Protein AF-A0A6S7LLK6-F1 (afdb_monomer)

Secondary structure (DSSP, 8-state):
-HHHHHTT-HHHHHTT-EEESS----S------TT--EEEEEEEEHHHHHHHHHHHHTS-TTTTS-HHHHHHHHHTTTTEEE-TT-HHHHHHHHHHHHHHHHHHHT--THHHHHHHT-EEEEEEEGGGEEEHHHHHHHHHHHHHHHHHHHHHHHHHHHHHHHHHHHHHHHHHHHHHHHHHHHHHHHHHHHHHHHHHHHHHHHHHTT--S-----SPPGGGS-HHHHHHHHHHHHHHHHHHTGGGGGGT----EEEEE-TTS-EEEEE-SSTT----GGGS-HHHHHHHHHHHHHHHHTT--HHHHHHHHHSGGGTTSPPHHHHHHHHHHHHTT--EEEPSSSS--EEE-HHHHHHHHHHHHHHHHHHTTPPPPSS--EEEEE----SBTTB-PPPEEEEE--STTTTT--HHHHHHHHHTTTS-GGG---HHHHHHHHHHHTTT----EEEEEPTTSSEEEEEEEPPPPHHHHHHHHHHSGGG-TTTS-HHHHHHHHHHHHHHHHHHHHHHHHHHHTT----S-HHHHHHHHHHHHHHS---S-HHHHHHHHHHHHHHTGGGPPPPPP-----HHIIIIIHHHHHHTSPPSS-----------GGG--HHHHHHHHHHTT-------HHHHHHHHHHHHHHT--

Sequence (644 aa):
MSAVLKAFNLHKLKQKISFSTRTCINHPRKAVTEEENIVLTVNIPHEYLEQLYDLKQDDGKLTGLSYVEVLNAFISQNALEIKLDCERINSIIRRYCGEIKTKSKRLRGRVRTEYLAKSKCISVYEKEIARVSEAKNELESAKAVCDTLSKEKYNLNEQCEILSKELCTLQGAKKETERKLECVTKGYQEELNKNEALKQYIEKMGIPDNCENTGKCVADVGKRQQHRKIKELKTQVERTLWFANTYGLHLESLKLSDNSGAEYELEFTAGGTKKSYKDLPEAEKQKIKEVLLIQDKFCVGEAAYHELTMIPAGQTLPRSYLVKQCKDSLNQLCHIERTPGENEGAQVNFYDALRNAIQNHMRTCTANGLSPPERYNIKLSGDGAKMTRLTGFIVISFSILNSGDAVMSPKALNRDKADNHNTAPCDHTSTHLDNLVNAIQSCGISFNVWEKTDANGRASGIYDFTSLMSTDKKLLLEKLPAKLNGVITPATCNEVIKLIIQQYSDKYVIEKVYTTIGIDGYVGVEKLNDNIRRILLQKSNKWDAAKDVLMAEERKKVLSDLEREPRPYKKKADNYWLDGIKESRRKRPRLCDEEDISDGPEDISSLTPEILKLRLKDMGITTRARKLSRLLDMYTVALQSQKH

Solvent-accessible surface area (backbone atoms only — not comparable to full-atom values): 38706 Å² total; per-residue (Å²): 113,72,69,72,52,62,73,63,53,54,74,70,56,60,78,59,53,48,80,39,85,65,84,80,89,83,72,84,91,70,86,85,62,99,80,71,59,70,67,41,23,45,33,41,32,35,51,55,35,32,51,55,37,42,37,43,69,77,64,54,81,44,63,93,56,54,63,43,55,59,49,33,72,72,38,59,85,72,74,44,37,60,46,81,83,47,58,67,62,30,49,52,51,55,50,49,14,53,55,43,41,61,53,47,74,76,41,66,69,70,65,29,56,60,55,35,70,38,65,49,74,45,78,39,44,57,92,45,52,45,71,61,65,62,62,50,53,52,52,54,54,50,48,55,52,52,55,52,52,52,52,52,53,50,53,51,50,54,50,50,53,52,52,50,53,52,50,52,52,52,52,51,53,50,54,51,52,52,52,53,50,54,54,52,54,51,55,51,50,52,51,50,51,51,52,50,52,50,49,54,48,49,61,73,66,63,68,60,96,73,80,71,79,90,63,81,55,68,88,77,42,59,73,72,56,30,56,49,52,56,49,51,49,52,55,48,49,56,60,73,51,46,64,40,50,81,75,73,43,80,74,48,68,48,80,45,70,48,100,85,71,51,77,46,76,46,80,54,52,83,86,67,69,74,77,46,58,86,77,48,57,67,74,57,47,47,54,41,51,52,50,47,48,51,29,59,74,70,62,56,47,71,68,60,49,38,55,48,43,71,38,82,91,19,64,86,49,77,56,55,69,42,47,49,48,48,51,56,60,56,46,75,74,58,71,72,43,70,36,86,75,91,59,91,50,51,37,61,58,62,68,61,54,49,52,51,52,50,53,50,50,40,51,52,26,53,76,69,76,38,81,66,74,95,68,84,47,72,46,79,48,57,81,77,53,55,82,40,103,86,43,90,59,70,63,75,50,73,46,76,55,67,66,63,66,76,78,78,52,63,69,40,56,57,46,28,52,58,73,34,69,87,49,58,84,92,70,56,58,58,62,41,45,50,49,43,41,51,40,51,30,73,52,78,41,90,56,54,75,48,73,40,61,41,101,83,74,42,84,58,88,43,73,48,63,56,86,76,50,79,66,48,52,50,41,40,51,69,48,36,59,83,50,41,75,86,54,46,61,78,90,50,34,64,57,53,39,49,52,43,49,47,57,44,48,54,58,53,49,56,60,51,57,50,59,74,71,72,65,86,77,91,76,46,74,66,57,49,52,48,47,46,48,46,47,48,64,70,63,43,92,55,99,52,66,59,46,54,51,54,50,48,52,51,49,48,62,78,49,48,89,74,62,76,79,85,78,90,77,82,86,88,55,63,64,47,73,73,47,50,51,57,56,58,56,69,73,51,87,79,95,70,87,76,83,78,84,73,95,64,93,74,67,78,89,76,64,52,69,67,58,50,51,50,53,30,42,74,72,70,46,84,77,88,79,81,55,57,70,63,48,50,53,53,46,53,52,53,56,56,66,71,76,110

Foldseek 3Di:
DVPLCVVPPLVVQLVQKDKDPDDDPDDDDDDDDPQFAFPIKIWHFLLVLQVVLCCCPPVVPCVPAQPQRVVQVSCVVVQKHFPRPPVPVSVVSVVSSVVSNVVLVVDDDPVSVVNRRHIDMDTDGPVRIDRPVVVVVVVVVVVVVVVVVVVVVVVVVVVVVVVVVVVVVVVVVVVVVVVVVVVVVVVVVVVVVVVVVVVVVVVVVVDPPDPDPPDDDLVRDDPVVNVVVVVVVLVVCCVVCVCVVVVVDDQAWDWDADPVRDIDIGGPPPVCPVCALVNDDVVVVVLLLLVLLVCLVLVPDLVNVQVCCVDPVNVPPDHSVSNVNSLVVLLVVFDKDADPDDDGFIDGDPVVVVVVQLVVVCVVCVVVVHHRDPDWDKDWDWPCDQPDPPHNDIDIDMDTCVVDCPVDDPQLVVVLCVVCVPPDPVPRDSVLVVLLCVLLVVLVDDKDKDFDADPVRHGPVDIDMDDADPVSLLSCLPRSLVSCVVSGDPVCNVVVSVVSPVVNVVVVVVVVVVVVVPPPDDDCPPVVSVVSVVCSQVVPPDPHSNSVNVSSVSSNVVSVVVDDDDDDDDDDCVVCVPPVVVVVVVPDDDDDDDDDPDDDDDDLVPDDPVVLQVQCVVLVHHDPDDDPVVSSVSSVVSVVVVVD

Organism: Paramuricea clavata (NCBI:txid317549)

Structure (mmCIF, N/CA/C/O backbone):
data_AF-A0A6S7LLK6-F1
#
_entry.id   AF-A0A6S7LLK6-F1
#
loop_
_atom_site.group_PDB
_atom_site.id
_atom_site.type_symbol
_atom_site.label_atom_id
_atom_site.label_alt_id
_atom_site.label_comp_id
_atom_site.label_asym_id
_atom_site.label_entity_id
_atom_site.label_seq_id
_atom_site.pdbx_PDB_ins_code
_atom_site.Cartn_x
_atom_site.Cartn_y
_atom_site.Cartn_z
_atom_site.occupancy
_atom_site.B_iso_or_equiv
_atom_site.auth_seq_id
_atom_site.auth_comp_id
_atom_site.auth_asym_id
_atom_site.auth_atom_id
_atom_site.pdbx_PDB_model_num
ATOM 1 N N . MET A 1 1 ? 47.078 -1.459 -83.350 1.00 48.53 1 MET A N 1
ATOM 2 C CA . MET A 1 1 ? 48.534 -1.537 -83.632 1.00 48.53 1 MET A CA 1
ATOM 3 C C . MET A 1 1 ? 49.079 -2.972 -83.680 1.00 48.53 1 MET A C 1
ATOM 5 O O . MET A 1 1 ? 49.620 -3.355 -84.708 1.00 48.53 1 MET A O 1
ATOM 9 N N . SER A 1 2 ? 48.903 -3.794 -82.633 1.00 48.66 2 SER A N 1
ATOM 10 C CA . SER A 1 2 ? 49.538 -5.129 -82.502 1.00 48.66 2 SER A CA 1
ATOM 11 C C . SER A 1 2 ? 49.220 -6.147 -83.621 1.00 48.66 2 SER A C 1
ATOM 13 O O . SER A 1 2 ? 50.113 -6.876 -84.039 1.00 48.66 2 SER A O 1
ATOM 15 N N . ALA A 1 3 ? 47.996 -6.188 -84.165 1.00 49.44 3 ALA A N 1
ATOM 16 C CA . ALA A 1 3 ? 47.605 -7.200 -85.162 1.00 49.44 3 ALA A CA 1
ATOM 17 C C . ALA A 1 3 ? 48.155 -6.942 -86.585 1.00 49.44 3 ALA A C 1
ATOM 19 O O . ALA A 1 3 ? 48.672 -7.859 -87.217 1.00 49.44 3 ALA A O 1
ATOM 20 N N . VAL A 1 4 ? 48.110 -5.691 -87.066 1.00 52.59 4 VAL A N 1
ATOM 21 C CA . VAL A 1 4 ? 48.603 -5.295 -88.407 1.00 52.59 4 VAL A CA 1
ATOM 22 C C . VAL A 1 4 ? 50.131 -5.355 -88.478 1.00 52.59 4 VAL A C 1
ATOM 24 O O . VAL A 1 4 ? 50.693 -5.810 -89.469 1.00 52.59 4 VAL A O 1
ATOM 27 N N . LEU A 1 5 ? 50.809 -4.967 -87.393 1.00 53.38 5 LEU A N 1
ATOM 28 C CA . LEU A 1 5 ? 52.265 -5.040 -87.298 1.00 53.38 5 LEU A CA 1
ATOM 29 C C . LEU A 1 5 ? 52.753 -6.497 -87.190 1.00 53.38 5 LEU A C 1
ATOM 31 O O . LEU A 1 5 ? 53.734 -6.847 -87.838 1.00 53.38 5 LEU A O 1
ATOM 35 N N . LYS A 1 6 ? 52.049 -7.385 -86.467 1.00 55.66 6 LYS A N 1
ATOM 36 C CA . LYS A 1 6 ? 52.390 -8.824 -86.389 1.00 55.66 6 LYS A CA 1
ATOM 37 C C . LYS A 1 6 ? 52.342 -9.540 -87.745 1.00 55.66 6 LYS A C 1
ATOM 39 O O . LYS A 1 6 ? 53.168 -10.419 -87.976 1.00 55.66 6 LYS A O 1
ATOM 44 N N . ALA A 1 7 ? 51.443 -9.142 -88.649 1.00 52.16 7 ALA A N 1
ATOM 45 C CA . ALA A 1 7 ? 51.348 -9.702 -90.001 1.00 52.16 7 ALA A CA 1
ATOM 46 C C . ALA A 1 7 ? 52.563 -9.365 -90.894 1.00 52.16 7 ALA A C 1
ATOM 48 O O . ALA A 1 7 ? 52.823 -10.060 -91.873 1.00 52.16 7 ALA A O 1
ATOM 49 N N . PHE A 1 8 ? 53.342 -8.333 -90.551 1.00 57.56 8 PHE A N 1
ATOM 50 C CA . PHE A 1 8 ? 54.400 -7.788 -91.406 1.00 57.56 8 PHE A CA 1
ATOM 51 C C . PHE A 1 8 ? 55.764 -8.499 -91.295 1.00 57.56 8 PHE A C 1
ATOM 53 O O . PHE A 1 8 ? 56.786 -7.941 -91.685 1.00 57.56 8 PHE A O 1
ATOM 60 N N . ASN A 1 9 ? 55.819 -9.726 -90.750 1.00 52.53 9 ASN A N 1
ATOM 61 C CA . ASN A 1 9 ? 57.075 -10.460 -90.514 1.00 52.53 9 ASN A CA 1
ATOM 62 C C . ASN A 1 9 ? 58.159 -9.562 -89.870 1.00 52.53 9 ASN A C 1
ATOM 64 O O . ASN A 1 9 ? 59.307 -9.506 -90.323 1.00 52.53 9 ASN A O 1
ATOM 68 N N . LEU A 1 10 ? 57.779 -8.863 -88.788 1.00 53.62 10 LEU A N 1
ATOM 69 C CA . LEU A 1 10 ? 58.590 -7.894 -88.023 1.00 53.62 10 LEU A CA 1
ATOM 70 C C . LEU A 1 10 ? 60.031 -8.355 -87.740 1.00 53.62 10 LEU A C 1
ATOM 72 O O . LEU A 1 10 ? 60.936 -7.534 -87.603 1.00 53.62 10 LEU A O 1
ATOM 76 N N . HIS A 1 11 ? 60.262 -9.666 -87.674 1.00 54.12 11 HIS A N 1
ATOM 77 C CA . HIS A 1 11 ? 61.567 -10.262 -87.410 1.00 54.12 11 HIS A CA 1
ATOM 78 C C . HIS A 1 11 ? 62.586 -10.088 -88.556 1.00 54.12 11 HIS A C 1
ATOM 80 O O . HIS A 1 11 ? 63.774 -9.928 -88.280 1.00 54.12 11 HIS A O 1
ATOM 86 N N . LYS A 1 12 ? 62.152 -10.071 -89.830 1.00 54.25 12 LYS A N 1
ATOM 87 C CA . LYS A 1 12 ? 63.047 -9.889 -90.999 1.00 54.25 12 LYS A CA 1
ATOM 88 C C . LYS A 1 12 ? 63.503 -8.439 -91.182 1.00 54.25 12 LYS A C 1
ATOM 90 O O . LYS A 1 12 ? 64.579 -8.195 -91.720 1.00 54.25 12 LYS A O 1
ATOM 95 N N . LEU A 1 13 ? 62.690 -7.482 -90.735 1.00 53.69 13 LEU A N 1
ATOM 96 C CA . LEU A 1 13 ? 62.965 -6.046 -90.854 1.00 53.69 13 LEU A CA 1
ATOM 97 C C . LEU A 1 13 ? 63.756 -5.494 -89.665 1.00 53.69 13 LEU A C 1
ATOM 99 O O . LEU A 1 13 ? 64.622 -4.642 -89.859 1.00 53.69 13 LEU A O 1
ATOM 103 N N . LYS A 1 14 ? 63.554 -6.055 -88.464 1.00 54.44 14 LYS A N 1
ATOM 104 C CA . LYS A 1 14 ? 64.369 -5.762 -87.273 1.00 54.44 14 LYS A CA 1
ATOM 105 C C . LYS A 1 14 ? 65.872 -5.939 -87.490 1.00 54.44 14 LYS A C 1
ATOM 107 O O . LYS A 1 14 ? 66.646 -5.172 -86.940 1.00 54.44 14 LYS A O 1
ATOM 112 N N . GLN A 1 15 ? 66.288 -6.921 -88.291 1.00 55.28 15 GLN A N 1
ATOM 113 C CA . GLN A 1 15 ? 67.709 -7.184 -88.555 1.00 55.28 15 GLN A CA 1
ATOM 114 C C . GLN A 1 15 ? 68.369 -6.167 -89.503 1.00 55.28 15 GLN A C 1
ATOM 116 O O . GLN A 1 15 ? 69.592 -6.164 -89.609 1.00 55.28 15 GLN A O 1
ATOM 121 N N . LYS A 1 16 ? 67.597 -5.317 -90.201 1.00 58.50 16 LYS A N 1
ATOM 122 C CA . LYS A 1 16 ? 68.126 -4.412 -91.239 1.00 58.50 16 LYS A CA 1
ATOM 123 C C . LYS A 1 16 ? 68.164 -2.929 -90.840 1.00 58.50 16 LYS A C 1
ATOM 125 O O . LYS A 1 16 ? 68.858 -2.162 -91.503 1.00 58.50 16 LYS A O 1
ATOM 130 N N . ILE A 1 17 ? 67.443 -2.512 -89.795 1.00 66.44 17 ILE A N 1
ATOM 131 C CA . ILE A 1 17 ? 67.530 -1.145 -89.251 1.00 66.44 17 ILE A CA 1
ATOM 132 C C . ILE A 1 17 ? 68.664 -1.119 -88.225 1.00 66.44 17 ILE A C 1
ATOM 134 O O . ILE A 1 17 ? 68.624 -1.863 -87.249 1.00 66.44 17 ILE A O 1
ATOM 138 N N . SER A 1 18 ? 69.672 -0.275 -88.443 1.00 67.06 18 SER A N 1
ATOM 139 C CA . SER A 1 18 ? 70.802 -0.132 -87.520 1.00 67.06 18 SER A CA 1
ATOM 140 C C . SER A 1 18 ? 70.809 1.238 -86.853 1.00 67.06 18 SER A C 1
ATOM 142 O O . SER A 1 18 ? 70.413 2.246 -87.441 1.00 67.06 18 SER A O 1
ATOM 144 N N . PHE A 1 19 ? 71.272 1.270 -85.608 1.00 69.81 19 PHE A N 1
ATOM 145 C CA . PHE A 1 19 ? 71.447 2.495 -84.839 1.00 69.81 19 PHE A CA 1
ATOM 146 C C . PHE A 1 19 ? 72.934 2.824 -84.787 1.00 69.81 19 PHE A C 1
ATOM 148 O O . PHE A 1 19 ? 73.758 1.948 -84.526 1.00 69.81 19 PHE A O 1
ATOM 155 N N . SER A 1 20 ? 73.289 4.079 -85.044 1.00 62.38 20 SER A N 1
ATOM 156 C CA . SER A 1 20 ? 74.666 4.546 -84.906 1.00 62.38 20 SER A CA 1
ATOM 157 C C . SER A 1 20 ? 74.728 5.856 -84.139 1.00 62.38 20 SER A C 1
ATOM 159 O O . SER A 1 20 ? 73.902 6.744 -84.340 1.00 62.38 20 SER A O 1
ATOM 161 N N . THR A 1 21 ? 75.768 6.003 -83.325 1.00 54.66 21 THR A N 1
ATOM 162 C CA . THR A 1 21 ? 76.135 7.254 -82.645 1.00 54.66 21 THR A CA 1
ATOM 163 C C . THR A 1 21 ? 76.958 8.198 -83.534 1.00 54.66 21 THR A C 1
ATOM 165 O O . THR A 1 21 ? 77.292 9.301 -83.120 1.00 54.66 21 THR A O 1
ATOM 168 N N . ARG A 1 22 ? 77.286 7.797 -84.774 1.00 49.16 22 ARG A N 1
ATOM 169 C CA . ARG A 1 22 ? 78.020 8.632 -85.741 1.00 49.16 22 ARG A CA 1
ATOM 170 C C . ARG A 1 22 ? 77.089 9.629 -86.437 1.00 49.16 22 ARG A C 1
ATOM 172 O O . ARG A 1 22 ? 76.031 9.248 -86.938 1.00 49.16 22 ARG A O 1
ATOM 179 N N . THR A 1 23 ? 77.514 10.889 -86.511 1.00 52.75 23 THR A N 1
ATOM 180 C CA . THR A 1 23 ? 76.796 11.973 -87.191 1.00 52.75 23 THR A CA 1
ATOM 181 C C . THR A 1 23 ? 76.766 11.750 -88.703 1.00 52.75 23 THR A C 1
ATOM 183 O O . THR A 1 23 ? 77.789 11.533 -89.350 1.00 52.75 23 THR A O 1
ATOM 186 N N . CYS A 1 24 ? 75.575 11.803 -89.293 1.00 47.75 24 CYS A N 1
ATOM 187 C CA . CYS A 1 24 ? 75.399 11.696 -90.738 1.00 47.75 24 CYS A CA 1
ATOM 188 C C . CYS A 1 24 ? 75.296 13.094 -91.349 1.00 47.75 24 CYS A C 1
ATOM 190 O O . CYS A 1 24 ? 74.218 13.678 -91.423 1.00 47.75 24 CYS A O 1
ATOM 192 N N . ILE A 1 25 ? 76.428 13.647 -91.786 1.00 46.16 25 ILE A N 1
ATOM 193 C CA . ILE A 1 25 ? 76.480 14.969 -92.421 1.00 46.16 25 ILE A CA 1
ATOM 194 C C . ILE A 1 25 ? 76.093 14.815 -93.894 1.00 46.16 25 ILE A C 1
ATOM 196 O O . ILE A 1 25 ? 76.935 14.522 -94.732 1.00 46.16 25 ILE A O 1
ATOM 200 N N . ASN A 1 26 ? 74.809 14.980 -94.216 1.00 45.03 26 ASN A N 1
ATOM 201 C CA . ASN A 1 26 ? 74.324 15.014 -95.604 1.00 45.03 26 ASN A CA 1
ATOM 202 C C . ASN A 1 26 ? 73.262 16.109 -95.843 1.00 45.03 26 ASN A C 1
ATOM 204 O O . ASN A 1 26 ? 72.395 15.963 -96.709 1.00 45.03 26 ASN A O 1
ATOM 208 N N . HIS A 1 27 ? 73.325 17.229 -95.111 1.00 36.84 27 HIS A N 1
ATOM 209 C CA . HIS A 1 27 ? 72.630 18.473 -95.475 1.00 36.84 27 HIS A CA 1
ATOM 210 C C . HIS A 1 27 ? 73.618 19.650 -95.537 1.00 36.84 27 HIS A C 1
ATOM 212 O O . HIS A 1 27 ? 74.513 19.736 -94.695 1.00 36.84 27 HIS A O 1
ATOM 218 N N . PRO A 1 28 ? 73.518 20.521 -96.562 1.00 35.84 28 PRO A N 1
ATOM 219 C CA . PRO A 1 28 ? 74.476 21.596 -96.773 1.00 35.84 28 PRO A CA 1
ATOM 220 C C . PRO A 1 28 ? 74.322 22.673 -95.694 1.00 35.84 28 PRO A C 1
ATOM 222 O O . PRO A 1 28 ? 73.211 23.072 -95.349 1.00 35.84 28 PRO A O 1
ATOM 225 N N . ARG A 1 29 ? 75.477 23.119 -95.187 1.00 39.81 29 ARG A N 1
ATOM 226 C CA . ARG A 1 29 ? 75.716 24.204 -94.224 1.00 39.81 29 ARG A CA 1
ATOM 227 C C . ARG A 1 29 ? 74.602 25.264 -94.148 1.00 39.81 29 ARG A C 1
ATOM 229 O O . ARG A 1 29 ? 74.513 26.138 -95.007 1.00 39.81 29 ARG A O 1
ATOM 236 N N . LYS A 1 30 ? 73.880 25.267 -93.028 1.00 37.12 30 LYS A N 1
ATOM 237 C CA . LYS A 1 30 ? 73.520 26.474 -92.269 1.00 37.12 30 LYS A CA 1
ATOM 238 C C . LYS A 1 30 ? 73.893 26.205 -90.809 1.00 37.12 30 LYS A C 1
ATOM 240 O O . LYS A 1 30 ? 73.829 25.058 -90.383 1.00 37.12 30 LYS A O 1
ATOM 245 N N . ALA A 1 31 ? 74.414 27.230 -90.140 1.00 37.53 31 ALA A N 1
ATOM 246 C CA . ALA A 1 31 ? 75.106 27.182 -88.853 1.00 37.53 31 ALA A CA 1
ATOM 247 C C . ALA A 1 31 ? 74.487 26.193 -87.849 1.00 37.53 31 ALA A C 1
ATOM 249 O O . ALA A 1 31 ? 73.304 26.285 -87.539 1.00 37.53 31 ALA A O 1
ATOM 250 N N . VAL A 1 32 ? 75.304 25.254 -87.362 1.00 41.62 32 VAL A N 1
ATOM 251 C CA . VAL A 1 32 ? 74.964 24.391 -86.227 1.00 41.62 32 VAL A CA 1
ATOM 252 C C . VAL A 1 32 ? 75.006 25.285 -84.993 1.00 41.62 32 VAL A C 1
ATOM 254 O O . VAL A 1 32 ? 76.083 25.599 -84.495 1.00 41.62 32 VAL A O 1
ATOM 257 N N . THR A 1 33 ? 73.849 25.783 -84.572 1.00 42.53 33 THR A N 1
ATOM 258 C CA . THR A 1 33 ? 73.668 26.390 -83.253 1.00 42.53 33 THR A CA 1
ATOM 259 C C . THR A 1 33 ? 73.853 25.313 -82.183 1.00 42.53 33 THR A C 1
ATOM 261 O O . THR A 1 33 ? 73.470 24.160 -82.382 1.00 42.53 33 THR A O 1
ATOM 264 N N . GLU A 1 34 ? 74.445 25.687 -81.050 1.00 46.47 34 GLU A N 1
ATOM 265 C CA . GLU A 1 34 ? 74.854 24.825 -79.924 1.00 46.47 34 GLU A CA 1
ATOM 266 C C . GLU A 1 34 ? 73.690 24.101 -79.194 1.00 46.47 34 GLU A C 1
ATOM 268 O O . GLU A 1 34 ? 73.887 23.514 -78.137 1.00 46.47 34 GLU A O 1
ATOM 273 N N . GLU A 1 35 ? 72.478 24.079 -79.763 1.00 46.06 35 GLU A N 1
ATOM 274 C CA . GLU A 1 35 ? 71.244 23.577 -79.134 1.00 46.06 35 GLU A CA 1
ATOM 275 C C . GLU A 1 35 ? 70.700 22.258 -79.729 1.00 46.06 35 GLU A C 1
ATOM 277 O O . GLU A 1 35 ? 69.642 21.776 -79.318 1.00 46.06 35 GLU A O 1
ATOM 282 N N . GLU A 1 36 ? 71.385 21.633 -80.694 1.00 55.41 36 GLU A N 1
ATOM 283 C CA . GLU A 1 36 ? 70.921 20.383 -81.324 1.00 55.41 36 GLU A CA 1
ATOM 284 C C . GLU A 1 36 ? 71.824 19.182 -81.006 1.00 55.41 36 GLU A C 1
ATOM 286 O O . GLU A 1 36 ? 72.494 18.627 -81.878 1.00 55.41 36 GLU A O 1
ATOM 291 N N . ASN A 1 37 ? 71.807 18.735 -79.744 1.00 66.25 37 ASN A N 1
ATOM 292 C CA . ASN A 1 37 ? 72.433 17.471 -79.349 1.00 66.25 37 ASN A CA 1
ATOM 293 C C . ASN A 1 37 ? 71.735 16.284 -80.043 1.00 66.25 37 ASN A C 1
ATOM 295 O O . ASN A 1 37 ? 70.587 15.933 -79.747 1.00 66.25 37 ASN A O 1
ATOM 299 N N . ILE A 1 38 ? 72.438 15.663 -80.996 1.00 68.56 38 ILE A N 1
ATOM 300 C CA . ILE A 1 38 ? 72.015 14.429 -81.670 1.00 68.56 38 ILE A CA 1
ATOM 301 C C . ILE A 1 38 ? 72.224 13.263 -80.704 1.00 68.56 38 ILE A C 1
ATOM 303 O O . ILE A 1 38 ? 73.359 12.934 -80.368 1.00 68.56 38 ILE A O 1
ATOM 307 N N . VAL A 1 39 ? 71.137 12.605 -80.300 1.00 66.94 39 VAL A N 1
ATOM 308 C CA . VAL A 1 39 ? 71.191 11.466 -79.367 1.00 66.94 39 VAL A CA 1
ATOM 309 C C . VAL A 1 39 ? 71.425 10.155 -80.106 1.00 66.94 39 VAL A C 1
ATOM 311 O O . VAL A 1 39 ? 72.178 9.300 -79.647 1.00 66.94 39 VAL A O 1
ATOM 314 N N . LEU A 1 40 ? 70.802 9.983 -81.274 1.00 71.94 40 LEU A N 1
ATOM 315 C CA . LEU A 1 40 ? 70.939 8.767 -82.072 1.00 71.94 40 LEU A CA 1
ATOM 316 C C . LEU A 1 40 ? 70.702 9.041 -83.557 1.00 71.94 40 LEU A C 1
ATOM 318 O O . LEU A 1 40 ? 69.928 9.922 -83.927 1.00 71.94 40 LEU A O 1
ATOM 322 N N . THR A 1 41 ? 71.351 8.264 -84.423 1.00 75.94 41 THR A N 1
ATOM 323 C CA . THR A 1 41 ? 71.055 8.252 -85.859 1.00 75.94 41 THR A CA 1
ATOM 324 C C . THR A 1 41 ? 70.474 6.899 -86.255 1.00 75.94 41 THR A C 1
ATOM 326 O O . THR A 1 41 ? 71.087 5.856 -86.017 1.00 75.94 41 THR A O 1
ATOM 329 N N . VAL A 1 42 ? 69.282 6.922 -86.854 1.00 78.19 42 VAL A N 1
ATOM 330 C CA . VAL A 1 42 ? 68.570 5.738 -87.346 1.00 78.19 42 VAL A CA 1
ATOM 331 C C . VAL A 1 42 ? 68.914 5.519 -88.813 1.00 78.19 42 VAL A C 1
ATOM 333 O O . VAL A 1 42 ? 68.636 6.377 -89.653 1.00 78.19 42 VAL A O 1
ATOM 336 N N . ASN A 1 43 ? 69.488 4.363 -89.136 1.00 79.38 43 ASN A N 1
ATOM 337 C CA . ASN A 1 43 ? 69.796 3.971 -90.506 1.00 79.38 43 ASN A CA 1
ATOM 338 C C . ASN A 1 43 ? 68.694 3.064 -91.044 1.00 79.38 43 ASN A C 1
ATOM 340 O O . ASN A 1 43 ? 68.512 1.935 -90.588 1.00 79.38 43 ASN A O 1
ATOM 344 N N . ILE A 1 44 ? 67.973 3.563 -92.041 1.00 81.12 44 ILE A N 1
ATOM 345 C CA . ILE A 1 44 ? 66.819 2.904 -92.636 1.00 81.12 44 ILE A CA 1
ATOM 346 C C . ILE A 1 44 ? 67.164 2.467 -94.071 1.00 81.12 44 ILE A C 1
ATOM 348 O O . ILE A 1 44 ? 67.448 3.325 -94.912 1.00 81.12 44 ILE A O 1
ATOM 352 N N . PRO A 1 45 ? 67.148 1.160 -94.391 1.00 81.88 45 PRO A N 1
ATOM 353 C CA . PRO A 1 45 ? 67.380 0.661 -95.748 1.00 81.88 45 PRO A CA 1
ATOM 354 C C . PRO A 1 45 ? 66.386 1.221 -96.773 1.00 81.88 45 PRO A C 1
ATOM 356 O O . PRO A 1 45 ? 65.201 1.394 -96.478 1.00 81.88 45 PRO A O 1
ATOM 359 N N . HIS A 1 46 ? 66.844 1.437 -98.006 1.00 85.19 46 HIS A N 1
ATOM 360 C CA . HIS A 1 46 ? 65.999 1.876 -99.116 1.00 85.19 46 HIS A CA 1
ATOM 361 C C . HIS A 1 46 ? 64.882 0.873 -99.419 1.00 85.19 46 HIS A C 1
ATOM 363 O O . HIS A 1 46 ? 63.756 1.285 -99.678 1.00 85.19 46 HIS A O 1
ATOM 369 N N . GLU A 1 47 ? 65.168 -0.427 -99.320 1.00 81.19 47 GLU A N 1
ATOM 370 C CA . GLU A 1 47 ? 64.167 -1.496 -99.428 1.00 81.19 47 GLU A CA 1
ATOM 371 C C . GLU A 1 47 ? 62.981 -1.286 -98.470 1.00 81.19 47 GLU A C 1
ATOM 373 O O . GLU A 1 47 ? 61.828 -1.445 -98.863 1.00 81.19 47 GLU A O 1
ATOM 378 N N . TYR A 1 48 ? 63.245 -0.865 -97.230 1.00 79.31 48 TYR A N 1
ATOM 379 C CA . TYR A 1 48 ? 62.197 -0.644 -96.235 1.00 79.31 48 TYR A CA 1
ATOM 380 C C . TYR A 1 48 ? 61.400 0.635 -96.504 1.00 79.31 48 TYR A C 1
ATOM 382 O O . TYR A 1 48 ? 60.178 0.631 -96.398 1.00 79.31 48 TYR A O 1
ATOM 390 N N . LEU A 1 49 ? 62.069 1.724 -96.891 1.00 82.00 49 LEU A N 1
ATOM 391 C CA . LEU A 1 49 ? 61.395 2.979 -97.245 1.00 82.00 49 LEU A CA 1
ATOM 392 C C . LEU A 1 49 ? 60.524 2.824 -98.501 1.00 82.00 49 LEU A C 1
ATOM 394 O O . LEU A 1 49 ? 59.481 3.467 -98.602 1.00 82.00 49 LEU A O 1
ATOM 398 N N . GLU A 1 50 ? 60.917 1.948 -99.432 1.00 80.12 50 GLU A N 1
ATOM 399 C CA . GLU A 1 50 ? 60.087 1.570 -100.577 1.00 80.12 50 GLU A CA 1
ATOM 400 C C . GLU A 1 50 ? 58.834 0.795 -100.133 1.00 80.12 50 GLU A C 1
ATOM 402 O O . GLU A 1 50 ? 57.726 1.170 -100.504 1.00 80.12 50 GLU A O 1
ATOM 407 N N . GLN A 1 51 ? 58.989 -0.232 -99.292 1.00 77.75 51 GLN A N 1
ATOM 408 C CA . GLN A 1 51 ? 57.858 -1.012 -98.768 1.00 77.75 51 GLN A CA 1
ATOM 409 C C . GLN A 1 51 ? 56.896 -0.149 -97.941 1.00 77.75 51 GLN A C 1
ATOM 411 O O . GLN A 1 51 ? 55.681 -0.276 -98.059 1.00 77.75 51 GLN A O 1
ATOM 416 N N . LEU A 1 52 ? 57.429 0.760 -97.124 1.00 76.88 52 LEU A N 1
ATOM 417 C CA . LEU A 1 52 ? 56.639 1.662 -96.290 1.00 76.88 52 LEU A CA 1
ATOM 418 C C . LEU A 1 52 ? 55.811 2.647 -97.128 1.00 76.88 52 LEU A C 1
ATOM 420 O O . LEU A 1 52 ? 54.703 3.006 -96.730 1.00 76.88 52 LEU A O 1
ATOM 424 N N . TYR A 1 53 ? 56.331 3.061 -98.289 1.00 81.06 53 TYR A N 1
ATOM 425 C CA . TYR A 1 53 ? 55.575 3.849 -99.260 1.00 81.06 53 TYR A CA 1
ATOM 426 C C . TYR A 1 53 ? 54.386 3.051 -99.809 1.00 81.06 53 TYR A C 1
ATOM 428 O O . TYR A 1 53 ? 53.254 3.532 -99.753 1.00 81.06 53 TYR A O 1
ATOM 436 N N . ASP A 1 54 ? 54.632 1.824 -100.273 1.00 77.19 54 ASP A N 1
ATOM 437 C CA . ASP A 1 54 ? 53.615 0.968 -100.899 1.00 77.19 54 ASP A CA 1
ATOM 438 C C . ASP A 1 54 ? 52.483 0.623 -99.918 1.00 77.19 54 ASP A C 1
ATOM 440 O O . ASP A 1 54 ? 51.308 0.695 -100.261 1.00 77.19 54 ASP A O 1
ATOM 444 N N . LEU A 1 55 ? 52.800 0.359 -98.648 1.00 72.81 55 LEU A N 1
ATOM 445 C CA . LEU A 1 55 ? 51.788 0.061 -97.623 1.00 72.81 55 LEU A CA 1
ATOM 446 C C . LEU A 1 55 ? 50.892 1.242 -97.261 1.00 72.81 55 LEU A C 1
ATOM 448 O O . LEU A 1 55 ? 49.780 1.048 -96.760 1.00 72.81 55 LEU A O 1
ATOM 452 N N . LYS A 1 56 ? 51.396 2.464 -97.446 1.00 74.31 56 LYS A N 1
ATOM 453 C CA . LYS A 1 56 ? 50.654 3.682 -97.126 1.00 74.31 56 LYS A CA 1
ATOM 454 C C . LYS A 1 56 ? 49.862 4.212 -98.320 1.00 74.31 56 LYS A C 1
ATOM 456 O O . LYS A 1 56 ? 48.832 4.838 -98.100 1.00 74.31 56 LYS A O 1
ATOM 461 N N . GLN A 1 57 ? 50.343 3.981 -99.544 1.00 71.44 57 GLN A N 1
ATOM 462 C CA . GLN A 1 57 ? 49.746 4.485 -100.788 1.00 71.44 57 GLN A CA 1
ATOM 463 C C . GLN A 1 57 ? 48.941 3.425 -101.552 1.00 71.44 57 GLN A C 1
ATOM 465 O O . GLN A 1 57 ? 47.805 3.698 -101.918 1.00 71.44 57 GLN A O 1
ATOM 470 N N . ASP A 1 58 ? 49.496 2.230 -101.762 1.00 58.34 58 ASP A N 1
ATOM 471 C CA . ASP A 1 58 ? 48.919 1.221 -102.663 1.00 58.34 58 ASP A CA 1
ATOM 472 C C . ASP A 1 58 ? 48.036 0.209 -101.905 1.00 58.34 58 ASP A C 1
ATOM 474 O O . ASP A 1 58 ? 46.987 -0.198 -102.397 1.00 58.34 58 ASP A O 1
ATOM 478 N N . ASP A 1 59 ? 48.423 -0.165 -100.681 1.00 58.91 59 ASP A N 1
ATOM 479 C CA . ASP A 1 59 ? 47.769 -1.235 -99.907 1.00 58.91 59 ASP A CA 1
ATOM 480 C C . ASP A 1 59 ? 46.742 -0.716 -98.876 1.00 58.91 59 ASP A C 1
ATOM 482 O O . ASP A 1 59 ? 46.030 -1.506 -98.258 1.00 58.91 59 ASP A O 1
ATOM 486 N N . GLY A 1 60 ? 46.685 0.600 -98.628 1.00 60.72 60 GLY A N 1
ATOM 487 C CA . GLY A 1 60 ? 45.721 1.268 -97.731 1.00 60.72 60 GLY A CA 1
ATOM 488 C C . GLY A 1 60 ? 45.805 0.923 -96.231 1.00 60.72 60 GLY A C 1
ATOM 489 O O . GLY A 1 60 ? 45.240 1.634 -95.398 1.00 60.72 60 GLY A O 1
ATOM 490 N N . LYS A 1 61 ? 46.535 -0.132 -95.854 1.00 65.62 61 LYS A N 1
ATOM 491 C CA . LYS A 1 61 ? 46.555 -0.735 -94.506 1.00 65.62 61 LYS A CA 1
ATOM 492 C C . LYS A 1 61 ? 47.131 0.162 -93.403 1.00 65.62 61 LYS A C 1
ATOM 494 O O . LYS A 1 61 ? 46.837 -0.073 -92.234 1.00 65.62 61 LYS A O 1
ATOM 499 N N . LEU A 1 62 ? 47.949 1.164 -93.745 1.00 66.31 62 LEU A N 1
ATOM 500 C CA . LEU A 1 62 ? 48.610 2.075 -92.787 1.00 66.31 62 LEU A CA 1
ATOM 501 C C . LEU A 1 62 ? 48.201 3.551 -92.952 1.00 66.31 62 LEU A C 1
ATOM 503 O O . LEU A 1 62 ? 48.886 4.448 -92.462 1.00 66.31 62 LEU A O 1
ATOM 507 N N . THR A 1 63 ? 47.093 3.820 -93.643 1.00 66.94 63 THR A N 1
ATOM 508 C CA . THR A 1 63 ? 46.619 5.184 -93.956 1.00 66.94 63 THR A CA 1
ATOM 509 C C . THR A 1 63 ? 46.323 6.036 -92.716 1.00 66.94 63 THR A C 1
ATOM 511 O O . THR A 1 63 ? 46.570 7.238 -92.744 1.00 66.94 63 THR A O 1
ATOM 514 N N . GLY A 1 64 ? 45.881 5.419 -91.615 1.00 68.81 64 GLY A N 1
ATOM 515 C CA . GLY A 1 64 ? 45.589 6.097 -90.346 1.00 68.81 64 GLY A CA 1
ATOM 516 C C . GLY A 1 64 ? 46.776 6.297 -89.396 1.00 68.81 64 GLY A C 1
ATOM 517 O O . GLY A 1 64 ? 46.558 6.814 -88.308 1.00 68.81 64 GLY A O 1
ATOM 518 N N . LEU A 1 65 ? 47.999 5.878 -89.758 1.00 74.62 65 LEU A N 1
ATOM 519 C CA . LEU A 1 65 ? 49.175 5.965 -88.877 1.00 74.62 65 LEU A CA 1
ATOM 520 C C . LEU A 1 65 ? 50.228 6.958 -89.394 1.00 74.62 65 LEU A C 1
ATOM 522 O O . LEU A 1 65 ? 50.533 7.033 -90.594 1.00 74.62 65 LEU A O 1
ATOM 526 N N . SER A 1 66 ? 50.844 7.709 -88.482 1.00 79.50 66 SER A N 1
ATOM 527 C CA . SER A 1 66 ? 52.002 8.555 -88.772 1.00 79.50 66 SER A CA 1
ATOM 528 C C . SER A 1 66 ? 53.242 7.693 -89.048 1.00 79.50 66 SER A C 1
ATOM 530 O O . SER A 1 66 ? 53.350 6.546 -88.613 1.00 79.50 66 SER A O 1
ATOM 532 N N . TYR A 1 67 ? 54.208 8.214 -89.812 1.00 78.81 67 TYR A N 1
ATOM 533 C CA . TYR A 1 67 ? 55.462 7.482 -90.028 1.00 78.81 67 TYR A CA 1
ATOM 534 C C . TYR A 1 67 ? 56.268 7.346 -88.725 1.00 78.81 67 TYR A C 1
ATOM 536 O O . TYR A 1 67 ? 57.039 6.397 -88.595 1.00 78.81 67 TYR A O 1
ATOM 544 N N . VAL A 1 68 ? 56.061 8.251 -87.759 1.00 79.19 68 VAL A N 1
ATOM 545 C CA . VAL A 1 68 ? 56.673 8.199 -86.421 1.00 79.19 68 VAL A CA 1
ATOM 546 C C . VAL A 1 68 ? 56.050 7.097 -85.571 1.00 79.19 68 VAL A C 1
ATOM 548 O O . VAL A 1 68 ? 56.789 6.353 -84.946 1.00 79.19 68 VAL A O 1
ATOM 551 N N . GLU A 1 69 ? 54.729 6.906 -85.608 1.00 75.25 69 GLU A N 1
ATOM 552 C CA . GLU A 1 69 ? 54.052 5.790 -84.923 1.00 75.25 69 GLU A CA 1
ATOM 553 C C . GLU A 1 69 ? 54.549 4.439 -85.430 1.00 75.25 69 GLU A C 1
ATOM 555 O O . GLU A 1 69 ? 54.851 3.533 -84.650 1.00 75.25 69 GLU A O 1
ATOM 560 N N . VAL A 1 70 ? 54.677 4.321 -86.754 1.00 74.81 70 VAL A N 1
ATOM 561 C CA . VAL A 1 70 ? 55.224 3.119 -87.376 1.00 74.81 70 VAL A CA 1
ATOM 562 C C . VAL A 1 70 ? 56.669 2.921 -86.928 1.00 74.81 70 VAL A C 1
ATOM 564 O O . VAL A 1 70 ? 57.004 1.822 -86.507 1.00 74.81 70 VAL A O 1
ATOM 567 N N . LEU A 1 71 ? 57.501 3.969 -86.931 1.00 76.19 71 LEU A N 1
ATOM 568 C CA . LEU A 1 71 ? 58.894 3.908 -86.479 1.00 76.19 71 LEU A CA 1
ATOM 569 C C . LEU A 1 71 ? 59.025 3.552 -84.983 1.00 76.19 71 LEU A C 1
ATOM 571 O O . LEU A 1 71 ? 59.823 2.682 -84.640 1.00 76.19 71 LEU A O 1
ATOM 575 N N . ASN A 1 72 ? 58.217 4.146 -84.104 1.00 75.38 72 ASN A N 1
ATOM 576 C CA . ASN A 1 72 ? 58.204 3.864 -82.667 1.00 75.38 72 ASN A CA 1
ATOM 577 C C . ASN A 1 72 ? 57.875 2.409 -82.366 1.00 75.38 72 ASN A C 1
ATOM 579 O O . ASN A 1 72 ? 58.473 1.839 -81.456 1.00 75.38 72 ASN A O 1
ATOM 583 N N . ALA A 1 73 ? 57.004 1.775 -83.152 1.00 70.19 73 ALA A N 1
ATOM 584 C CA . ALA A 1 73 ? 56.722 0.349 -83.017 1.00 70.19 73 ALA A CA 1
ATOM 585 C C . ALA A 1 73 ? 57.949 -0.548 -83.290 1.00 70.19 73 ALA A C 1
ATOM 587 O O . ALA A 1 73 ? 58.006 -1.677 -82.800 1.00 70.19 73 ALA A O 1
ATOM 588 N N . PHE A 1 74 ? 58.945 -0.062 -84.042 1.00 67.06 74 PHE A N 1
ATOM 589 C CA . PHE A 1 74 ? 60.224 -0.758 -84.235 1.00 67.06 74 PHE A CA 1
ATOM 590 C C . PHE A 1 74 ? 61.245 -0.434 -83.139 1.00 67.06 74 PHE A C 1
ATOM 592 O O . PHE A 1 74 ? 62.060 -1.295 -82.810 1.00 67.06 74 PHE A O 1
ATOM 599 N N . ILE A 1 75 ? 61.201 0.776 -82.567 1.00 65.50 75 ILE A N 1
ATOM 600 C CA . ILE A 1 75 ? 62.161 1.249 -81.553 1.00 65.50 75 ILE A CA 1
ATOM 601 C C . ILE A 1 75 ? 61.795 0.771 -80.132 1.00 65.50 75 ILE A C 1
ATOM 603 O O . ILE A 1 75 ? 62.692 0.591 -79.310 1.00 65.50 75 ILE A O 1
ATOM 607 N N . SER A 1 76 ? 60.520 0.469 -79.845 1.00 57.03 76 SER A N 1
ATOM 608 C CA . SER A 1 76 ? 59.973 0.265 -78.481 1.00 57.03 76 SER A CA 1
ATOM 609 C C . SER A 1 76 ? 60.610 -0.850 -77.629 1.00 57.03 76 SER A C 1
ATOM 611 O O . SER A 1 76 ? 60.310 -0.945 -76.442 1.00 57.03 76 SER A O 1
ATOM 613 N N . GLN A 1 77 ? 61.506 -1.685 -78.169 1.00 54.50 77 GLN A N 1
ATOM 614 C CA . GLN A 1 77 ? 62.285 -2.644 -77.366 1.00 54.50 77 GLN A CA 1
ATOM 615 C C . GLN A 1 77 ? 63.578 -2.064 -76.766 1.00 54.50 77 GLN A C 1
ATOM 617 O O . GLN A 1 77 ? 64.115 -2.659 -75.838 1.00 54.50 77 GLN A O 1
ATOM 622 N N . ASN A 1 78 ? 64.046 -0.898 -77.225 1.00 54.84 78 ASN A N 1
ATOM 623 C CA . ASN A 1 78 ? 65.307 -0.281 -76.789 1.00 54.84 78 ASN A CA 1
ATOM 624 C C . ASN A 1 78 ? 65.118 0.843 -75.747 1.00 54.84 78 ASN A C 1
ATOM 626 O O . ASN A 1 78 ? 65.975 1.713 -75.629 1.00 54.84 78 ASN A O 1
ATOM 630 N N . ALA A 1 79 ? 64.000 0.845 -75.006 1.00 57.88 79 ALA A N 1
ATOM 631 C CA . ALA A 1 79 ? 63.668 1.830 -73.959 1.00 57.88 79 ALA A CA 1
ATOM 632 C C . ALA A 1 79 ? 63.617 3.309 -74.411 1.00 57.88 79 ALA A C 1
ATOM 634 O O . ALA A 1 79 ? 63.640 4.215 -73.579 1.00 57.88 79 ALA A O 1
ATOM 635 N N . LEU A 1 80 ? 63.507 3.551 -75.719 1.00 65.38 80 LEU A N 1
ATOM 636 C CA . LEU A 1 80 ? 63.431 4.876 -76.331 1.00 65.38 80 LEU A CA 1
ATOM 637 C C . LEU A 1 80 ? 62.140 4.985 -77.143 1.00 65.38 80 LEU A C 1
ATOM 639 O O . LEU A 1 80 ? 61.811 4.086 -77.916 1.00 65.38 80 LEU A O 1
ATOM 643 N N . GLU A 1 81 ? 61.426 6.093 -76.989 1.00 72.81 81 GLU A N 1
ATOM 644 C CA . GLU A 1 81 ? 60.248 6.418 -77.791 1.00 72.81 81 GLU A CA 1
ATOM 645 C C . GLU A 1 81 ? 60.409 7.835 -78.344 1.00 72.81 81 GLU A C 1
ATOM 647 O O . GLU A 1 81 ? 60.757 8.755 -77.605 1.00 72.81 81 GLU A O 1
ATOM 652 N N . ILE A 1 82 ? 60.217 8.011 -79.652 1.00 76.25 82 ILE A N 1
ATOM 653 C CA . ILE A 1 82 ? 60.211 9.336 -80.280 1.00 76.25 82 ILE A CA 1
ATOM 654 C C . ILE A 1 82 ? 58.839 9.957 -80.014 1.00 76.25 82 ILE A C 1
ATOM 656 O O . ILE A 1 82 ? 57.823 9.278 -80.133 1.00 76.25 82 ILE A O 1
ATOM 660 N N . LYS A 1 83 ? 58.762 11.239 -79.666 1.00 78.75 83 LYS A N 1
ATOM 661 C CA . LYS A 1 83 ? 57.467 11.890 -79.432 1.00 78.75 83 LYS A CA 1
ATOM 662 C C . LYS A 1 83 ? 56.579 11.810 -80.684 1.00 78.75 83 LYS A C 1
ATOM 664 O O . LYS A 1 83 ? 57.036 12.060 -81.802 1.00 78.75 83 LYS A O 1
ATOM 669 N N . LEU A 1 84 ? 55.313 11.430 -80.498 1.00 73.38 84 LEU A N 1
ATOM 670 C CA . LEU A 1 84 ? 54.365 11.139 -81.586 1.00 73.38 84 LEU A CA 1
ATOM 671 C C . LEU A 1 84 ? 54.043 12.360 -82.464 1.00 73.38 84 LEU A C 1
ATOM 673 O O . LEU A 1 84 ? 53.726 12.210 -83.642 1.00 73.38 84 LEU A O 1
ATOM 677 N N . ASP A 1 85 ? 54.174 13.555 -81.900 1.00 76.00 85 ASP A N 1
ATOM 678 C CA . ASP A 1 85 ? 53.969 14.868 -82.514 1.00 76.00 85 ASP A CA 1
ATOM 679 C C . ASP A 1 85 ? 55.211 15.401 -83.260 1.00 76.00 85 ASP A C 1
ATOM 681 O O . ASP A 1 85 ? 55.222 16.539 -83.728 1.00 76.00 85 ASP A O 1
ATOM 685 N N . CYS A 1 86 ? 56.266 14.593 -83.432 1.00 80.62 86 CYS A N 1
ATOM 686 C CA . CYS A 1 86 ? 57.477 15.021 -84.133 1.00 80.62 86 CYS A CA 1
ATOM 687 C C . CYS A 1 86 ? 57.269 15.139 -85.660 1.00 80.62 86 CYS A C 1
ATOM 689 O O . CYS A 1 86 ? 57.599 14.240 -86.445 1.00 80.62 86 CYS A O 1
ATOM 691 N N . GLU A 1 87 ? 56.771 16.294 -86.112 1.00 78.69 87 GLU A N 1
ATOM 692 C CA . GLU A 1 87 ? 56.523 16.580 -87.532 1.00 78.69 87 GLU A CA 1
ATOM 693 C C . GLU A 1 87 ? 57.786 16.511 -88.397 1.00 78.69 87 GLU A C 1
ATOM 695 O O . GLU A 1 87 ? 57.727 16.094 -89.560 1.00 78.69 87 GLU A O 1
ATOM 700 N N . ARG A 1 88 ? 58.944 16.884 -87.835 1.00 84.75 88 ARG A N 1
ATOM 701 C CA . ARG A 1 88 ? 60.230 16.900 -88.543 1.00 84.75 88 ARG A CA 1
ATOM 702 C C . ARG A 1 88 ? 60.608 15.503 -89.026 1.00 84.75 88 ARG A C 1
ATOM 704 O O . ARG A 1 88 ? 60.821 15.298 -90.223 1.00 84.75 88 ARG A O 1
ATOM 711 N N . ILE A 1 89 ? 60.653 14.533 -88.112 1.00 81.44 89 ILE A N 1
ATOM 712 C CA . ILE A 1 89 ? 61.005 13.144 -88.434 1.00 81.44 89 ILE A CA 1
ATOM 713 C C . ILE A 1 89 ? 59.939 12.533 -89.349 1.00 81.44 89 ILE A C 1
ATOM 715 O O . ILE A 1 89 ? 60.281 11.911 -90.358 1.00 81.44 89 ILE A O 1
ATOM 719 N N . ASN A 1 90 ? 58.657 12.784 -89.066 1.00 82.94 90 ASN A N 1
ATOM 720 C CA . ASN A 1 90 ? 57.543 12.315 -89.892 1.00 82.94 90 ASN A CA 1
ATOM 721 C C . ASN A 1 90 ? 57.671 12.787 -91.357 1.00 82.94 90 ASN A C 1
ATOM 723 O O . ASN A 1 90 ? 57.518 12.001 -92.298 1.00 82.94 90 ASN A O 1
ATOM 727 N N . SER A 1 91 ? 58.018 14.061 -91.557 1.00 83.25 91 SER A N 1
ATOM 728 C CA . SER A 1 91 ? 58.187 14.677 -92.878 1.00 83.25 91 SER A CA 1
ATOM 729 C C . SER A 1 91 ? 59.432 14.174 -93.609 1.00 83.25 91 SER A C 1
ATOM 731 O O . SER A 1 91 ? 59.375 13.912 -94.814 1.00 83.25 91 SER A O 1
ATOM 733 N N . ILE A 1 92 ? 60.548 13.982 -92.897 1.00 84.19 92 ILE A N 1
ATOM 734 C CA . ILE A 1 92 ? 61.790 13.436 -93.468 1.00 84.19 92 ILE A CA 1
ATOM 735 C C . ILE A 1 92 ? 61.560 12.020 -94.002 1.00 84.19 92 ILE A C 1
ATOM 737 O O . ILE A 1 92 ? 61.928 11.731 -95.144 1.00 84.19 92 ILE A O 1
ATOM 741 N N . ILE A 1 93 ? 60.912 11.154 -93.215 1.00 83.81 93 ILE A N 1
ATOM 742 C CA . ILE A 1 93 ? 60.621 9.773 -93.625 1.00 83.81 93 ILE A CA 1
ATOM 743 C C . ILE A 1 93 ? 59.684 9.769 -94.829 1.00 83.81 93 ILE A C 1
ATOM 745 O O . ILE A 1 93 ? 59.972 9.092 -95.817 1.00 83.81 93 ILE A O 1
ATOM 749 N N . ARG A 1 94 ? 58.612 10.574 -94.797 1.00 83.88 94 ARG A N 1
ATOM 750 C CA . ARG A 1 94 ? 57.685 10.720 -95.929 1.00 83.88 94 ARG A CA 1
ATOM 751 C C . ARG A 1 94 ? 58.420 11.106 -97.214 1.00 83.88 94 ARG A C 1
ATOM 753 O O . ARG A 1 94 ? 58.184 10.495 -98.258 1.00 83.88 94 ARG A O 1
ATOM 760 N N . ARG A 1 95 ? 59.318 12.096 -97.139 1.00 85.75 95 ARG A N 1
ATOM 761 C CA . ARG A 1 95 ? 60.122 12.551 -98.281 1.00 85.75 95 ARG A CA 1
ATOM 762 C C . ARG A 1 95 ? 61.018 11.433 -98.809 1.00 85.75 95 ARG A C 1
ATOM 764 O O . ARG A 1 95 ? 61.004 11.167 -100.007 1.00 85.75 95 ARG A O 1
ATOM 771 N N . TYR A 1 96 ? 61.752 10.745 -97.934 1.00 87.19 96 TYR A N 1
ATOM 772 C CA . TYR A 1 96 ? 62.633 9.653 -98.353 1.00 87.19 96 TYR A CA 1
ATOM 773 C C . TYR A 1 96 ? 61.874 8.481 -98.977 1.00 87.19 96 TYR A C 1
ATOM 775 O O . TYR A 1 96 ? 62.324 7.967 -99.997 1.00 87.19 96 TYR A O 1
ATOM 783 N N . CYS A 1 97 ? 60.711 8.108 -98.439 1.00 84.75 97 CYS A N 1
ATOM 784 C CA . CYS A 1 97 ? 59.848 7.079 -99.027 1.00 84.75 97 CYS A CA 1
ATOM 785 C C . CYS A 1 97 ? 59.482 7.425 -100.484 1.00 84.75 97 CYS A C 1
ATOM 787 O O . CYS A 1 97 ? 59.666 6.608 -101.387 1.00 84.75 97 CYS A O 1
ATOM 789 N N . GLY A 1 98 ? 59.048 8.666 -100.740 1.00 83.62 98 GLY A N 1
ATOM 790 C CA . GLY A 1 98 ? 58.715 9.130 -102.092 1.00 83.62 98 GLY A CA 1
ATOM 791 C C . GLY A 1 98 ? 59.925 9.217 -103.034 1.00 83.62 98 GLY A C 1
ATOM 792 O O . GLY A 1 98 ? 59.867 8.756 -104.177 1.00 83.62 98 GLY A O 1
ATOM 793 N N . GLU A 1 99 ? 61.048 9.766 -102.563 1.00 85.81 99 GLU A N 1
ATOM 794 C CA . GLU A 1 99 ? 62.289 9.867 -103.347 1.00 85.81 99 GLU A CA 1
ATOM 795 C C . GLU A 1 99 ? 62.843 8.494 -103.746 1.00 85.81 99 GLU A C 1
ATOM 797 O O . GLU A 1 99 ? 63.303 8.304 -104.874 1.00 85.81 99 GLU A O 1
ATOM 802 N N . ILE A 1 100 ? 62.812 7.527 -102.829 1.00 86.94 100 ILE A N 1
ATOM 803 C CA . ILE A 1 100 ? 63.349 6.186 -103.070 1.00 86.94 100 ILE A CA 1
ATOM 804 C C . ILE A 1 100 ? 62.437 5.420 -104.017 1.00 86.94 100 ILE A C 1
ATOM 806 O O . ILE A 1 100 ? 62.948 4.827 -104.963 1.00 86.94 100 ILE A O 1
ATOM 810 N N . LYS A 1 101 ? 61.109 5.495 -103.845 1.00 84.38 101 LYS A N 1
ATOM 811 C CA . LYS A 1 101 ? 60.159 4.828 -104.748 1.00 84.38 101 LYS A CA 1
ATOM 812 C C . LYS A 1 101 ? 60.254 5.350 -106.181 1.00 84.38 101 LYS A C 1
ATOM 814 O O . LYS A 1 101 ? 60.229 4.585 -107.145 1.00 84.38 101 LYS A O 1
ATOM 819 N N . THR A 1 102 ? 60.365 6.665 -106.348 1.00 84.88 102 THR A N 1
ATOM 820 C CA . THR A 1 102 ? 60.476 7.277 -107.682 1.00 84.88 102 THR A CA 1
ATOM 821 C C . THR A 1 102 ? 61.778 6.891 -108.382 1.00 84.88 102 THR A C 1
ATOM 823 O O . THR A 1 102 ? 61.766 6.609 -109.583 1.00 84.88 102 THR A O 1
ATOM 826 N N . LYS A 1 103 ? 62.892 6.814 -107.644 1.00 83.56 103 LYS A N 1
ATOM 827 C CA . LYS A 1 103 ? 64.189 6.371 -108.177 1.00 83.56 103 LYS A CA 1
ATOM 828 C C . LYS A 1 103 ? 64.236 4.863 -108.422 1.00 83.56 103 LYS A C 1
ATOM 830 O O . LYS A 1 103 ? 64.712 4.456 -109.478 1.00 83.56 103 LYS A O 1
ATOM 835 N N . SER A 1 104 ? 63.700 4.038 -107.522 1.00 83.00 104 SER A N 1
ATOM 836 C CA . SER A 1 104 ? 63.686 2.577 -107.668 1.00 83.00 104 SER A CA 1
ATOM 837 C C . SER A 1 104 ? 62.884 2.135 -108.897 1.00 83.00 104 SER A C 1
ATOM 839 O O . SER A 1 104 ? 63.337 1.250 -109.621 1.00 83.00 104 SER A O 1
ATOM 841 N N . LYS A 1 105 ? 61.744 2.783 -109.198 1.00 82.06 105 LYS A N 1
ATOM 842 C CA . LYS A 1 105 ? 60.919 2.514 -110.397 1.00 82.06 105 LYS A CA 1
ATOM 843 C C . LYS A 1 105 ? 61.695 2.662 -111.712 1.00 82.06 105 LYS A C 1
ATOM 845 O O . LYS A 1 105 ? 61.395 1.953 -112.670 1.00 82.06 105 LYS A O 1
ATOM 850 N N . ARG A 1 106 ? 62.690 3.554 -111.765 1.00 83.06 106 ARG A N 1
ATOM 851 C CA . ARG A 1 106 ? 63.511 3.806 -112.964 1.00 83.06 106 ARG A CA 1
ATOM 852 C C . ARG A 1 106 ? 64.673 2.820 -113.125 1.00 83.06 106 ARG A C 1
ATOM 854 O O . ARG A 1 106 ? 65.304 2.802 -114.174 1.00 83.06 106 ARG A O 1
ATOM 861 N N . LEU A 1 107 ? 64.957 2.004 -112.109 1.00 86.25 107 LEU A N 1
ATOM 862 C CA . LEU A 1 107 ? 66.071 1.057 -112.087 1.00 86.25 107 LEU A CA 1
ATOM 863 C C . LEU A 1 107 ? 65.554 -0.379 -112.267 1.00 86.25 107 LEU A C 1
ATOM 865 O O . LEU A 1 107 ? 64.528 -0.756 -111.697 1.00 86.25 107 LEU A O 1
ATOM 869 N N . ARG A 1 108 ? 66.274 -1.209 -113.033 1.00 79.94 108 ARG A N 1
ATOM 870 C CA . ARG A 1 108 ? 65.961 -2.637 -113.248 1.00 79.94 108 ARG A CA 1
ATOM 871 C C . ARG A 1 108 ? 67.203 -3.513 -113.058 1.00 79.94 108 ARG A C 1
ATOM 873 O O . ARG A 1 108 ? 68.329 -3.037 -113.182 1.00 79.94 108 ARG A O 1
ATOM 880 N N . GLY A 1 109 ? 66.991 -4.795 -112.756 1.00 80.88 109 GLY A N 1
ATOM 881 C CA . GLY A 1 109 ? 68.063 -5.786 -112.606 1.00 80.88 109 GLY A CA 1
ATOM 882 C C . GLY A 1 109 ? 69.030 -5.481 -111.454 1.00 80.88 109 GLY A C 1
ATOM 883 O O . GLY A 1 109 ? 68.635 -4.913 -110.437 1.00 80.88 109 GLY A O 1
ATOM 884 N N . ARG A 1 110 ? 70.309 -5.838 -111.627 1.00 80.81 110 ARG A N 1
ATOM 885 C CA . ARG A 1 110 ? 71.366 -5.745 -110.598 1.00 80.81 110 ARG A CA 1
ATOM 886 C C . ARG A 1 110 ? 71.519 -4.348 -109.980 1.00 80.81 110 ARG A C 1
ATOM 888 O O . ARG A 1 110 ? 71.679 -4.229 -108.770 1.00 80.81 110 ARG A O 1
ATOM 895 N N . VAL A 1 111 ? 71.384 -3.295 -110.789 1.00 81.38 111 VAL A N 1
ATOM 896 C CA . VAL A 1 111 ? 71.507 -1.892 -110.346 1.00 81.38 111 VAL A CA 1
ATOM 897 C C . VAL A 1 111 ? 70.404 -1.514 -109.353 1.00 81.38 111 VAL A C 1
ATOM 899 O O . VAL A 1 111 ? 70.635 -0.759 -108.409 1.00 81.38 111 VAL A O 1
ATOM 902 N N . ARG A 1 112 ? 69.195 -2.065 -109.528 1.00 82.75 112 ARG A N 1
ATOM 903 C CA . ARG A 1 112 ? 68.097 -1.867 -108.575 1.00 82.75 112 ARG A CA 1
ATOM 904 C C . ARG A 1 112 ? 68.418 -2.539 -107.244 1.00 82.75 112 ARG A C 1
ATOM 906 O O . ARG A 1 112 ? 68.224 -1.926 -106.201 1.00 82.75 112 ARG A O 1
ATOM 913 N N . THR A 1 113 ? 68.935 -3.763 -107.280 1.00 80.69 113 THR A N 1
ATOM 914 C CA . THR A 1 113 ? 69.298 -4.521 -106.077 1.00 80.69 113 THR A CA 1
ATOM 915 C C . THR A 1 113 ? 70.383 -3.803 -105.270 1.00 80.69 113 THR A C 1
ATOM 917 O O . THR A 1 113 ? 70.238 -3.633 -104.063 1.00 80.69 113 THR A O 1
ATOM 920 N N . GLU A 1 114 ? 71.418 -3.284 -105.937 1.00 83.12 114 GLU A N 1
ATOM 921 C CA . GLU A 1 114 ? 72.478 -2.487 -105.300 1.00 83.12 114 GLU A CA 1
ATOM 922 C C . GLU A 1 114 ? 71.956 -1.152 -104.740 1.00 83.12 114 GLU A C 1
ATOM 924 O O . GLU A 1 114 ? 72.393 -0.701 -103.681 1.00 83.12 114 GLU A O 1
ATOM 929 N N . TYR A 1 115 ? 70.987 -0.516 -105.408 1.00 84.62 115 TYR A N 1
ATOM 930 C CA . TYR A 1 115 ? 70.355 0.705 -104.906 1.00 84.62 115 TYR A CA 1
ATOM 931 C C . TYR A 1 115 ? 69.483 0.457 -103.669 1.00 84.62 115 TYR A C 1
ATOM 933 O O . TYR A 1 115 ? 69.508 1.270 -102.745 1.00 84.62 115 TYR A O 1
ATOM 941 N N . LEU A 1 116 ? 68.735 -0.650 -103.634 1.00 81.31 116 LEU A N 1
ATOM 942 C CA . LEU A 1 116 ? 67.870 -1.013 -102.507 1.00 81.31 116 LEU A CA 1
ATOM 943 C C . LEU A 1 116 ? 68.653 -1.478 -101.271 1.00 81.31 116 LEU A C 1
ATOM 945 O O . LEU A 1 116 ? 68.150 -1.344 -100.156 1.00 81.31 116 LEU A O 1
ATOM 949 N N . ALA A 1 117 ? 69.893 -1.942 -101.456 1.00 80.81 117 ALA A N 1
ATOM 950 C CA . ALA A 1 117 ? 70.808 -2.289 -100.370 1.00 80.81 117 ALA A CA 1
ATOM 951 C C . ALA A 1 117 ? 71.387 -1.067 -99.622 1.00 80.81 117 ALA A C 1
ATOM 953 O O . ALA A 1 117 ? 71.913 -1.218 -98.520 1.00 80.81 117 ALA A O 1
ATOM 954 N N . LYS A 1 118 ? 71.301 0.148 -100.187 1.00 84.44 118 LYS A N 1
ATOM 955 C CA . LYS A 1 118 ? 71.744 1.387 -99.516 1.00 84.44 118 LYS A CA 1
ATOM 956 C C . LYS A 1 118 ? 70.757 1.807 -98.422 1.00 84.44 118 LYS A C 1
ATOM 958 O O . LYS A 1 118 ? 69.585 1.447 -98.467 1.00 84.44 118 LYS A O 1
ATOM 963 N N . SER A 1 119 ? 71.210 2.612 -97.463 1.00 81.94 119 SER A N 1
ATOM 964 C CA . SER A 1 119 ? 70.384 3.147 -96.374 1.00 81.94 119 SER A CA 1
ATOM 965 C C . SER A 1 119 ? 70.374 4.678 -96.347 1.00 81.94 119 SER A C 1
ATOM 967 O O . SER A 1 119 ? 71.302 5.345 -96.809 1.00 81.94 119 SER A O 1
ATOM 969 N N . LYS A 1 120 ? 69.291 5.239 -95.806 1.00 82.75 120 LYS A N 1
ATOM 970 C CA . LYS A 1 120 ? 69.174 6.646 -95.421 1.00 82.75 120 LYS A CA 1
ATOM 971 C C . LYS A 1 120 ? 69.314 6.774 -93.917 1.00 82.75 120 LYS A C 1
ATOM 973 O O . LYS A 1 120 ? 68.746 5.986 -93.169 1.00 82.75 120 LYS A O 1
ATOM 978 N N . CYS A 1 121 ? 70.028 7.802 -93.496 1.00 79.81 121 CYS A N 1
ATOM 979 C CA . CYS A 1 121 ? 70.292 8.078 -92.095 1.00 79.81 121 CYS A CA 1
ATOM 980 C C . CYS A 1 121 ? 69.405 9.236 -91.632 1.00 79.81 121 CYS A C 1
ATOM 982 O O . CYS A 1 121 ? 69.283 10.236 -92.343 1.00 79.81 121 CYS A O 1
ATOM 984 N N . ILE A 1 122 ? 68.795 9.108 -90.456 1.00 80.38 122 ILE A N 1
ATOM 985 C CA . ILE A 1 122 ? 67.963 10.143 -89.836 1.00 80.38 122 ILE A CA 1
ATOM 986 C C . ILE A 1 122 ? 68.510 10.427 -88.443 1.00 80.38 122 ILE A C 1
ATOM 988 O O . ILE A 1 122 ? 68.520 9.539 -87.596 1.00 80.38 122 ILE A O 1
ATOM 992 N N . SER A 1 123 ? 68.955 11.658 -88.205 1.00 81.25 123 SER A N 1
ATOM 993 C CA . SER A 1 123 ? 69.403 12.101 -86.882 1.00 81.25 123 SER A CA 1
ATOM 994 C C . SER A 1 123 ? 68.207 12.498 -86.016 1.00 81.25 123 SER A C 1
ATOM 996 O O . SER A 1 123 ? 67.346 13.263 -86.463 1.00 81.25 123 SER A O 1
ATOM 998 N N . VAL A 1 124 ? 68.165 11.970 -84.794 1.00 76.81 124 VAL A N 1
ATOM 999 C CA . VAL A 1 124 ? 67.132 12.209 -83.778 1.00 76.81 124 VAL A CA 1
ATOM 1000 C C . VAL A 1 124 ? 67.747 13.017 -82.639 1.00 76.81 124 VAL A C 1
ATOM 1002 O O . VAL A 1 124 ? 68.828 12.683 -82.141 1.00 76.81 124 VAL A O 1
ATOM 1005 N N . TYR A 1 125 ? 67.066 14.090 -82.254 1.00 79.19 125 TYR A N 1
ATOM 1006 C CA . TYR A 1 125 ? 67.527 15.030 -81.236 1.00 79.19 125 TYR A CA 1
ATOM 1007 C C . TYR A 1 125 ? 66.989 14.679 -79.846 1.00 79.19 125 TYR A C 1
ATOM 1009 O O . TYR A 1 125 ? 65.934 14.062 -79.717 1.00 79.19 125 TYR A O 1
ATOM 1017 N N . GLU A 1 126 ? 67.676 15.127 -78.793 1.00 70.44 126 GLU A N 1
ATOM 1018 C CA . GLU A 1 126 ? 67.291 14.857 -77.396 1.00 70.44 126 GLU A CA 1
ATOM 1019 C C . GLU A 1 126 ? 65.863 15.307 -77.064 1.00 70.44 126 GLU A C 1
ATOM 1021 O O . GLU A 1 126 ? 65.080 14.551 -76.491 1.00 70.44 126 GLU A O 1
ATOM 1026 N N . LYS A 1 127 ? 65.481 16.503 -77.526 1.00 72.81 127 LYS A N 1
ATOM 1027 C CA . LYS A 1 127 ? 64.139 17.081 -77.343 1.00 72.81 127 LYS A CA 1
ATOM 1028 C C . LYS A 1 127 ? 63.003 16.260 -77.972 1.00 72.81 127 LYS A C 1
ATOM 1030 O O . LYS A 1 127 ? 61.836 16.481 -77.641 1.00 72.81 127 LYS A O 1
ATOM 1035 N N . GLU A 1 128 ? 63.333 15.338 -78.875 1.00 74.00 128 GLU A N 1
ATOM 1036 C CA . GLU A 1 128 ? 62.389 14.515 -79.639 1.00 74.00 128 GLU A CA 1
ATOM 1037 C C . GLU A 1 128 ? 62.156 13.135 -79.006 1.00 74.00 128 GLU A C 1
ATOM 1039 O O . GLU A 1 128 ? 61.370 12.358 -79.541 1.00 74.00 128 GLU A O 1
ATOM 1044 N N . ILE A 1 129 ? 62.802 12.828 -77.875 1.00 73.25 129 ILE A N 1
ATOM 1045 C CA . ILE A 1 129 ? 62.694 11.548 -77.160 1.00 73.25 129 ILE A CA 1
ATOM 1046 C C . ILE A 1 129 ? 61.809 11.705 -75.909 1.00 73.25 129 ILE A C 1
ATOM 1048 O O . ILE A 1 129 ? 61.838 12.737 -75.238 1.00 73.25 129 ILE A O 1
ATOM 1052 N N . ALA A 1 130 ? 61.027 10.675 -75.578 1.00 68.50 130 ALA A N 1
ATOM 1053 C CA . ALA A 1 130 ? 60.298 10.528 -74.318 1.00 68.50 130 ALA A CA 1
ATOM 1054 C C . ALA A 1 130 ? 61.001 9.501 -73.400 1.00 68.50 130 ALA A C 1
ATOM 1056 O O . ALA A 1 130 ? 61.290 8.379 -73.824 1.00 68.50 130 ALA A O 1
ATOM 1057 N N . ARG A 1 131 ? 61.292 9.867 -72.138 1.00 66.44 131 ARG A N 1
ATOM 1058 C CA . ARG A 1 131 ? 61.902 8.965 -71.137 1.00 66.44 131 ARG A CA 1
ATOM 1059 C C . ARG A 1 131 ? 60.827 8.095 -70.476 1.00 66.44 131 ARG A C 1
ATOM 1061 O O . ARG A 1 131 ? 60.064 8.552 -69.635 1.00 66.44 131 ARG A O 1
ATOM 1068 N N . VAL A 1 132 ? 60.774 6.817 -70.847 1.00 62.72 132 VAL A N 1
ATOM 1069 C CA . VAL A 1 132 ? 59.705 5.877 -70.448 1.00 62.72 132 VAL A CA 1
ATOM 1070 C C . VAL A 1 132 ? 59.783 5.435 -68.970 1.00 62.72 132 VAL A C 1
ATOM 1072 O O . VAL A 1 132 ? 58.786 4.983 -68.412 1.00 62.72 132 VAL A O 1
ATOM 1075 N N . SER A 1 133 ? 60.944 5.538 -68.313 1.00 61.12 133 SER A N 1
ATOM 1076 C CA . SER A 1 133 ? 61.146 5.097 -66.920 1.00 61.12 133 SER A CA 1
ATOM 1077 C C . SER A 1 133 ? 60.586 6.067 -65.875 1.00 61.12 133 SER A C 1
ATOM 1079 O O . SER A 1 133 ? 59.982 5.627 -64.902 1.00 61.12 133 SER A O 1
ATOM 1081 N N . GLU A 1 134 ? 60.746 7.374 -66.086 1.00 64.31 134 GLU A N 1
ATOM 1082 C CA . GLU A 1 134 ? 60.266 8.418 -65.165 1.00 64.31 134 GLU A CA 1
ATOM 1083 C C . GLU A 1 134 ? 58.727 8.433 -65.132 1.00 64.31 134 GLU A C 1
ATOM 1085 O O . GLU A 1 134 ? 58.130 8.308 -64.065 1.00 64.31 134 GLU A O 1
ATOM 1090 N N . ALA A 1 135 ? 58.086 8.390 -66.305 1.00 66.56 135 ALA A N 1
ATOM 1091 C CA . ALA A 1 135 ? 56.627 8.333 -66.425 1.00 66.56 135 ALA A CA 1
ATOM 1092 C C . ALA A 1 135 ? 55.996 7.075 -65.788 1.00 66.56 135 ALA A C 1
ATOM 1094 O O . ALA A 1 135 ? 54.853 7.107 -65.336 1.00 66.56 135 ALA A O 1
ATOM 1095 N N . LYS A 1 136 ? 56.720 5.945 -65.739 1.00 73.12 136 LYS A N 1
ATOM 1096 C CA . LYS A 1 136 ? 56.235 4.718 -65.080 1.00 73.12 136 LYS A CA 1
ATOM 1097 C C . LYS A 1 136 ? 56.272 4.824 -63.559 1.00 73.12 136 LYS A C 1
ATOM 1099 O O . LYS A 1 136 ? 55.307 4.420 -62.917 1.00 73.12 136 LYS A O 1
ATOM 1104 N N . ASN A 1 137 ? 57.344 5.383 -63.005 1.00 76.75 137 ASN A N 1
ATOM 1105 C CA . ASN A 1 137 ? 57.471 5.581 -61.562 1.00 76.75 137 ASN A CA 1
ATOM 1106 C C . ASN A 1 137 ? 56.448 6.607 -61.052 1.00 76.75 137 ASN A C 1
ATOM 1108 O O . ASN A 1 137 ? 55.838 6.398 -60.008 1.00 76.75 137 ASN A O 1
ATOM 1112 N N . GLU A 1 138 ? 56.206 7.677 -61.814 1.00 81.88 138 GLU A N 1
ATOM 1113 C CA . GLU A 1 138 ? 55.147 8.653 -61.524 1.00 81.88 138 GLU A CA 1
ATOM 1114 C C . GLU A 1 138 ? 53.748 8.028 -61.585 1.00 81.88 138 GLU A C 1
ATOM 1116 O O . GLU A 1 138 ? 52.890 8.326 -60.757 1.00 81.88 138 GLU A O 1
ATOM 1121 N N . LEU A 1 139 ? 53.508 7.113 -62.529 1.00 78.50 139 LEU A N 1
ATOM 1122 C CA . LEU A 1 139 ? 52.239 6.392 -62.608 1.00 78.50 139 LEU A CA 1
ATOM 1123 C C . LEU A 1 139 ? 52.027 5.462 -61.404 1.00 78.50 139 LEU A C 1
ATOM 1125 O O . LEU A 1 139 ? 50.900 5.310 -60.934 1.00 78.50 139 LEU A O 1
ATOM 1129 N N . GLU A 1 140 ? 53.082 4.810 -60.920 1.00 84.94 140 GLU A N 1
ATOM 1130 C CA . GLU A 1 140 ? 53.015 3.913 -59.765 1.00 84.94 140 GLU A CA 1
ATOM 1131 C C . GLU A 1 140 ? 52.820 4.686 -58.453 1.00 84.94 140 GLU A C 1
ATOM 1133 O O . GLU A 1 140 ? 51.965 4.314 -57.645 1.00 84.94 140 GLU A O 1
ATOM 1138 N N . SER A 1 141 ? 53.510 5.819 -58.280 1.00 86.56 141 SER A N 1
ATOM 1139 C CA . SER A 1 141 ? 53.306 6.698 -57.124 1.00 86.56 141 SER A CA 1
ATOM 1140 C C . SER A 1 141 ? 51.911 7.332 -57.123 1.00 86.56 141 SER A C 1
ATOM 1142 O O . SER A 1 141 ? 51.243 7.337 -56.088 1.00 86.56 141 SER A O 1
ATOM 1144 N N . ALA A 1 142 ? 51.412 7.778 -58.281 1.00 85.75 142 ALA A N 1
ATOM 1145 C CA . ALA A 1 142 ? 50.060 8.317 -58.410 1.00 85.75 142 ALA A CA 1
ATOM 1146 C C . ALA A 1 142 ? 48.983 7.274 -58.073 1.00 85.75 142 ALA A C 1
ATOM 1148 O O . ALA A 1 142 ? 48.004 7.596 -57.401 1.00 85.75 142 ALA A O 1
ATOM 1149 N N . LYS A 1 143 ? 49.171 6.009 -58.476 1.00 91.44 143 LYS A N 1
ATOM 1150 C CA . LYS A 1 143 ? 48.256 4.914 -58.115 1.00 91.44 143 LYS A CA 1
ATOM 1151 C C . LYS A 1 143 ? 48.219 4.666 -56.611 1.00 91.44 143 LYS A C 1
ATOM 1153 O O . LYS A 1 143 ? 47.130 4.563 -56.055 1.00 91.44 143 LYS A O 1
ATOM 1158 N N . ALA A 1 144 ? 49.377 4.642 -55.950 1.00 92.56 144 ALA A N 1
ATOM 1159 C CA . ALA A 1 144 ? 49.439 4.479 -54.500 1.00 92.56 144 ALA A CA 1
ATOM 1160 C C . ALA A 1 144 ? 48.675 5.597 -53.766 1.00 92.56 144 ALA A C 1
ATOM 1162 O O . ALA A 1 144 ? 47.926 5.318 -52.832 1.00 92.56 144 ALA A O 1
ATOM 1163 N N . VAL A 1 145 ? 48.796 6.846 -54.234 1.00 94.56 145 VAL A N 1
ATOM 1164 C CA . VAL A 1 145 ? 48.040 7.990 -53.694 1.00 94.56 145 VAL A CA 1
ATOM 1165 C C . VAL A 1 145 ? 46.535 7.856 -53.959 1.00 94.56 145 VAL A C 1
ATOM 1167 O O . VAL A 1 145 ? 45.719 8.141 -53.082 1.00 94.56 145 VAL A O 1
ATOM 1170 N N . CYS A 1 146 ? 46.126 7.396 -55.144 1.00 89.81 146 CYS A N 1
ATOM 1171 C CA . CYS A 1 146 ? 44.713 7.136 -55.428 1.00 89.81 146 CYS A CA 1
ATOM 1172 C C . CYS A 1 146 ? 44.126 6.057 -54.506 1.00 89.81 146 CYS A C 1
ATOM 1174 O O . CYS A 1 146 ? 42.986 6.195 -54.054 1.00 89.81 146 CYS A O 1
ATOM 1176 N N . ASP A 1 147 ? 44.895 5.016 -54.192 1.00 92.88 147 ASP A N 1
ATOM 1177 C CA . ASP A 1 147 ? 44.463 3.945 -53.294 1.00 92.88 147 ASP A CA 1
ATOM 1178 C C . ASP A 1 147 ? 44.316 4.437 -51.848 1.00 92.88 147 ASP A C 1
ATOM 1180 O O . ASP A 1 147 ? 43.341 4.087 -51.175 1.00 92.88 147 ASP A O 1
ATOM 1184 N N . THR A 1 148 ? 45.235 5.279 -51.359 1.00 94.62 148 THR A N 1
ATOM 1185 C CA . THR A 1 148 ? 45.121 5.875 -50.017 1.00 94.62 148 THR A CA 1
ATOM 1186 C C . THR A 1 148 ? 43.922 6.814 -49.926 1.00 94.62 148 THR A C 1
ATOM 1188 O O . THR A 1 148 ? 43.102 6.664 -49.021 1.00 94.62 148 THR A O 1
ATOM 1191 N N . LEU A 1 149 ? 43.746 7.704 -50.907 1.00 93.69 149 LEU A N 1
ATOM 1192 C CA . LEU A 1 149 ? 42.607 8.626 -50.952 1.00 93.69 149 LEU A CA 1
ATOM 1193 C C . LEU A 1 149 ? 41.266 7.888 -51.058 1.00 93.69 149 LEU A C 1
ATOM 1195 O O . LEU A 1 149 ? 40.270 8.314 -50.475 1.00 93.69 149 LEU A O 1
ATOM 1199 N N . SER A 1 150 ? 41.225 6.757 -51.767 1.00 93.38 150 SER A N 1
ATOM 1200 C CA . SER A 1 150 ? 40.013 5.936 -51.867 1.00 93.38 150 SER A CA 1
ATOM 1201 C C . SER A 1 150 ? 39.613 5.339 -50.514 1.00 93.38 150 SER A C 1
ATOM 1203 O O . SER A 1 150 ? 38.427 5.323 -50.180 1.00 93.38 150 SER A O 1
ATOM 1205 N N . LYS A 1 151 ? 40.590 4.905 -49.706 1.00 94.25 151 LYS A N 1
ATOM 1206 C CA . LYS A 1 151 ? 40.350 4.415 -48.337 1.00 94.25 151 LYS A CA 1
ATOM 1207 C C . LYS A 1 151 ? 39.896 5.534 -47.401 1.00 94.25 151 LYS A C 1
ATOM 1209 O O . LYS A 1 151 ? 38.957 5.339 -46.634 1.00 94.25 151 LYS A O 1
ATOM 1214 N N . GLU A 1 152 ? 40.516 6.709 -47.484 1.00 94.88 152 GLU A N 1
ATOM 1215 C CA . GLU A 1 152 ? 40.116 7.876 -46.688 1.00 94.88 152 GLU A CA 1
ATOM 1216 C C . GLU A 1 152 ? 38.695 8.332 -47.021 1.00 94.88 152 GLU A C 1
ATOM 1218 O O . GLU A 1 152 ? 37.894 8.559 -46.117 1.00 94.88 152 GLU A O 1
ATOM 1223 N N . LYS A 1 153 ? 38.338 8.383 -48.310 1.00 94.44 153 LYS A N 1
ATOM 1224 C CA . LYS A 1 153 ? 36.975 8.700 -48.754 1.00 94.44 153 LYS A CA 1
ATOM 1225 C C . LYS A 1 153 ? 35.951 7.711 -48.199 1.00 94.44 153 LYS A C 1
ATOM 1227 O O . LYS A 1 153 ? 34.864 8.123 -47.803 1.00 94.44 153 LYS A O 1
ATOM 1232 N N . TYR A 1 154 ? 36.288 6.422 -48.174 1.00 95.12 154 TYR A N 1
ATOM 1233 C CA . TYR A 1 154 ? 35.419 5.402 -47.593 1.00 95.12 154 TYR A CA 1
ATOM 1234 C C . TYR A 1 154 ? 35.191 5.645 -46.093 1.00 95.12 154 TYR A C 1
ATOM 1236 O O . TYR A 1 154 ? 34.046 5.709 -45.658 1.00 95.12 154 TYR A O 1
ATOM 1244 N N . ASN A 1 155 ? 36.263 5.869 -45.327 1.00 95.50 155 ASN A N 1
ATOM 1245 C CA . ASN A 1 155 ? 36.175 6.141 -43.889 1.00 95.50 155 ASN A CA 1
ATOM 1246 C C . ASN A 1 155 ? 35.384 7.430 -43.591 1.00 95.50 155 ASN A C 1
ATOM 1248 O O . ASN A 1 155 ? 34.507 7.447 -42.733 1.00 95.50 155 ASN A O 1
ATOM 1252 N N . LEU A 1 156 ? 35.629 8.504 -44.348 1.00 94.81 156 LEU A N 1
ATOM 1253 C CA . LEU A 1 156 ? 34.876 9.754 -44.208 1.00 94.81 156 LEU A CA 1
ATOM 1254 C C . LEU A 1 156 ? 33.382 9.563 -44.498 1.00 94.81 156 LEU A C 1
ATOM 1256 O O . LEU A 1 156 ? 32.550 10.121 -43.788 1.00 94.81 156 LEU A O 1
ATOM 1260 N N . ASN A 1 157 ? 33.025 8.757 -45.500 1.00 95.12 157 ASN A N 1
ATOM 1261 C CA . ASN A 1 157 ? 31.624 8.444 -45.775 1.00 95.12 157 ASN A CA 1
ATOM 1262 C C . ASN A 1 157 ? 30.972 7.673 -44.618 1.00 95.12 157 ASN A C 1
ATOM 1264 O O . ASN A 1 157 ? 29.858 8.009 -44.226 1.00 95.12 157 ASN A O 1
ATOM 1268 N N . GLU A 1 158 ? 31.668 6.693 -44.041 1.00 95.88 158 GLU A N 1
ATOM 1269 C CA . GLU A 1 158 ? 31.175 5.938 -42.884 1.00 95.88 158 GLU A CA 1
ATOM 1270 C C . GLU A 1 158 ? 30.951 6.855 -41.668 1.00 95.88 158 GLU A C 1
ATOM 1272 O O . GLU A 1 158 ? 29.899 6.804 -41.028 1.00 95.88 158 GLU A O 1
ATOM 1277 N N . GLN A 1 159 ? 31.882 7.775 -41.400 1.00 96.38 159 GLN A N 1
ATOM 1278 C CA . GLN A 1 159 ? 31.723 8.781 -40.344 1.00 96.38 159 GLN A CA 1
ATOM 1279 C C . GLN A 1 159 ? 30.539 9.718 -40.609 1.00 96.38 159 GLN A C 1
ATOM 1281 O O . GLN A 1 159 ? 29.767 10.007 -39.694 1.00 96.38 159 GLN A O 1
ATOM 1286 N N . CYS A 1 160 ? 30.348 10.158 -41.855 1.00 94.44 160 CYS A N 1
ATOM 1287 C CA . CYS A 1 160 ? 29.190 10.962 -42.244 1.00 94.44 160 CYS A CA 1
ATOM 1288 C C . CYS A 1 160 ? 27.864 10.224 -41.999 1.00 94.44 160 CYS A C 1
ATOM 1290 O O . CYS A 1 160 ? 26.900 10.841 -41.544 1.00 94.44 160 CYS A O 1
ATOM 1292 N N . GLU A 1 161 ? 27.798 8.914 -42.253 1.00 95.56 161 GLU A N 1
ATOM 1293 C CA . GLU A 1 161 ? 26.603 8.116 -41.956 1.00 95.56 161 GLU A CA 1
ATOM 1294 C C . GLU A 1 161 ? 26.332 7.999 -40.454 1.00 95.56 161 GLU A C 1
ATOM 1296 O O . GLU A 1 161 ? 25.179 8.106 -40.027 1.00 95.56 161 GLU A O 1
ATOM 1301 N N . ILE A 1 162 ? 27.376 7.795 -39.646 1.00 96.25 162 ILE A N 1
ATOM 1302 C CA . ILE A 1 162 ? 27.258 7.744 -38.182 1.00 96.25 162 ILE A CA 1
ATOM 1303 C C . ILE A 1 162 ? 26.735 9.083 -37.655 1.00 96.25 162 ILE A C 1
ATOM 1305 O O . ILE A 1 162 ? 25.712 9.117 -36.970 1.00 96.25 162 ILE A O 1
ATOM 1309 N N . LEU A 1 163 ? 27.364 10.192 -38.054 1.00 96.00 163 LEU A N 1
ATOM 1310 C CA . LEU A 1 163 ? 26.945 11.537 -37.655 1.00 96.00 163 LEU A CA 1
ATOM 1311 C C . LEU A 1 163 ? 25.515 11.854 -38.113 1.00 96.00 163 LEU A C 1
ATOM 1313 O O . LEU A 1 163 ? 24.748 12.472 -37.379 1.00 96.00 163 LEU A O 1
ATOM 1317 N N . SER A 1 164 ? 25.109 11.399 -39.301 1.00 95.81 164 SER A N 1
ATOM 1318 C CA . SER A 1 164 ? 23.734 11.571 -39.785 1.00 95.81 164 SER A CA 1
ATOM 1319 C C . SER A 1 164 ? 22.709 10.844 -38.903 1.00 95.81 164 SER A C 1
ATOM 1321 O O . SER A 1 164 ? 21.652 11.402 -38.585 1.00 95.81 164 SER A O 1
ATOM 1323 N N . LYS A 1 165 ? 23.032 9.627 -38.443 1.00 95.25 165 LYS A N 1
ATOM 1324 C CA . LYS A 1 165 ? 22.191 8.869 -37.503 1.00 95.25 165 LYS A CA 1
ATOM 1325 C C . LYS A 1 165 ? 22.089 9.578 -36.153 1.00 95.25 165 LYS A C 1
ATOM 1327 O O . LYS A 1 165 ? 20.983 9.709 -35.632 1.00 95.25 165 LYS A O 1
ATOM 1332 N N . GLU A 1 166 ? 23.201 10.082 -35.622 1.00 96.19 166 GLU A N 1
ATOM 1333 C CA . GLU A 1 166 ? 23.218 10.861 -34.376 1.00 96.19 166 GLU A CA 1
ATOM 1334 C C . GLU A 1 166 ? 22.409 12.161 -34.488 1.00 96.19 166 GLU A C 1
ATOM 1336 O O . GLU A 1 166 ? 21.647 12.512 -33.588 1.00 96.19 166 GLU A O 1
ATOM 1341 N N . LEU A 1 167 ? 22.489 12.863 -35.620 1.00 94.69 167 LEU A N 1
ATOM 1342 C CA . LEU A 1 167 ? 21.661 14.046 -35.852 1.00 94.69 167 LEU A CA 1
ATOM 1343 C C . LEU A 1 167 ? 20.166 13.702 -35.879 1.00 94.69 167 LEU A C 1
ATOM 1345 O O . LEU A 1 167 ? 19.363 14.452 -35.323 1.00 94.69 167 LEU A O 1
ATOM 1349 N N . CYS A 1 168 ? 19.777 12.563 -36.463 1.00 94.25 168 CYS A N 1
ATOM 1350 C CA . CYS A 1 168 ? 18.387 12.102 -36.429 1.00 94.25 168 CYS A CA 1
ATOM 1351 C C . CYS A 1 168 ? 17.899 11.804 -35.004 1.00 94.25 168 CYS A C 1
ATOM 1353 O O . CYS A 1 168 ? 16.786 12.201 -34.647 1.00 94.25 168 CYS A O 1
ATOM 1355 N N . THR A 1 169 ? 18.707 11.136 -34.174 1.00 93.81 169 THR A N 1
ATOM 1356 C CA . THR A 1 169 ? 18.317 10.825 -32.787 1.00 93.81 169 THR A CA 1
ATOM 1357 C C . THR A 1 169 ? 18.195 12.094 -31.946 1.00 93.81 169 THR A C 1
ATOM 1359 O O . THR A 1 169 ? 17.195 12.268 -31.245 1.00 93.81 169 THR A O 1
ATOM 1362 N N . LEU A 1 170 ? 19.140 13.029 -32.078 1.00 93.94 170 LEU A N 1
ATOM 1363 C CA . LEU A 1 170 ? 19.096 14.324 -31.396 1.00 93.94 170 LEU A CA 1
ATOM 1364 C C . LEU A 1 170 ? 17.895 15.172 -31.834 1.00 93.94 170 LEU A C 1
ATOM 1366 O O . LEU A 1 170 ? 17.234 15.785 -30.995 1.00 93.94 170 LEU A O 1
ATOM 1370 N N . GLN A 1 171 ? 17.558 15.180 -33.127 1.00 94.81 171 GLN A N 1
ATOM 1371 C CA . GLN A 1 171 ? 16.347 15.846 -33.616 1.00 94.81 171 GLN A CA 1
ATOM 1372 C C . GLN A 1 171 ? 15.070 15.221 -33.044 1.00 94.81 171 GLN A C 1
ATOM 1374 O O . GLN A 1 171 ? 14.132 15.949 -32.710 1.00 94.81 171 GLN A O 1
ATOM 1379 N N . GLY A 1 172 ? 15.025 13.892 -32.911 1.00 93.19 172 GLY A N 1
ATOM 1380 C CA . GLY A 1 172 ? 13.926 13.188 -32.250 1.00 93.19 172 GLY A CA 1
ATOM 1381 C C . GLY A 1 172 ? 13.764 13.620 -30.791 1.00 93.19 172 GLY A C 1
ATOM 1382 O O . GLY A 1 172 ? 12.674 14.033 -30.392 1.00 93.19 172 GLY A O 1
ATOM 1383 N N . ALA A 1 173 ? 14.862 13.619 -30.031 1.00 93.88 173 ALA A N 1
ATOM 1384 C CA . ALA A 1 173 ? 14.876 14.045 -28.632 1.00 93.88 173 ALA A CA 1
ATOM 1385 C C . ALA A 1 173 ? 14.442 15.511 -28.466 1.00 93.88 173 ALA A C 1
ATOM 1387 O O . ALA A 1 173 ? 13.624 15.816 -27.600 1.00 93.88 173 ALA A O 1
ATOM 1388 N N . LYS A 1 174 ? 14.919 16.413 -29.337 1.00 95.25 174 LYS A N 1
ATOM 1389 C CA . LYS A 1 174 ? 14.513 17.827 -29.344 1.00 95.25 174 LYS A CA 1
ATOM 1390 C C . LYS A 1 174 ? 13.007 17.999 -29.578 1.00 95.25 174 LYS A C 1
ATOM 1392 O O . LYS A 1 174 ? 12.356 18.754 -28.866 1.00 95.25 174 LYS A O 1
ATOM 1397 N N . LYS A 1 175 ? 12.428 17.279 -30.543 1.00 94.44 175 LYS A N 1
ATOM 1398 C CA . LYS A 1 175 ? 10.975 17.333 -30.790 1.00 94.44 175 LYS A CA 1
ATOM 1399 C C . LYS A 1 175 ? 10.173 16.823 -29.593 1.00 94.44 175 LYS A C 1
ATOM 1401 O O . LYS A 1 175 ? 9.088 17.325 -29.313 1.00 94.44 175 LYS A O 1
ATOM 1406 N N . GLU A 1 176 ? 10.677 15.811 -28.891 1.00 94.62 176 GLU A N 1
ATOM 1407 C CA . GLU 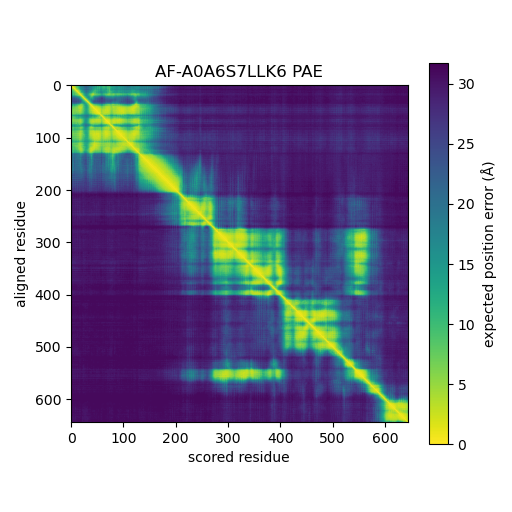A 1 176 ? 10.021 15.286 -27.694 1.00 94.62 176 GLU A CA 1
ATOM 1408 C C . GLU A 1 176 ? 10.058 16.287 -26.532 1.00 94.62 176 GLU A C 1
ATOM 1410 O O . GLU A 1 176 ? 9.045 16.480 -25.855 1.00 94.62 176 GLU A O 1
ATOM 1415 N N . THR A 1 177 ? 11.191 16.958 -26.311 1.00 92.19 177 THR A N 1
ATOM 1416 C CA . THR A 1 177 ? 11.304 17.987 -25.269 1.00 92.19 177 THR A CA 1
ATOM 1417 C C . THR A 1 177 ? 10.437 19.205 -25.577 1.00 92.19 177 THR A C 1
ATOM 1419 O O . THR A 1 177 ? 9.767 19.696 -24.672 1.00 92.19 177 THR A O 1
ATOM 1422 N N . GLU A 1 178 ? 10.359 19.638 -26.838 1.00 94.31 178 GLU A N 1
ATOM 1423 C CA . GLU A 1 178 ? 9.453 20.709 -27.279 1.00 94.31 178 GLU A CA 1
ATOM 1424 C C . GLU A 1 178 ? 7.982 20.361 -27.001 1.00 94.31 178 GLU A C 1
ATOM 1426 O O . GLU A 1 178 ? 7.253 21.176 -26.437 1.00 94.31 178 GLU A O 1
ATOM 1431 N N . ARG A 1 179 ? 7.552 19.124 -27.290 1.00 94.25 179 ARG A N 1
ATOM 1432 C CA . ARG A 1 179 ? 6.189 18.655 -26.966 1.00 94.25 179 ARG A CA 1
ATOM 1433 C C . ARG A 1 179 ? 5.909 18.656 -25.464 1.00 94.25 179 ARG A C 1
ATOM 1435 O O . ARG A 1 179 ? 4.821 19.047 -25.042 1.00 94.25 179 ARG A O 1
ATOM 1442 N N . LYS A 1 180 ? 6.872 18.209 -24.648 1.00 94.50 180 LYS A N 1
ATOM 1443 C CA . LYS A 1 180 ? 6.744 18.234 -23.180 1.00 94.50 180 LYS A CA 1
ATOM 1444 C C . LYS A 1 180 ? 6.623 19.667 -22.668 1.00 94.50 180 LYS A C 1
ATOM 1446 O O . LYS A 1 180 ? 5.761 19.931 -21.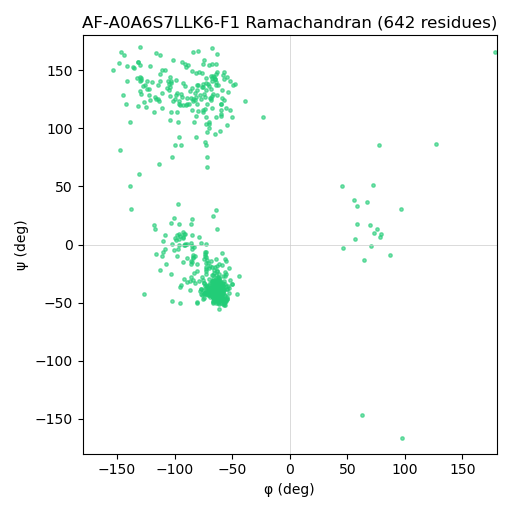834 1.00 94.50 180 LYS A O 1
ATOM 1451 N N . LEU A 1 181 ? 7.437 20.583 -23.193 1.00 93.44 181 LEU A N 1
ATOM 1452 C CA . LEU A 1 181 ? 7.380 21.998 -22.842 1.00 93.44 181 LEU A CA 1
ATOM 1453 C C . LEU A 1 181 ? 6.008 22.593 -23.180 1.00 93.44 181 LEU A C 1
ATOM 1455 O O . LEU A 1 181 ? 5.390 23.198 -22.312 1.00 93.44 181 LEU A O 1
ATOM 1459 N N . GLU A 1 182 ? 5.485 22.338 -24.382 1.00 95.19 182 GLU A N 1
ATOM 1460 C CA . GLU A 1 182 ? 4.163 22.822 -24.797 1.00 95.19 182 GLU A CA 1
ATOM 1461 C C . GLU A 1 182 ? 3.036 22.306 -23.883 1.00 95.19 182 GLU A C 1
ATOM 1463 O O . GLU A 1 182 ? 2.147 23.066 -23.495 1.00 95.19 182 GLU A O 1
ATOM 1468 N N . CYS A 1 183 ? 3.085 21.029 -23.489 1.00 92.25 183 CYS A N 1
ATOM 1469 C CA . CYS A 1 183 ? 2.125 20.448 -22.547 1.00 92.25 183 CYS A CA 1
ATOM 1470 C C . CYS A 1 183 ? 2.167 21.145 -21.177 1.00 92.25 183 CYS A C 1
ATOM 1472 O O . CYS A 1 183 ? 1.121 21.450 -20.604 1.00 92.25 183 CYS A O 1
ATOM 1474 N N . VAL A 1 184 ? 3.368 21.419 -20.660 1.00 93.81 184 VAL A N 1
ATOM 1475 C CA . VAL A 1 184 ? 3.555 22.119 -19.380 1.00 93.81 184 VAL A CA 1
ATOM 1476 C C . VAL A 1 184 ? 3.060 23.561 -19.469 1.00 93.81 184 VAL A C 1
ATOM 1478 O O . VAL A 1 184 ? 2.366 24.021 -18.565 1.00 93.81 184 VAL A O 1
ATOM 1481 N N . THR A 1 185 ? 3.351 24.270 -20.563 1.00 92.94 185 THR A N 1
ATOM 1482 C CA . THR A 1 185 ? 2.883 25.648 -20.767 1.00 92.94 185 THR A CA 1
ATOM 1483 C C . THR A 1 185 ? 1.357 25.726 -20.825 1.00 92.94 185 THR A C 1
ATOM 1485 O O . THR A 1 185 ? 0.776 26.625 -20.220 1.00 92.94 185 THR A O 1
ATOM 1488 N N . LYS A 1 186 ? 0.692 24.763 -21.482 1.00 93.62 186 LYS A N 1
ATOM 1489 C CA . LYS A 1 186 ? -0.779 24.671 -21.484 1.00 93.62 186 LYS A CA 1
ATOM 1490 C C . LYS A 1 186 ? -1.333 24.464 -20.075 1.00 93.62 186 LYS A C 1
ATOM 1492 O O . LYS A 1 186 ? -2.197 25.230 -19.660 1.00 93.62 186 LYS A O 1
ATOM 1497 N N . GLY A 1 187 ? -0.783 23.514 -19.316 1.00 92.19 187 GLY A N 1
ATOM 1498 C CA . GLY A 1 187 ? -1.198 23.279 -17.928 1.00 92.19 187 GLY A CA 1
ATOM 1499 C C . GLY A 1 187 ? -0.998 24.503 -17.025 1.00 92.19 187 GLY A C 1
ATOM 1500 O O . GLY A 1 187 ? -1.870 24.839 -16.230 1.00 92.19 187 GLY A O 1
ATOM 1501 N N . TYR A 1 188 ? 0.112 25.228 -17.187 1.00 91.06 188 TYR A N 1
ATOM 1502 C CA . TYR A 1 188 ? 0.356 26.473 -16.455 1.00 91.06 188 TYR A CA 1
ATOM 1503 C C . TYR A 1 188 ? -0.685 27.556 -16.778 1.00 91.06 188 TYR A C 1
ATOM 1505 O O . TYR A 1 188 ? -1.189 28.223 -15.874 1.00 91.06 188 TYR A O 1
ATOM 1513 N N . GLN A 1 189 ? -1.052 27.704 -18.054 1.00 92.50 189 GLN A N 1
ATOM 1514 C CA . GLN A 1 189 ? -2.077 28.660 -18.467 1.00 92.50 189 GLN A CA 1
ATOM 1515 C C . GLN A 1 189 ? -3.463 28.292 -17.916 1.00 92.50 189 GLN A C 1
ATOM 1517 O O . GLN A 1 189 ? -4.215 29.172 -17.505 1.00 92.50 189 GLN A O 1
ATOM 1522 N N . GLU A 1 190 ? -3.798 27.001 -17.863 1.00 92.81 190 GLU A N 1
ATOM 1523 C CA . GLU A 1 190 ? -5.041 26.527 -17.246 1.00 92.81 190 GLU A CA 1
ATOM 1524 C C . GLU A 1 190 ? -5.114 26.885 -15.756 1.00 92.81 190 GLU A C 1
ATOM 1526 O O . GLU A 1 190 ? -6.149 27.364 -15.293 1.00 92.81 190 GLU A O 1
ATOM 1531 N N . GLU A 1 191 ? -4.023 26.709 -15.006 1.00 91.56 191 GLU A N 1
ATOM 1532 C CA . GLU A 1 191 ? -3.963 27.103 -13.592 1.00 91.56 191 GLU A CA 1
ATOM 1533 C C . GLU A 1 191 ? -4.039 28.624 -13.400 1.00 91.56 191 GLU A C 1
ATOM 1535 O O . GLU A 1 191 ? -4.716 29.098 -12.486 1.00 91.56 191 GLU A O 1
ATOM 1540 N N . LEU A 1 192 ? -3.418 29.414 -14.284 1.00 92.06 192 LEU A N 1
ATOM 1541 C CA . LEU A 1 192 ? -3.584 30.871 -14.286 1.00 92.06 192 LEU A CA 1
ATOM 1542 C C . LEU A 1 192 ? -5.049 31.272 -14.482 1.00 92.06 192 LEU A C 1
ATOM 1544 O O . LEU A 1 192 ? -5.565 32.080 -13.711 1.00 92.06 192 LEU A O 1
ATOM 1548 N N . ASN A 1 193 ? -5.733 30.657 -15.447 1.00 92.88 193 ASN A N 1
ATOM 1549 C CA . ASN A 1 193 ? -7.142 30.933 -15.714 1.00 92.88 193 ASN A CA 1
ATOM 1550 C C . ASN A 1 193 ? -8.032 30.536 -14.520 1.00 92.88 193 ASN A C 1
ATOM 1552 O O . ASN A 1 193 ? -8.965 31.260 -14.174 1.00 92.88 193 ASN A O 1
ATOM 1556 N N . LYS A 1 194 ? -7.740 29.411 -13.847 1.00 92.25 194 LYS A N 1
ATOM 1557 C CA . LYS A 1 194 ? -8.440 29.010 -12.611 1.00 92.25 194 LYS A CA 1
ATOM 1558 C C . LYS A 1 194 ? -8.218 30.018 -11.488 1.00 92.25 194 LYS A C 1
ATOM 1560 O O . LYS A 1 194 ? -9.173 30.394 -10.815 1.00 92.25 194 LYS A O 1
ATOM 1565 N N . ASN A 1 195 ? -6.983 30.477 -11.297 1.00 90.12 195 ASN A N 1
ATOM 1566 C CA . ASN A 1 195 ? -6.662 31.495 -10.300 1.00 90.12 195 ASN A CA 1
ATOM 1567 C C . ASN A 1 195 ? -7.386 32.815 -10.584 1.00 90.12 195 ASN A C 1
ATOM 1569 O O . ASN A 1 195 ? -7.877 33.455 -9.657 1.00 90.12 195 ASN A O 1
ATOM 1573 N N . GLU A 1 196 ? -7.494 33.213 -11.849 1.00 91.56 196 GLU A N 1
ATOM 1574 C CA . GLU A 1 196 ? -8.250 34.399 -12.248 1.00 91.56 196 GLU A CA 1
ATOM 1575 C C . GLU A 1 196 ? -9.753 34.232 -11.984 1.00 91.56 196 GLU A C 1
ATOM 1577 O O . GLU A 1 196 ? -10.374 35.111 -11.387 1.00 91.56 196 GLU A O 1
ATOM 1582 N N . ALA A 1 197 ? -10.326 33.071 -12.312 1.00 88.19 197 ALA A N 1
ATOM 1583 C CA . ALA A 1 197 ? -11.717 32.753 -11.992 1.00 88.19 197 ALA A CA 1
ATOM 1584 C C . ALA A 1 197 ? -11.984 32.759 -10.475 1.00 88.19 197 ALA A C 1
ATOM 1586 O O . ALA A 1 197 ? -13.023 33.250 -10.031 1.00 88.19 197 ALA A O 1
ATOM 1587 N N . LEU A 1 198 ? -11.041 32.260 -9.668 1.00 86.81 198 LEU A N 1
ATOM 1588 C CA . LEU A 1 198 ? -11.116 32.307 -8.206 1.00 86.81 198 LEU A CA 1
ATOM 1589 C C . LEU A 1 198 ? -11.035 33.742 -7.673 1.00 86.81 198 LEU A C 1
ATOM 1591 O O . LEU A 1 198 ? -11.809 34.090 -6.786 1.00 86.81 198 LEU A O 1
ATOM 1595 N N . LYS A 1 199 ? -10.160 34.589 -8.227 1.00 82.94 199 LYS A N 1
ATOM 1596 C CA . LYS A 1 199 ? -10.102 36.019 -7.876 1.00 82.94 199 LYS A CA 1
ATOM 1597 C C . LYS A 1 199 ? -11.426 36.717 -8.171 1.00 82.94 199 LYS A C 1
ATOM 1599 O O . LYS A 1 199 ? -11.990 37.342 -7.281 1.00 82.94 199 LYS A O 1
ATOM 1604 N N . GLN A 1 200 ? -11.976 36.516 -9.368 1.00 85.31 200 GLN A N 1
ATOM 1605 C CA . GLN A 1 200 ? -13.284 37.062 -9.741 1.00 85.31 200 GLN A CA 1
ATOM 1606 C C . GLN A 1 200 ? -14.414 36.527 -8.849 1.00 85.31 200 GLN A C 1
ATOM 1608 O O . GLN A 1 200 ? -15.372 37.240 -8.561 1.00 85.31 200 GLN A O 1
ATOM 1613 N N . TYR A 1 201 ? -14.334 35.267 -8.407 1.00 81.00 201 TYR A N 1
ATOM 1614 C CA . TYR A 1 201 ? -15.289 34.698 -7.458 1.00 81.00 201 TYR A CA 1
ATOM 1615 C C . TYR A 1 201 ? -15.195 35.375 -6.087 1.00 81.00 201 TYR A C 1
ATOM 1617 O O . TYR A 1 201 ? -16.222 35.735 -5.522 1.00 81.00 201 TYR A O 1
ATOM 1625 N N . ILE A 1 202 ? -13.984 35.605 -5.574 1.00 76.25 202 ILE A N 1
ATOM 1626 C CA . ILE A 1 202 ? -13.760 36.322 -4.310 1.00 76.25 202 ILE A CA 1
ATOM 1627 C C . ILE A 1 202 ? -14.293 37.760 -4.400 1.00 76.25 202 ILE A C 1
ATOM 1629 O O . ILE A 1 202 ? -15.014 38.192 -3.502 1.00 76.25 202 ILE A O 1
ATOM 1633 N N . GLU A 1 203 ? -14.028 38.461 -5.507 1.00 76.62 203 GLU A N 1
ATOM 1634 C CA . GLU A 1 203 ? -14.562 39.806 -5.767 1.00 76.62 203 GLU A CA 1
ATOM 1635 C C . GLU A 1 203 ? -16.099 39.816 -5.805 1.00 76.62 203 GLU A C 1
ATOM 1637 O O . GLU A 1 203 ? -16.733 40.663 -5.176 1.00 76.62 203 GLU A O 1
ATOM 1642 N N . LYS A 1 204 ? -16.725 38.837 -6.476 1.00 78.81 204 LYS A N 1
ATOM 1643 C CA . LYS A 1 204 ? -18.194 38.692 -6.535 1.00 78.81 204 LYS A CA 1
ATOM 1644 C C . LYS A 1 204 ? -18.828 38.336 -5.193 1.00 78.81 204 LYS A C 1
ATOM 1646 O O . LYS A 1 204 ? -19.976 38.701 -4.957 1.00 78.81 204 LYS A O 1
ATOM 1651 N N . MET A 1 205 ? -18.106 37.626 -4.329 1.00 70.38 205 MET A N 1
ATOM 1652 C CA . MET A 1 205 ? -18.552 37.307 -2.971 1.00 70.38 205 MET A CA 1
ATOM 1653 C C . MET A 1 205 ? -18.492 38.524 -2.038 1.00 70.38 205 MET A C 1
ATOM 1655 O O . MET A 1 205 ? -18.993 38.436 -0.918 1.00 70.38 205 MET A O 1
ATOM 1659 N N . GLY A 1 206 ? -17.912 39.647 -2.485 1.00 64.81 206 GLY A N 1
ATOM 1660 C CA . GLY A 1 206 ? -17.921 40.913 -1.757 1.00 64.81 206 GLY A CA 1
ATOM 1661 C C . GLY A 1 206 ? -17.291 40.808 -0.372 1.00 64.81 206 GLY A C 1
ATOM 1662 O O . GLY A 1 206 ? -17.763 41.466 0.550 1.00 64.81 206 GLY A O 1
ATOM 1663 N N . ILE A 1 207 ? -16.276 39.951 -0.203 1.00 58.22 207 ILE A N 1
ATOM 1664 C CA . ILE A 1 207 ? -15.529 39.843 1.052 1.00 58.22 207 ILE A CA 1
ATOM 1665 C C . ILE A 1 207 ? -14.659 41.106 1.143 1.00 58.22 207 ILE A C 1
ATOM 1667 O O . ILE A 1 207 ? -13.741 41.239 0.335 1.00 58.22 207 ILE A O 1
ATOM 1671 N N . PRO A 1 208 ? -14.940 42.058 2.052 1.00 56.19 208 PRO A N 1
ATOM 1672 C CA . PRO A 1 208 ? -14.072 43.215 2.227 1.00 56.19 208 PRO A CA 1
ATOM 1673 C C . PRO A 1 208 ? -12.689 42.751 2.704 1.00 56.19 208 PRO A C 1
ATOM 1675 O O . PRO A 1 208 ? -12.591 41.790 3.468 1.00 56.19 208 PRO A O 1
ATOM 1678 N N . ASP A 1 209 ? -11.629 43.469 2.320 1.00 55.31 209 ASP A N 1
ATOM 1679 C CA . ASP A 1 209 ? -10.244 43.202 2.759 1.00 55.31 209 ASP A CA 1
ATOM 1680 C C . ASP A 1 209 ? -10.080 43.184 4.298 1.00 55.31 209 ASP A C 1
ATOM 1682 O O . ASP A 1 209 ? -9.094 42.664 4.819 1.00 55.31 209 ASP A O 1
ATOM 1686 N N . ASN A 1 210 ? -11.082 43.674 5.039 1.00 55.16 210 ASN A N 1
ATOM 1687 C CA . ASN A 1 210 ? -11.221 43.507 6.483 1.00 55.16 210 ASN A CA 1
ATOM 1688 C C . ASN A 1 210 ? -12.119 42.305 6.830 1.00 55.16 210 ASN A C 1
ATOM 1690 O O . ASN A 1 210 ? -13.313 42.441 7.109 1.00 55.16 210 ASN A O 1
ATOM 1694 N N . CYS A 1 211 ? -11.522 41.114 6.891 1.00 48.66 211 CYS A N 1
ATOM 1695 C CA . CYS A 1 211 ? -12.105 39.974 7.602 1.00 48.66 211 CYS A CA 1
ATOM 1696 C C . CYS A 1 211 ? -12.023 40.208 9.124 1.00 48.66 211 CYS A C 1
ATOM 1698 O O . CYS A 1 211 ? -11.186 39.618 9.809 1.00 48.66 211 CYS A O 1
ATOM 1700 N N . GLU A 1 212 ? -12.877 41.070 9.673 1.00 54.41 212 GLU A N 1
ATOM 1701 C CA . GLU A 1 212 ? -13.021 41.188 11.126 1.00 54.41 212 GLU A CA 1
ATOM 1702 C C . GLU A 1 212 ? -13.673 39.918 11.694 1.00 54.41 212 GLU A C 1
ATOM 1704 O O . GLU A 1 212 ? -14.652 39.386 11.161 1.00 54.41 212 GLU A O 1
ATOM 1709 N N . ASN A 1 213 ? -13.105 39.385 12.778 1.00 58.78 213 ASN A N 1
ATOM 1710 C CA . ASN A 1 213 ? -13.619 38.182 13.422 1.00 58.78 213 ASN A CA 1
ATOM 1711 C C . ASN A 1 213 ? -14.958 38.496 14.107 1.00 58.78 213 ASN A C 1
ATOM 1713 O O . ASN A 1 213 ? -14.992 39.099 15.174 1.00 58.78 213 ASN A O 1
ATOM 1717 N N . THR A 1 214 ? -16.065 38.049 13.515 1.00 56.94 214 THR A N 1
ATOM 1718 C CA . THR A 1 214 ? -17.429 38.230 14.048 1.00 56.94 214 THR A CA 1
ATOM 1719 C C . THR A 1 214 ? -17.771 37.276 15.203 1.00 56.94 214 THR A C 1
ATOM 1721 O O . THR A 1 214 ? -18.891 37.277 15.717 1.00 56.94 214 THR A O 1
ATOM 1724 N N . GLY A 1 215 ? -16.828 36.424 15.619 1.00 65.00 215 GLY A N 1
ATOM 1725 C CA . GLY A 1 215 ? -17.007 35.461 16.700 1.00 65.00 215 GLY A CA 1
ATOM 1726 C C . GLY A 1 215 ? -16.612 35.996 18.080 1.00 65.00 215 GLY A C 1
ATOM 1727 O O . GLY A 1 215 ? -15.739 36.841 18.214 1.00 65.00 215 GLY A O 1
ATOM 1728 N N . LYS A 1 216 ? -17.198 35.411 19.135 1.00 71.88 216 LYS A N 1
ATOM 1729 C CA . LYS A 1 216 ? -16.817 35.661 20.543 1.00 71.88 216 LYS A CA 1
ATOM 1730 C C . LYS A 1 216 ? -15.308 35.489 20.774 1.00 71.88 216 LYS A C 1
ATOM 1732 O O . LYS A 1 216 ? -14.745 34.512 20.260 1.00 71.88 216 LYS A O 1
ATOM 1737 N N . CYS A 1 217 ? -14.681 36.341 21.584 1.00 69.19 217 CYS A N 1
ATOM 1738 C CA . CYS A 1 217 ? -13.252 36.240 21.893 1.00 69.19 217 CYS A CA 1
ATOM 1739 C C . CYS A 1 217 ? -12.922 34.934 22.636 1.00 69.19 217 CYS A C 1
ATOM 1741 O O . CYS A 1 217 ? -13.808 34.228 23.130 1.00 69.19 217 CYS A O 1
ATOM 1743 N N . VAL A 1 218 ? -11.637 34.564 22.688 1.00 72.56 218 VAL A N 1
ATOM 1744 C CA . VAL A 1 218 ? -11.198 33.348 23.398 1.00 72.56 218 VAL A CA 1
ATOM 1745 C C . VAL A 1 218 ? -11.547 33.447 24.889 1.00 72.56 218 VAL A C 1
ATOM 1747 O O . VAL A 1 218 ? -11.975 32.454 25.475 1.00 72.56 218 VAL A O 1
ATOM 1750 N N . ALA A 1 219 ? -11.479 34.639 25.483 1.00 70.81 219 ALA A N 1
ATOM 1751 C CA . ALA A 1 219 ? -11.912 34.879 26.859 1.00 70.81 219 ALA A CA 1
ATOM 1752 C C . ALA A 1 219 ? -13.411 34.586 27.106 1.00 70.81 219 ALA A C 1
ATOM 1754 O O . ALA A 1 219 ? -13.771 34.097 28.176 1.00 70.81 219 ALA A O 1
ATOM 1755 N N . ASP A 1 220 ? -14.269 34.783 26.100 1.00 72.81 220 ASP A N 1
ATOM 1756 C CA . ASP A 1 220 ? -15.736 34.765 26.241 1.00 72.81 220 ASP A CA 1
ATOM 1757 C C . ASP A 1 220 ? -16.381 33.386 26.019 1.00 72.81 220 ASP A C 1
ATOM 1759 O O . ASP A 1 220 ? -17.609 33.235 26.061 1.00 72.81 220 ASP A O 1
ATOM 1763 N N . VAL A 1 221 ? -15.579 32.362 25.713 1.00 77.94 221 VAL A N 1
ATOM 1764 C CA . VAL A 1 221 ? -16.059 31.005 25.415 1.00 77.94 221 VAL A CA 1
ATOM 1765 C C . VAL A 1 221 ? -15.666 30.014 26.510 1.00 77.94 221 VAL A C 1
ATOM 1767 O O . VAL A 1 221 ? -14.646 30.155 27.174 1.00 77.94 221 VAL A O 1
ATOM 1770 N N . GLY A 1 222 ? -16.473 28.967 26.718 1.00 76.31 222 GLY A N 1
ATOM 1771 C CA . GLY A 1 222 ? -16.195 27.963 27.754 1.00 76.31 222 GLY A CA 1
ATOM 1772 C C . GLY A 1 222 ? -14.902 27.175 27.488 1.00 76.31 222 GLY A C 1
ATOM 1773 O O . GLY A 1 222 ? -14.508 26.992 26.336 1.00 76.31 222 GLY A O 1
ATOM 1774 N N . LYS A 1 223 ? -14.270 26.623 28.537 1.00 73.81 223 LYS A N 1
ATOM 1775 C CA . LYS A 1 223 ? -12.939 25.968 28.473 1.00 73.81 223 LYS A CA 1
ATOM 1776 C C . LYS A 1 223 ? -12.750 25.001 27.295 1.00 73.81 223 LYS A C 1
ATOM 1778 O O . LYS A 1 223 ? -11.711 25.019 26.644 1.00 73.81 223 LYS A O 1
ATOM 1783 N N . ARG A 1 224 ? -13.746 24.165 26.974 1.00 71.38 224 ARG A N 1
ATOM 1784 C CA . ARG A 1 224 ? -13.666 23.213 25.845 1.00 71.38 224 ARG A CA 1
ATOM 1785 C C . ARG A 1 224 ? -13.616 23.914 24.480 1.00 71.38 224 ARG A C 1
ATOM 1787 O O . ARG A 1 224 ? -12.908 23.459 23.586 1.00 71.38 224 ARG A O 1
ATOM 1794 N N . GLN A 1 225 ? -14.358 25.009 24.321 1.00 74.44 225 GLN A N 1
ATOM 1795 C CA . GLN A 1 225 ? -14.348 25.828 23.108 1.00 74.44 225 GLN A CA 1
ATOM 1796 C C . GLN A 1 225 ? -13.063 26.657 23.002 1.00 74.44 225 GLN A C 1
ATOM 1798 O O . GLN A 1 225 ? -12.531 26.762 21.901 1.00 74.44 225 GLN A O 1
ATOM 1803 N N . GLN A 1 226 ? -12.511 27.142 24.122 1.00 78.12 226 GLN A N 1
ATOM 1804 C CA . GLN A 1 226 ? -11.192 27.795 24.157 1.00 78.12 226 GLN A CA 1
ATOM 1805 C C . GLN A 1 226 ? -10.110 26.874 23.592 1.00 78.12 226 GLN A C 1
ATOM 1807 O O . GLN A 1 226 ? -9.430 27.230 22.635 1.00 78.12 226 GLN A O 1
ATOM 1812 N N . HIS A 1 227 ? -10.024 25.641 24.104 1.00 72.75 227 HIS A N 1
ATOM 1813 C CA . HIS A 1 227 ? -9.054 24.651 23.625 1.00 72.75 227 HIS A CA 1
ATOM 1814 C C . HIS A 1 227 ? -9.212 24.356 22.130 1.00 72.75 227 HIS A C 1
ATOM 1816 O O . HIS A 1 227 ? -8.220 24.185 21.423 1.00 72.75 227 HIS A O 1
ATOM 1822 N N . ARG A 1 228 ? -10.454 24.297 21.632 1.00 76.44 228 ARG A N 1
ATOM 1823 C CA . ARG A 1 228 ? -10.722 24.076 20.209 1.00 76.44 228 ARG A CA 1
ATOM 1824 C C . ARG A 1 228 ? -10.257 25.258 19.357 1.00 76.44 228 ARG A C 1
ATOM 1826 O O . ARG A 1 228 ? -9.533 25.023 18.397 1.00 76.44 228 ARG A O 1
ATOM 1833 N N . LYS A 1 229 ? -10.608 26.491 19.736 1.00 80.31 229 LYS A N 1
ATOM 1834 C CA . LYS A 1 229 ? -10.195 27.709 19.022 1.00 80.31 229 LYS A CA 1
ATOM 1835 C C . LYS A 1 229 ? -8.676 27.869 18.995 1.00 80.31 229 LYS A C 1
ATOM 1837 O O . LYS A 1 229 ? -8.111 28.097 17.936 1.00 80.31 229 LYS A O 1
ATOM 1842 N N . ILE A 1 230 ? -8.009 27.664 20.131 1.00 80.50 230 ILE A N 1
ATOM 1843 C CA . ILE A 1 230 ? -6.543 27.730 20.245 1.00 80.50 230 ILE A CA 1
ATOM 1844 C C . ILE A 1 230 ? -5.877 26.649 19.375 1.00 80.50 230 ILE A C 1
ATOM 1846 O O . ILE A 1 230 ? -4.872 26.905 18.719 1.00 80.50 230 ILE A O 1
ATOM 1850 N N . LYS A 1 231 ? -6.451 25.441 19.304 1.00 78.62 231 LYS A N 1
ATOM 1851 C CA . LYS A 1 231 ? -5.936 24.360 18.449 1.00 78.62 231 LYS A CA 1
ATOM 1852 C C . LYS A 1 231 ? -6.146 24.626 16.955 1.00 78.62 231 LYS A C 1
ATOM 1854 O O . LYS A 1 231 ? -5.265 24.315 16.154 1.00 78.62 231 LYS A O 1
ATOM 1859 N N . GLU A 1 232 ? -7.304 25.158 16.576 1.00 81.06 232 GLU A N 1
ATOM 1860 C CA . GLU A 1 232 ? -7.590 25.581 15.200 1.00 81.06 232 GLU A CA 1
ATOM 1861 C C . GLU A 1 232 ? -6.614 26.686 14.779 1.00 81.06 232 GLU A C 1
ATOM 1863 O O . GLU A 1 232 ? -5.965 26.547 13.744 1.00 81.06 232 GLU A O 1
ATOM 1868 N N . LEU A 1 233 ? -6.398 27.683 15.645 1.00 82.12 233 LEU A N 1
ATOM 1869 C CA . LEU A 1 233 ? -5.407 28.741 15.459 1.00 82.12 233 LEU A CA 1
ATOM 1870 C C . LEU A 1 233 ? -3.993 28.168 15.277 1.00 82.12 233 LEU A C 1
ATOM 1872 O O . LEU A 1 233 ? -3.336 28.479 14.291 1.00 82.12 233 LEU A O 1
ATOM 1876 N N . LYS A 1 234 ? -3.549 27.267 16.165 1.00 80.56 234 LYS A N 1
ATOM 1877 C CA . LYS A 1 234 ? -2.244 26.593 16.054 1.00 80.56 234 LYS A CA 1
ATOM 1878 C C . LYS A 1 234 ? -2.078 25.888 14.700 1.00 80.56 234 LYS A C 1
ATOM 1880 O O . LYS A 1 234 ? -1.070 26.061 14.027 1.00 80.56 234 LYS A O 1
ATOM 1885 N N . THR A 1 235 ? -3.097 25.145 14.270 1.00 79.44 235 THR A N 1
ATOM 1886 C CA . THR A 1 235 ? -3.075 24.422 12.984 1.00 79.44 235 THR A CA 1
ATOM 1887 C C . THR A 1 235 ? -3.042 25.384 11.793 1.00 79.44 235 THR A C 1
ATOM 1889 O O . THR A 1 235 ? -2.415 25.104 10.774 1.00 79.44 235 THR A O 1
ATOM 1892 N N . GLN A 1 236 ? -3.740 26.515 11.895 1.00 81.06 236 GLN A N 1
ATOM 1893 C CA . GLN A 1 236 ? -3.777 27.523 10.844 1.00 81.06 236 GLN A CA 1
ATOM 1894 C C . GLN A 1 236 ? -2.436 28.246 10.722 1.00 81.06 236 GLN A C 1
ATOM 1896 O O . GLN A 1 236 ? -1.956 28.390 9.606 1.00 81.06 236 GLN A O 1
ATOM 1901 N N . VAL A 1 237 ? -1.805 28.598 11.846 1.00 83.00 237 VAL A N 1
ATOM 1902 C CA . VAL A 1 237 ? -0.455 29.180 11.895 1.00 83.00 237 VAL A CA 1
ATOM 1903 C C . VAL A 1 237 ? 0.585 28.227 11.292 1.00 83.00 237 VAL A C 1
ATOM 1905 O O . VAL A 1 237 ? 1.387 28.657 10.470 1.00 83.00 237 VAL A O 1
ATOM 1908 N N . GLU A 1 238 ? 0.542 26.928 11.618 1.00 78.44 238 GLU A N 1
ATOM 1909 C CA . GLU A 1 238 ? 1.427 25.919 11.002 1.00 78.44 238 GLU A CA 1
ATOM 1910 C C . GLU A 1 238 ? 1.277 25.865 9.475 1.00 78.44 238 GLU A C 1
ATOM 1912 O O . GLU A 1 238 ? 2.261 25.698 8.759 1.00 78.44 238 GLU A O 1
ATOM 1917 N N . ARG A 1 239 ? 0.048 26.011 8.963 1.00 78.56 239 ARG A N 1
ATOM 1918 C CA . ARG A 1 239 ? -0.229 26.001 7.520 1.00 78.56 239 ARG A CA 1
ATOM 1919 C C . ARG A 1 239 ? 0.203 27.290 6.837 1.00 78.56 239 ARG A C 1
ATOM 1921 O O . ARG A 1 239 ? 0.811 27.229 5.774 1.00 78.56 239 ARG A O 1
ATOM 1928 N N . THR A 1 240 ? -0.123 28.443 7.413 1.00 80.19 240 THR A N 1
ATOM 1929 C CA . THR A 1 240 ? 0.177 29.745 6.805 1.00 80.19 240 THR A CA 1
ATOM 1930 C C . THR A 1 240 ? 1.662 30.059 6.849 1.00 80.19 240 THR A C 1
ATOM 1932 O O . THR A 1 240 ? 2.178 30.614 5.888 1.00 80.19 240 THR A O 1
ATOM 1935 N N . LEU A 1 241 ? 2.366 29.657 7.910 1.00 81.19 241 LEU A N 1
ATOM 1936 C CA . LEU A 1 241 ? 3.812 29.838 8.049 1.00 81.19 241 LEU A CA 1
ATOM 1937 C C . LEU A 1 241 ? 4.621 28.632 7.554 1.00 81.19 241 LEU A C 1
ATOM 1939 O O . LEU A 1 241 ? 5.833 28.591 7.746 1.00 81.19 241 LEU A O 1
ATOM 1943 N N . TRP A 1 242 ? 3.996 27.665 6.871 1.00 80.94 242 TRP A N 1
ATOM 1944 C CA . TRP A 1 242 ? 4.702 26.498 6.329 1.00 80.94 242 TRP A CA 1
ATOM 1945 C C . TRP A 1 242 ? 5.832 26.892 5.366 1.00 80.94 242 TRP A C 1
ATOM 1947 O O . TRP A 1 242 ? 6.895 26.268 5.378 1.00 80.94 242 TRP A O 1
ATOM 1957 N N . PHE A 1 243 ? 5.634 27.963 4.586 1.00 78.56 243 PHE A N 1
ATOM 1958 C CA . PHE A 1 243 ? 6.642 28.488 3.661 1.00 78.56 243 PHE A CA 1
ATOM 1959 C C . PHE A 1 243 ? 7.904 28.986 4.379 1.00 78.56 243 PHE A C 1
ATOM 1961 O O . PHE A 1 243 ? 8.964 29.014 3.772 1.00 78.56 243 PHE A O 1
ATOM 1968 N N . ALA A 1 244 ? 7.848 29.346 5.667 1.00 80.38 244 ALA A N 1
ATOM 1969 C CA . ALA A 1 244 ? 9.036 29.789 6.398 1.00 80.38 244 ALA A CA 1
ATOM 1970 C C . ALA A 1 244 ? 10.138 28.710 6.383 1.00 80.38 244 ALA A C 1
ATOM 1972 O O . ALA A 1 244 ? 11.319 29.027 6.235 1.00 80.38 244 ALA A O 1
ATOM 1973 N N . ASN A 1 245 ? 9.742 27.430 6.377 1.00 80.25 245 ASN A N 1
ATOM 1974 C CA . ASN A 1 245 ? 10.672 26.311 6.246 1.00 80.25 245 ASN A CA 1
ATOM 1975 C C . ASN A 1 245 ? 11.409 26.299 4.896 1.00 80.25 245 ASN A C 1
ATOM 1977 O O . ASN A 1 245 ? 12.554 25.858 4.847 1.00 80.25 245 ASN A O 1
ATOM 1981 N N . THR A 1 246 ? 10.812 26.795 3.802 1.00 78.94 246 THR A N 1
ATOM 1982 C CA . THR A 1 246 ? 11.503 26.868 2.498 1.00 78.94 246 THR A CA 1
ATOM 1983 C C . THR A 1 246 ? 12.617 27.912 2.492 1.00 78.94 246 THR A C 1
ATOM 1985 O O . THR A 1 246 ? 13.525 27.830 1.673 1.00 78.94 246 THR A O 1
ATOM 1988 N N . TYR A 1 247 ? 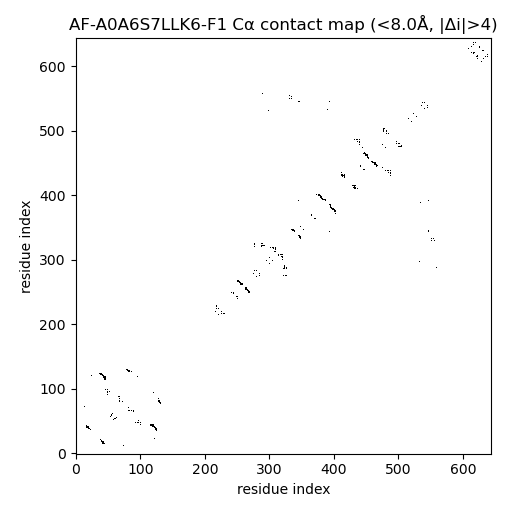12.568 28.863 3.426 1.00 81.12 247 TYR A N 1
ATOM 1989 C CA . TYR A 1 247 ? 13.623 29.844 3.682 1.00 81.12 247 TYR A CA 1
ATOM 1990 C C . TYR A 1 247 ? 14.577 29.409 4.812 1.00 81.12 247 TYR A C 1
ATOM 1992 O O . TYR A 1 247 ? 15.427 30.193 5.224 1.00 81.12 247 TYR A O 1
ATOM 2000 N N . GLY A 1 248 ? 14.449 28.176 5.322 1.00 80.00 248 GLY A N 1
ATOM 2001 C CA . GLY A 1 248 ? 15.278 27.647 6.412 1.00 80.00 248 GLY A CA 1
ATOM 2002 C C . GLY A 1 248 ? 14.916 28.171 7.807 1.00 80.00 248 GLY A C 1
ATOM 2003 O O . GLY A 1 248 ? 15.699 28.003 8.737 1.00 80.00 248 GLY A O 1
ATOM 2004 N N . LEU A 1 249 ? 13.754 28.811 7.965 1.00 80.81 249 LEU A N 1
ATOM 2005 C CA . LEU A 1 249 ? 13.267 29.321 9.246 1.00 80.81 249 LEU A CA 1
ATOM 2006 C C . LEU A 1 249 ? 12.281 28.326 9.865 1.00 80.81 249 LEU A C 1
ATOM 2008 O O . LEU A 1 249 ? 11.324 27.906 9.214 1.00 80.81 249 LEU A O 1
ATOM 2012 N N . HIS A 1 250 ? 12.488 27.983 11.136 1.00 79.00 250 HIS A N 1
ATOM 2013 C CA . HIS A 1 250 ? 11.610 27.090 11.890 1.00 79.00 250 HIS A CA 1
ATOM 2014 C C . HIS A 1 250 ? 10.776 27.874 12.905 1.00 79.00 250 HIS A C 1
ATOM 2016 O O . HIS A 1 250 ? 11.288 28.730 13.624 1.00 79.00 250 HIS A O 1
ATOM 2022 N N . LEU A 1 251 ? 9.479 27.577 12.967 1.00 78.50 251 LEU A N 1
ATOM 2023 C CA . LEU A 1 251 ? 8.568 28.172 13.941 1.00 78.50 251 LEU A CA 1
ATOM 2024 C C . LEU A 1 251 ? 8.704 27.438 15.286 1.00 78.50 251 LEU A C 1
ATOM 2026 O O . LEU A 1 251 ? 8.304 26.280 15.391 1.00 78.50 251 LEU A O 1
ATOM 2030 N N . GLU A 1 252 ? 9.257 28.098 16.306 1.00 78.56 252 GLU A N 1
ATOM 2031 C CA . GLU A 1 252 ? 9.461 27.508 17.641 1.00 78.56 252 GLU A CA 1
ATOM 2032 C C . GLU A 1 252 ? 8.327 27.840 18.619 1.00 78.56 252 GLU A C 1
ATOM 2034 O O . GLU A 1 252 ? 7.743 26.937 19.224 1.00 78.56 252 GLU A O 1
ATOM 2039 N N . SER A 1 253 ? 7.963 29.116 18.748 1.00 82.56 253 SER A N 1
ATOM 2040 C CA . SER A 1 253 ? 6.804 29.561 19.525 1.00 82.56 253 SER A CA 1
ATOM 2041 C C . SER A 1 253 ? 6.167 30.817 18.920 1.00 82.56 253 SER A C 1
ATOM 2043 O O . SER A 1 253 ? 6.803 31.560 18.173 1.00 82.56 253 SER A O 1
ATOM 2045 N N . LEU A 1 254 ? 4.883 31.038 19.212 1.00 83.06 254 LEU A N 1
ATOM 2046 C CA . LEU A 1 254 ? 4.146 32.256 18.868 1.00 83.06 254 LEU A CA 1
ATOM 2047 C C . LEU A 1 254 ? 3.505 32.817 20.135 1.00 83.06 254 LEU A C 1
ATOM 2049 O O . LEU A 1 254 ? 2.703 32.135 20.771 1.00 83.06 254 LEU A O 1
ATOM 2053 N N . LYS A 1 255 ? 3.823 34.064 20.478 1.00 83.44 255 LYS A N 1
ATOM 2054 C CA . LYS A 1 255 ? 3.182 34.792 21.577 1.00 83.44 255 LYS A CA 1
ATOM 2055 C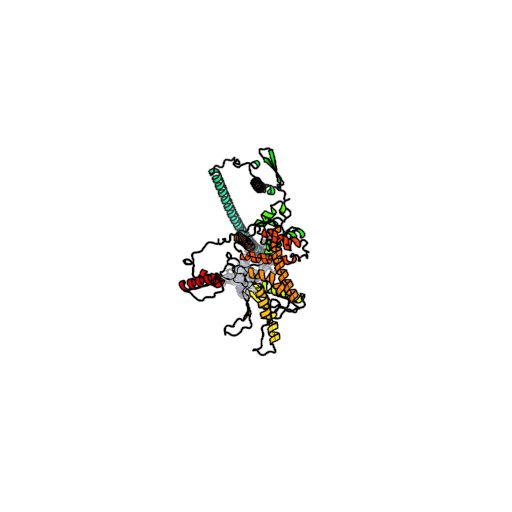 C . LYS A 1 255 ? 2.111 35.718 21.018 1.00 83.44 255 LYS A C 1
ATOM 2057 O O . LYS A 1 255 ? 2.375 36.478 20.090 1.00 83.44 255 LYS A O 1
ATOM 2062 N N . LEU A 1 256 ? 0.908 35.631 21.569 1.00 81.06 256 LEU A N 1
ATOM 2063 C CA . LEU A 1 256 ? -0.260 36.410 21.167 1.00 81.06 256 LEU A CA 1
ATOM 2064 C C . LEU A 1 256 ? -0.857 37.083 22.396 1.00 81.06 256 LEU A C 1
ATOM 2066 O O . LEU A 1 256 ? -1.017 36.430 23.419 1.00 81.06 256 LEU A O 1
ATOM 2070 N N . SER A 1 257 ? -1.231 38.351 22.303 1.00 76.94 257 SER A N 1
ATOM 2071 C CA . SER A 1 257 ? -2.004 39.032 23.341 1.00 76.94 257 SER A CA 1
ATOM 2072 C C . SER A 1 257 ? -3.459 39.190 22.898 1.00 76.94 257 SER A C 1
ATOM 2074 O O . SER A 1 257 ? -3.734 39.487 21.736 1.00 76.94 257 SER A O 1
ATOM 2076 N N . ASP A 1 258 ? -4.402 38.954 23.812 1.00 78.00 258 ASP A N 1
ATOM 2077 C CA . ASP A 1 258 ? -5.820 39.289 23.605 1.00 78.00 258 ASP A CA 1
ATOM 2078 C C . ASP A 1 258 ? -6.076 40.767 23.954 1.00 78.00 258 ASP A C 1
ATOM 2080 O O . ASP A 1 258 ? -5.270 41.417 24.624 1.00 78.00 258 ASP A O 1
ATOM 2084 N N . ASN A 1 259 ? -7.232 41.292 23.550 1.00 73.62 259 ASN A N 1
ATOM 2085 C CA . ASN A 1 259 ? -7.683 42.670 23.772 1.00 73.62 259 ASN A CA 1
ATOM 2086 C C . ASN A 1 259 ? -7.765 43.052 25.264 1.00 73.62 259 ASN A C 1
ATOM 2088 O O . ASN A 1 259 ? -7.805 44.230 25.607 1.00 73.62 259 ASN A O 1
ATOM 2092 N N . SER A 1 260 ? -7.781 42.061 26.158 1.00 67.69 260 SER A N 1
ATOM 2093 C CA . SER A 1 260 ? -7.735 42.206 27.616 1.00 67.69 260 SER A CA 1
ATOM 2094 C C . SER A 1 260 ? -6.318 42.135 28.212 1.00 67.69 260 SER A C 1
ATOM 2096 O O . SER A 1 260 ? -6.176 42.110 29.432 1.00 67.69 260 SER A O 1
ATOM 2098 N N . GLY A 1 261 ? -5.272 42.072 27.380 1.00 68.94 261 GLY A N 1
ATOM 2099 C CA . GLY A 1 261 ? -3.866 42.030 27.805 1.00 68.94 261 GLY A CA 1
ATOM 2100 C C . GLY A 1 261 ? -3.374 40.660 28.286 1.00 68.94 261 GLY A C 1
ATOM 2101 O O . GLY A 1 261 ? -2.273 40.558 28.818 1.00 68.94 261 GLY A O 1
ATOM 2102 N N . ALA A 1 262 ? -4.171 39.602 28.117 1.00 72.31 262 ALA A N 1
ATOM 2103 C CA . ALA A 1 262 ? -3.759 38.242 28.449 1.00 72.31 262 ALA A CA 1
ATOM 2104 C C . ALA A 1 262 ? -2.831 37.686 27.360 1.00 72.31 262 ALA A C 1
ATOM 2106 O O . ALA A 1 262 ? -3.205 37.671 26.186 1.00 72.31 262 ALA A O 1
ATOM 2107 N N . GLU A 1 263 ? -1.645 37.219 27.751 1.00 75.75 263 GLU A N 1
ATOM 2108 C CA . GLU A 1 263 ? -0.683 36.590 26.845 1.00 75.75 263 GLU A CA 1
ATOM 2109 C C . GLU A 1 263 ? -0.953 35.085 26.701 1.00 75.75 263 GLU A C 1
ATOM 2111 O O . GLU A 1 263 ? -1.113 34.351 27.678 1.00 75.75 263 GLU A O 1
ATOM 2116 N N . TYR A 1 264 ? -0.977 34.622 25.456 1.00 75.06 264 TYR A N 1
ATOM 2117 C CA . TYR A 1 264 ? -1.113 33.236 25.045 1.00 75.06 264 TYR A CA 1
ATOM 2118 C C . TYR A 1 264 ? 0.146 32.836 24.283 1.00 75.06 264 TYR A C 1
ATOM 2120 O O . TYR A 1 264 ? 0.409 33.336 23.189 1.00 75.06 264 TYR A O 1
ATOM 2128 N N . GLU A 1 265 ? 0.918 31.915 24.847 1.00 78.25 265 GLU A N 1
ATOM 2129 C CA . GLU A 1 265 ? 2.067 31.320 24.171 1.00 78.25 265 GLU A CA 1
ATOM 2130 C C . GLU A 1 265 ? 1.665 29.989 23.526 1.00 78.25 265 GLU A C 1
ATOM 2132 O O . GLU A 1 265 ? 1.132 29.081 24.168 1.00 78.25 265 GLU A O 1
ATOM 2137 N N . LEU A 1 266 ? 1.887 29.893 22.218 1.00 76.69 266 LEU A N 1
ATOM 2138 C CA . LEU A 1 266 ? 1.711 28.691 21.422 1.00 76.69 266 LEU A CA 1
ATOM 2139 C C . LEU A 1 266 ? 3.084 28.111 21.116 1.00 76.69 266 LEU A C 1
ATOM 2141 O O . LEU A 1 266 ? 3.811 28.632 20.277 1.00 76.69 266 LEU A O 1
ATOM 2145 N N . GLU A 1 267 ? 3.432 27.010 21.765 1.00 76.94 267 GLU A N 1
ATOM 2146 C CA . GLU A 1 267 ? 4.663 26.282 21.465 1.00 76.94 267 GLU A CA 1
ATOM 2147 C C . GLU A 1 267 ? 4.460 25.379 20.236 1.00 76.94 267 GLU A C 1
ATOM 2149 O O . GLU A 1 267 ? 3.518 24.575 20.187 1.00 76.94 267 GLU A O 1
ATOM 2154 N N . PHE A 1 268 ? 5.339 25.509 19.241 1.00 69.81 268 PHE A N 1
ATOM 2155 C CA . PHE A 1 268 ? 5.390 24.713 18.005 1.00 69.81 268 PHE A CA 1
ATOM 2156 C C . PHE A 1 268 ? 6.595 23.773 17.959 1.00 69.81 268 PHE A C 1
ATOM 2158 O O . PHE A 1 268 ? 6.669 22.927 17.066 1.00 69.81 268 PHE A O 1
ATOM 2165 N N . THR A 1 269 ? 7.504 23.874 18.935 1.00 54.88 269 THR A N 1
ATOM 2166 C CA . THR A 1 269 ? 8.606 22.929 19.106 1.00 54.88 269 THR A CA 1
ATOM 2167 C C . THR A 1 269 ? 8.083 21.493 19.021 1.00 54.88 269 THR A C 1
ATOM 2169 O O . THR A 1 269 ? 7.047 21.129 19.587 1.00 54.88 269 THR A O 1
ATOM 2172 N N . ALA A 1 270 ? 8.826 20.633 18.322 1.00 50.75 270 ALA A N 1
ATOM 2173 C CA . ALA A 1 270 ? 8.553 19.200 18.207 1.00 50.75 270 ALA A CA 1
ATOM 2174 C C . ALA A 1 270 ? 8.715 18.438 19.552 1.00 50.75 270 ALA A C 1
ATOM 2176 O O . ALA A 1 270 ? 8.952 17.233 19.573 1.00 50.75 270 ALA A O 1
ATOM 2177 N N . GLY A 1 271 ? 8.571 19.128 20.690 1.00 43.06 271 GLY A N 1
ATOM 2178 C CA . GLY A 1 271 ? 8.672 18.638 22.067 1.00 43.06 271 GLY A CA 1
ATOM 2179 C C . GLY A 1 271 ? 7.376 18.041 22.617 1.00 43.06 271 GLY A C 1
ATOM 2180 O O . GLY A 1 271 ? 7.184 17.939 23.822 1.00 43.06 271 GLY A O 1
ATOM 2181 N N . GLY A 1 272 ? 6.484 17.617 21.731 1.00 45.44 272 GLY A N 1
ATOM 2182 C CA . GLY A 1 272 ? 5.341 16.786 22.058 1.00 45.44 272 GLY A CA 1
ATOM 2183 C C . GLY A 1 272 ? 5.161 15.734 20.983 1.00 45.44 272 GLY A C 1
ATOM 2184 O O . GLY A 1 272 ? 4.061 15.602 20.444 1.00 45.44 272 GLY A O 1
ATOM 2185 N N . THR A 1 273 ? 6.224 15.002 20.627 1.00 44.56 273 THR A N 1
ATOM 2186 C CA . THR A 1 273 ? 6.034 13.726 19.938 1.00 44.56 273 THR A CA 1
ATOM 2187 C C . THR A 1 273 ? 5.015 12.955 20.766 1.00 44.56 273 THR A C 1
ATOM 2189 O O . THR A 1 273 ? 5.262 12.569 21.909 1.00 44.56 273 THR A O 1
ATOM 2192 N N . LYS A 1 274 ? 3.798 12.792 20.232 1.00 55.03 274 LYS A N 1
ATOM 2193 C CA . LYS A 1 274 ? 2.885 11.775 20.744 1.00 55.03 274 LYS A CA 1
ATOM 2194 C C . LYS A 1 274 ? 3.698 10.497 20.671 1.00 55.03 274 LYS A C 1
ATOM 2196 O O . LYS A 1 274 ? 3.926 10.019 19.562 1.00 55.03 274 LYS A O 1
ATOM 2201 N N . LYS A 1 275 ? 4.214 10.027 21.810 1.00 65.88 275 LYS A N 1
ATOM 2202 C CA . LYS A 1 275 ? 5.050 8.831 21.850 1.00 65.88 275 LYS A CA 1
ATOM 2203 C C . LYS A 1 275 ? 4.267 7.747 21.123 1.00 65.88 275 LYS A C 1
ATOM 2205 O O . LYS A 1 275 ? 3.144 7.440 21.520 1.00 65.88 275 LYS A O 1
ATOM 2210 N N . SER A 1 276 ? 4.783 7.262 20.001 1.00 76.19 276 SER A N 1
ATOM 2211 C CA . SER A 1 276 ? 4.143 6.155 19.305 1.00 76.19 276 SER A CA 1
ATOM 2212 C C . SER A 1 276 ? 4.302 4.923 20.180 1.00 76.19 276 SER A C 1
ATOM 2214 O O . SER A 1 276 ? 5.342 4.755 20.812 1.00 76.19 276 SER A O 1
ATOM 2216 N N . TYR A 1 277 ? 3.316 4.027 20.196 1.00 81.75 277 TYR A N 1
ATOM 2217 C CA . TYR A 1 277 ? 3.411 2.754 20.909 1.00 81.75 277 TYR A CA 1
ATOM 2218 C C . TYR A 1 277 ? 4.709 2.003 20.573 1.00 81.75 277 TYR A C 1
ATOM 2220 O O . TYR A 1 277 ? 5.297 1.367 21.443 1.00 81.75 277 TYR A O 1
ATOM 2228 N N . LYS A 1 278 ? 5.192 2.124 19.329 1.00 80.81 278 LYS A N 1
ATOM 2229 C CA . LYS A 1 278 ? 6.438 1.502 18.859 1.00 80.81 278 LYS A CA 1
ATOM 2230 C C . LYS A 1 278 ? 7.688 2.044 19.563 1.00 80.81 278 LYS A C 1
ATOM 2232 O O . LYS A 1 278 ? 8.581 1.254 19.865 1.00 80.81 278 LYS A O 1
ATOM 2237 N N . ASP A 1 279 ? 7.689 3.327 19.908 1.00 83.25 279 ASP A N 1
ATOM 2238 C CA . ASP A 1 279 ? 8.836 4.049 20.476 1.00 83.25 279 ASP A CA 1
ATOM 2239 C C . ASP A 1 279 ? 8.851 4.005 22.016 1.00 83.25 279 ASP A C 1
ATOM 2241 O O . ASP A 1 279 ? 9.732 4.576 22.657 1.00 83.25 279 ASP A O 1
ATOM 2245 N N . LEU A 1 280 ? 7.864 3.341 22.631 1.00 84.00 280 LEU A N 1
ATOM 2246 C CA . LEU A 1 280 ? 7.776 3.212 24.083 1.00 84.00 280 LEU A CA 1
ATOM 2247 C C . LEU A 1 280 ? 8.765 2.175 24.646 1.00 84.00 280 LEU A C 1
ATOM 2249 O O . LEU A 1 280 ? 8.998 1.137 24.010 1.00 84.00 280 LEU A O 1
ATOM 2253 N N . PRO A 1 281 ? 9.276 2.393 25.876 1.00 87.19 281 PRO A N 1
ATOM 2254 C CA . PRO A 1 281 ? 10.006 1.376 26.628 1.00 87.19 281 PRO A CA 1
ATOM 2255 C C . PRO A 1 281 ? 9.169 0.106 26.831 1.00 87.19 281 PRO A C 1
ATOM 2257 O O . PRO A 1 281 ? 7.950 0.180 27.005 1.00 87.19 281 PRO A O 1
ATOM 2260 N N . GLU A 1 282 ? 9.816 -1.062 26.892 1.00 84.81 282 GLU A N 1
ATOM 2261 C CA . GLU A 1 282 ? 9.108 -2.351 26.998 1.00 84.81 282 GLU A CA 1
ATOM 2262 C C . GLU A 1 282 ? 8.242 -2.452 28.267 1.00 84.81 282 GLU A C 1
ATOM 2264 O O . GLU A 1 282 ? 7.139 -2.991 28.229 1.00 84.81 282 GLU A O 1
ATOM 2269 N N . ALA A 1 283 ? 8.667 -1.829 29.371 1.00 84.31 283 ALA A N 1
ATOM 2270 C CA . ALA A 1 283 ? 7.880 -1.772 30.605 1.00 84.31 283 ALA A CA 1
ATOM 2271 C C . ALA A 1 283 ? 6.556 -0.997 30.440 1.00 84.31 283 ALA A C 1
ATOM 2273 O O . ALA A 1 283 ? 5.535 -1.368 31.019 1.00 84.31 283 ALA A O 1
ATOM 2274 N N . GLU A 1 284 ? 6.547 0.075 29.641 1.00 83.62 284 GLU A N 1
ATOM 2275 C CA . GLU A 1 284 ? 5.323 0.828 29.337 1.00 83.62 284 GLU A CA 1
ATOM 2276 C C . GLU A 1 284 ? 4.443 0.072 28.337 1.00 83.62 284 GLU A C 1
ATOM 2278 O O . GLU A 1 284 ? 3.223 0.016 28.510 1.00 83.62 284 GLU A O 1
ATOM 2283 N N . LYS A 1 285 ? 5.053 -0.583 27.339 1.00 87.56 285 LYS A N 1
ATOM 2284 C CA . LYS A 1 285 ? 4.342 -1.475 26.411 1.00 87.56 285 LYS A CA 1
ATOM 2285 C C . LYS A 1 285 ? 3.632 -2.603 27.152 1.00 87.56 285 LYS A C 1
ATOM 2287 O O . LYS A 1 285 ? 2.491 -2.905 26.809 1.00 87.56 285 LYS A O 1
ATOM 2292 N N . GLN A 1 286 ? 4.263 -3.175 28.178 1.00 86.69 286 GLN A N 1
ATOM 2293 C CA . GLN A 1 286 ? 3.674 -4.233 28.994 1.00 86.69 286 GLN A CA 1
ATOM 2294 C C . GLN A 1 286 ? 2.455 -3.744 29.779 1.00 86.69 286 GLN A C 1
ATOM 2296 O O . GLN A 1 286 ? 1.398 -4.362 29.703 1.00 86.69 286 GLN A O 1
ATOM 2301 N N . LYS A 1 287 ? 2.540 -2.576 30.427 1.00 86.50 287 LYS A N 1
ATOM 2302 C CA . LYS A 1 287 ? 1.381 -1.958 31.099 1.00 86.50 287 LYS A CA 1
ATOM 2303 C C . LYS A 1 287 ? 0.222 -1.703 30.134 1.00 86.50 287 LYS A C 1
ATOM 2305 O O . LYS A 1 287 ? -0.937 -1.903 30.482 1.00 86.50 287 LYS A O 1
ATOM 2310 N N . ILE A 1 288 ? 0.518 -1.268 28.909 1.00 88.81 288 ILE A N 1
ATOM 2311 C CA . ILE A 1 288 ? -0.504 -1.058 27.873 1.00 88.81 288 ILE A CA 1
ATOM 2312 C C . ILE A 1 288 ? -1.137 -2.391 27.449 1.00 88.81 288 ILE A C 1
ATOM 2314 O O . ILE A 1 288 ? -2.358 -2.452 27.312 1.00 88.81 288 ILE A O 1
ATOM 2318 N N . LYS A 1 289 ? -0.341 -3.457 27.288 1.00 88.75 289 LYS A N 1
ATOM 2319 C CA . LYS A 1 289 ? -0.831 -4.816 27.000 1.00 88.75 289 LYS A CA 1
ATOM 2320 C C . LYS A 1 289 ? -1.720 -5.351 28.130 1.00 88.75 289 LYS A C 1
ATOM 2322 O O . LYS A 1 289 ? -2.783 -5.890 27.847 1.00 88.75 289 LYS A O 1
ATOM 2327 N N . GLU A 1 290 ? -1.345 -5.147 29.394 1.00 85.56 290 GLU A N 1
ATOM 2328 C CA . GLU A 1 290 ? -2.158 -5.520 30.565 1.00 85.56 290 GLU A CA 1
ATOM 2329 C C . GLU A 1 290 ? -3.506 -4.792 30.578 1.00 85.56 290 GLU A C 1
ATOM 2331 O O . GLU A 1 290 ? -4.557 -5.406 30.762 1.00 85.56 290 GLU A O 1
ATOM 2336 N N . VAL A 1 291 ? -3.496 -3.481 30.329 1.00 85.62 291 VAL A N 1
ATOM 2337 C CA . VAL A 1 291 ? -4.726 -2.690 30.225 1.00 85.62 291 VAL A CA 1
ATOM 2338 C C . VAL A 1 291 ? -5.599 -3.173 29.069 1.00 85.62 291 VAL A C 1
ATOM 2340 O O . VAL A 1 291 ? -6.810 -3.287 29.243 1.00 85.62 291 VAL A O 1
ATOM 2343 N N . LEU A 1 292 ? -5.010 -3.485 27.911 1.00 85.19 292 LEU A N 1
ATOM 2344 C CA . LEU A 1 292 ? -5.743 -4.022 26.763 1.00 85.19 292 LEU A CA 1
ATOM 2345 C C . LEU A 1 292 ? -6.339 -5.405 27.066 1.00 85.19 292 LEU A C 1
ATOM 2347 O O . LEU A 1 292 ? -7.492 -5.656 26.722 1.00 85.19 292 LEU A O 1
ATOM 2351 N N . LEU A 1 293 ? -5.606 -6.276 27.768 1.00 82.12 293 LEU A N 1
ATOM 2352 C CA . LEU A 1 293 ? -6.114 -7.569 28.227 1.00 82.12 293 LEU A CA 1
ATOM 2353 C C . LEU A 1 293 ? -7.333 -7.387 29.137 1.00 82.12 293 LEU A C 1
ATOM 2355 O O . LEU A 1 293 ? -8.350 -8.051 28.944 1.00 82.12 293 LEU A O 1
ATOM 2359 N N . ILE A 1 294 ? -7.258 -6.470 30.106 1.00 76.69 294 ILE A N 1
ATOM 2360 C CA . ILE A 1 294 ? -8.382 -6.124 30.987 1.00 76.69 294 ILE A CA 1
ATOM 2361 C C . ILE A 1 294 ? -9.547 -5.583 30.149 1.00 76.69 294 ILE A C 1
ATOM 2363 O O . ILE A 1 294 ? -10.682 -6.030 30.311 1.00 76.69 294 ILE A O 1
ATOM 2367 N N . GLN A 1 295 ? -9.274 -4.675 29.213 1.00 74.44 295 GLN A N 1
ATOM 2368 C CA . GLN A 1 295 ? -10.279 -4.095 28.329 1.00 74.44 295 GLN A CA 1
ATOM 2369 C C . GLN A 1 295 ? -11.035 -5.178 27.542 1.00 74.44 295 GLN A C 1
ATOM 2371 O O . GLN A 1 295 ? -12.266 -5.198 27.566 1.00 74.44 295 GLN A O 1
ATOM 2376 N N . ASP A 1 296 ? -10.324 -6.107 26.901 1.00 73.62 296 ASP A N 1
ATOM 2377 C CA . ASP A 1 296 ? -10.921 -7.201 26.133 1.00 73.62 296 ASP A CA 1
ATOM 2378 C C . ASP A 1 296 ? -11.608 -8.231 27.059 1.00 73.62 296 ASP A C 1
ATOM 2380 O O . ASP A 1 296 ? -12.669 -8.767 26.721 1.00 73.62 296 ASP A O 1
ATOM 2384 N N . LYS A 1 297 ? -11.052 -8.520 28.248 1.00 70.19 297 LYS A N 1
ATOM 2385 C CA . LYS A 1 297 ? -11.632 -9.460 29.233 1.00 70.19 297 LYS A CA 1
ATOM 2386 C C . LYS A 1 297 ? -12.972 -8.960 29.770 1.00 70.19 297 LYS A C 1
ATOM 2388 O O . LYS A 1 297 ? -13.916 -9.743 29.844 1.00 70.19 297 LYS A O 1
ATOM 2393 N N . PHE A 1 298 ? -13.072 -7.664 30.055 1.00 63.78 298 PHE A N 1
ATOM 2394 C CA . PHE A 1 298 ? -14.280 -7.018 30.577 1.00 63.78 298 PHE A CA 1
ATOM 2395 C C . PHE A 1 298 ? -15.129 -6.317 29.507 1.00 63.78 298 PHE A C 1
ATOM 2397 O O . PHE A 1 298 ? -16.099 -5.644 29.847 1.00 63.78 298 PHE A O 1
ATOM 2404 N N . CYS A 1 299 ? -14.803 -6.489 28.222 1.00 64.88 299 CYS A N 1
ATOM 2405 C CA . CYS A 1 299 ? -15.554 -5.923 27.095 1.00 64.88 299 CYS A CA 1
ATOM 2406 C C . CYS A 1 299 ? -15.726 -4.390 27.169 1.00 64.88 299 CYS A C 1
ATOM 2408 O O . CYS A 1 299 ? -16.777 -3.850 26.819 1.00 64.88 299 CYS A O 1
ATOM 2410 N N . VAL A 1 300 ? -14.702 -3.669 27.631 1.00 66.31 300 VAL A N 1
ATOM 2411 C CA . VAL A 1 300 ? -14.739 -2.207 27.765 1.00 66.31 300 VAL A CA 1
ATOM 2412 C C . VAL A 1 300 ? -14.473 -1.555 26.402 1.00 66.31 300 VAL 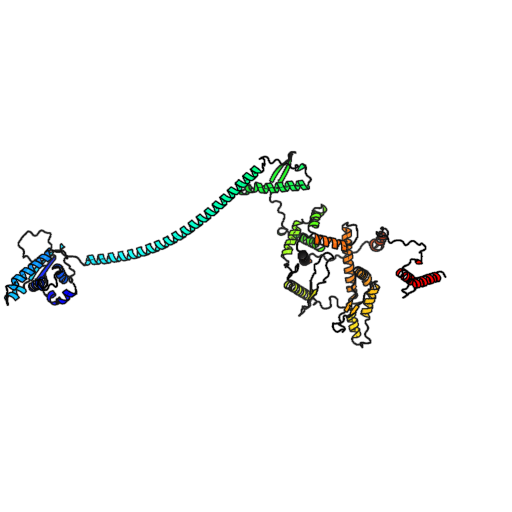A C 1
ATOM 2414 O O . VAL A 1 300 ? -13.430 -1.751 25.786 1.00 66.31 300 VAL A O 1
ATOM 2417 N N . GLY A 1 301 ? -15.412 -0.751 25.903 1.00 65.31 301 GLY A N 1
ATOM 2418 C CA . GLY A 1 301 ? -15.249 -0.054 24.621 1.00 65.31 301 GLY A CA 1
ATOM 2419 C C . GLY A 1 301 ? -14.163 1.032 24.652 1.00 65.31 301 GLY A C 1
ATOM 2420 O O . GLY A 1 301 ? -13.878 1.609 25.699 1.00 65.31 301 GLY A O 1
ATOM 2421 N N . GLU A 1 302 ? -13.593 1.369 23.489 1.00 68.56 302 GLU A N 1
ATOM 2422 C CA . GLU A 1 302 ? -12.577 2.435 23.363 1.00 68.56 302 GLU A CA 1
ATOM 2423 C C . GLU A 1 302 ? -13.089 3.793 23.859 1.00 68.56 302 GLU A C 1
ATOM 2425 O O . GLU A 1 302 ? -12.352 4.521 24.519 1.00 68.56 302 GLU A O 1
ATOM 2430 N N . ALA A 1 303 ? -14.360 4.111 23.594 1.00 66.31 303 ALA A N 1
ATOM 2431 C CA . ALA A 1 303 ? -14.991 5.338 24.075 1.00 66.31 303 ALA A CA 1
ATOM 2432 C C . ALA A 1 303 ? -15.092 5.364 25.608 1.00 66.31 303 ALA A C 1
ATOM 2434 O O . ALA A 1 303 ? -14.741 6.359 26.228 1.00 66.31 303 ALA A O 1
ATOM 2435 N N . ALA A 1 304 ? -15.501 4.251 26.226 1.00 69.31 304 ALA A N 1
ATOM 2436 C CA . ALA A 1 304 ? -15.581 4.149 27.682 1.00 69.31 304 ALA A CA 1
ATOM 2437 C C . ALA A 1 304 ? -14.194 4.274 28.329 1.00 69.31 304 ALA A C 1
ATOM 2439 O O . ALA A 1 304 ? -14.030 4.995 29.310 1.00 69.31 304 ALA A O 1
ATOM 2440 N N . TYR A 1 305 ? -13.180 3.628 27.745 1.00 75.12 305 TYR A N 1
ATOM 2441 C CA . TYR A 1 305 ? -11.800 3.764 28.204 1.00 75.12 305 TYR A CA 1
ATOM 2442 C C . TYR A 1 305 ? -11.273 5.196 28.032 1.00 75.12 305 TYR A C 1
ATOM 2444 O O . TYR A 1 305 ? -10.611 5.722 28.923 1.00 75.12 305 TYR A O 1
ATOM 2452 N N . HIS A 1 306 ? -11.598 5.859 26.917 1.00 74.94 306 HIS A N 1
ATOM 2453 C CA . HIS A 1 306 ? -11.236 7.255 26.691 1.00 74.94 306 HIS A CA 1
ATOM 2454 C C . HIS A 1 306 ? -11.776 8.160 27.800 1.00 74.94 306 HIS A C 1
ATOM 2456 O O . HIS A 1 306 ? -10.981 8.858 28.427 1.00 74.94 306 HIS A O 1
ATOM 2462 N N . GLU A 1 307 ? -13.076 8.088 28.096 1.00 72.69 307 GLU A N 1
ATOM 2463 C CA . GLU A 1 307 ? -13.691 8.864 29.182 1.00 72.69 307 GLU A CA 1
ATOM 2464 C C . GLU A 1 307 ? -13.024 8.570 30.532 1.00 72.69 307 GLU A C 1
ATOM 2466 O O . GLU A 1 307 ? -12.686 9.488 31.277 1.00 72.69 307 GLU A O 1
ATOM 2471 N N . LEU A 1 308 ? -12.721 7.299 30.812 1.00 72.00 308 LEU A N 1
ATOM 2472 C CA . LEU A 1 308 ? -12.054 6.888 32.047 1.00 72.00 308 LEU A CA 1
ATOM 2473 C C . LEU A 1 308 ? -10.658 7.525 32.189 1.00 72.00 308 LEU A C 1
ATOM 2475 O O . LEU A 1 308 ? -10.298 7.986 33.270 1.00 72.00 308 LEU A O 1
ATOM 2479 N N . THR A 1 309 ? -9.901 7.646 31.093 1.00 75.62 309 THR A N 1
ATOM 2480 C CA . THR A 1 309 ? -8.585 8.322 31.082 1.00 75.62 309 THR A CA 1
ATOM 2481 C C . THR A 1 309 ? -8.652 9.852 31.191 1.00 75.62 309 THR A C 1
ATOM 2483 O O . THR A 1 309 ? -7.610 10.495 31.348 1.00 75.62 309 THR A O 1
ATOM 2486 N N . MET A 1 310 ? -9.839 10.457 31.065 1.00 69.50 310 MET A N 1
ATOM 2487 C CA . MET A 1 310 ? -10.034 11.911 31.179 1.00 69.50 310 MET A CA 1
ATOM 2488 C C . MET A 1 310 ? -10.388 12.362 32.605 1.00 69.50 310 MET A C 1
ATOM 2490 O O . MET A 1 310 ? -10.280 13.547 32.916 1.00 69.50 310 MET A O 1
ATOM 2494 N N . ILE A 1 311 ? -10.779 11.438 33.485 1.00 67.50 311 ILE A N 1
ATOM 2495 C CA . ILE A 1 311 ? -11.120 11.719 34.886 1.00 67.50 311 ILE A CA 1
ATOM 2496 C C . ILE A 1 311 ? -9.822 11.876 35.710 1.00 67.50 311 ILE A C 1
ATOM 2498 O O . ILE A 1 311 ? -8.840 11.193 35.416 1.00 67.50 311 ILE A O 1
ATOM 2502 N N . PRO A 1 312 ? -9.779 12.713 36.771 1.00 59.00 312 PRO A N 1
ATOM 2503 C CA . PRO A 1 312 ? -8.593 12.866 37.625 1.00 59.00 312 PRO A CA 1
ATOM 2504 C C . PRO A 1 312 ? -8.040 11.541 38.177 1.00 59.00 312 PRO A C 1
ATOM 2506 O O . PRO A 1 312 ? -6.830 11.336 38.191 1.00 59.00 312 PRO A O 1
ATOM 2509 N N . ALA A 1 313 ? -8.921 10.600 38.534 1.00 60.12 313 ALA A N 1
ATOM 2510 C CA . ALA A 1 313 ? -8.549 9.253 38.978 1.00 60.12 313 ALA A CA 1
ATOM 2511 C C . ALA A 1 313 ? -7.870 8.397 37.885 1.00 60.12 313 ALA A C 1
ATOM 2513 O O . ALA A 1 313 ? -7.207 7.413 38.198 1.00 60.12 313 ALA A O 1
ATOM 2514 N N . GLY A 1 314 ? -8.029 8.763 36.609 1.00 60.62 314 GLY A N 1
ATOM 2515 C CA . GLY A 1 314 ? -7.463 8.078 35.448 1.00 60.62 314 GLY A CA 1
ATOM 2516 C C . GLY A 1 314 ? -6.196 8.723 34.885 1.00 60.62 314 GLY A C 1
ATOM 2517 O O . GLY A 1 314 ? -5.705 8.264 33.856 1.00 60.62 314 GLY A O 1
ATOM 2518 N N . GLN A 1 315 ? -5.636 9.758 35.528 1.00 69.44 315 GLN A N 1
ATOM 2519 C CA . GLN A 1 315 ? -4.402 10.417 35.064 1.00 69.44 315 GLN A CA 1
ATOM 2520 C C . GLN A 1 315 ? -3.188 9.477 35.021 1.00 69.44 315 GLN A C 1
ATOM 2522 O O . GLN A 1 315 ? -2.268 9.698 34.238 1.00 69.44 315 GLN A O 1
ATOM 2527 N N . THR A 1 316 ? -3.195 8.424 35.839 1.00 75.94 316 THR A N 1
ATOM 2528 C CA . THR A 1 316 ? -2.142 7.402 35.898 1.00 75.94 316 THR A CA 1
ATOM 2529 C C . THR A 1 316 ? -2.281 6.322 34.824 1.00 75.94 316 THR A C 1
ATOM 2531 O O . THR A 1 316 ? -1.367 5.515 34.650 1.00 75.94 316 THR A O 1
ATOM 2534 N N . LEU A 1 317 ? -3.405 6.281 34.100 1.00 80.50 317 LEU A N 1
ATOM 2535 C CA . LEU A 1 317 ? -3.658 5.270 33.080 1.00 80.50 317 LEU A CA 1
ATOM 2536 C C . LEU A 1 317 ? -3.045 5.656 31.728 1.00 80.50 317 LEU A C 1
ATOM 2538 O O . LEU A 1 317 ? -2.978 6.842 31.383 1.00 80.50 317 LEU A O 1
ATOM 2542 N N . PRO A 1 318 ? -2.642 4.661 30.915 1.00 84.62 318 PRO A N 1
ATOM 2543 C CA . PRO A 1 318 ? -2.202 4.909 29.552 1.00 84.62 318 PRO A CA 1
ATOM 2544 C C . PRO A 1 318 ? -3.240 5.686 28.740 1.00 84.62 318 PRO A C 1
ATOM 2546 O O . PRO A 1 318 ? -4.447 5.491 28.857 1.00 84.62 318 PRO A O 1
ATOM 2549 N N . ARG A 1 319 ? -2.779 6.574 27.859 1.00 84.44 319 ARG A N 1
ATOM 2550 C CA . ARG A 1 319 ? -3.695 7.325 26.996 1.00 84.44 319 ARG A CA 1
ATOM 2551 C C . ARG A 1 319 ? -4.366 6.389 25.989 1.00 84.44 319 ARG A C 1
ATOM 2553 O O . ARG A 1 319 ? -3.717 5.538 25.388 1.00 84.44 319 ARG A O 1
ATOM 2560 N N . SER A 1 320 ? -5.652 6.616 25.733 1.00 82.31 320 SER A N 1
ATOM 2561 C CA . SER A 1 320 ? -6.471 5.824 24.795 1.00 82.31 320 SER A CA 1
ATOM 2562 C C . SER A 1 320 ? -5.854 5.629 23.401 1.00 82.31 320 SER A C 1
ATOM 2564 O O . SER A 1 320 ? -6.006 4.558 22.818 1.00 82.31 320 SER A O 1
ATOM 2566 N N . TYR A 1 321 ? -5.106 6.606 22.874 1.00 84.94 321 TYR A N 1
ATOM 2567 C CA . TYR A 1 321 ? -4.438 6.458 21.574 1.00 84.94 321 TYR A CA 1
ATOM 2568 C C . TYR A 1 321 ? -3.319 5.399 21.581 1.00 84.94 321 TYR A C 1
ATOM 2570 O O . TYR A 1 321 ? -3.108 4.746 20.563 1.00 84.94 321 TYR A O 1
ATOM 2578 N N . LEU A 1 322 ? -2.636 5.195 22.713 1.00 87.25 322 LEU A N 1
ATOM 2579 C CA . LEU A 1 322 ? -1.588 4.179 22.863 1.00 87.25 322 LEU A CA 1
ATOM 2580 C C . LEU A 1 322 ? -2.182 2.773 22.896 1.00 87.25 322 LEU A C 1
ATOM 2582 O O . LEU A 1 322 ? -1.673 1.864 22.246 1.00 87.25 322 LEU A O 1
ATOM 2586 N N . VAL A 1 323 ? -3.300 2.616 23.609 1.00 85.12 323 VAL A N 1
ATOM 2587 C CA . VAL A 1 323 ? -4.058 1.358 23.649 1.00 85.12 323 VAL A CA 1
ATOM 2588 C C . VAL A 1 323 ? -4.582 1.009 22.255 1.00 85.12 323 VAL A C 1
ATOM 2590 O O . VAL A 1 323 ? -4.472 -0.137 21.824 1.00 85.12 323 VAL A O 1
ATOM 2593 N N . LYS A 1 324 ? -5.057 2.009 21.500 1.00 85.62 324 LYS A N 1
ATOM 2594 C CA . LYS A 1 324 ? -5.483 1.830 20.107 1.00 85.62 324 LYS A CA 1
ATOM 2595 C C . LYS A 1 324 ? -4.338 1.371 19.197 1.00 85.62 324 LYS A C 1
ATOM 2597 O O . LYS A 1 324 ? -4.498 0.403 18.467 1.00 85.62 324 LYS A O 1
ATOM 2602 N N . GLN A 1 325 ? -3.170 2.006 19.282 1.00 88.06 325 GLN A N 1
ATOM 2603 C CA . GLN A 1 325 ? -1.998 1.595 18.498 1.00 88.06 325 GLN A CA 1
ATOM 2604 C C . GLN A 1 325 ? -1.514 0.179 18.852 1.00 88.06 325 GLN A C 1
ATOM 2606 O O . GLN A 1 325 ? -1.151 -0.584 17.959 1.00 88.06 325 GLN A O 1
ATOM 2611 N N . CYS A 1 326 ? -1.539 -0.194 20.136 1.00 87.69 326 CYS A N 1
ATOM 2612 C CA . CYS A 1 326 ? -1.240 -1.558 20.577 1.00 87.69 326 CYS A CA 1
ATOM 2613 C C . CYS A 1 326 ? -2.227 -2.570 19.972 1.00 87.69 326 CYS A C 1
ATOM 2615 O O . CYS A 1 326 ? -1.816 -3.584 19.409 1.00 87.69 326 CYS A O 1
ATOM 2617 N N . LYS A 1 327 ? -3.526 -2.253 20.013 1.00 86.25 327 LYS A N 1
ATOM 2618 C CA . LYS A 1 327 ? -4.589 -3.065 19.413 1.00 86.25 327 LYS A CA 1
ATOM 2619 C C . LYS A 1 327 ? -4.382 -3.259 17.911 1.00 86.25 327 LYS A C 1
ATOM 2621 O O . LYS A 1 327 ? -4.463 -4.389 17.442 1.00 86.25 327 LYS A O 1
ATOM 2626 N N . ASP A 1 328 ? -4.070 -2.195 17.176 1.00 86.25 328 ASP A N 1
ATOM 2627 C CA . ASP A 1 328 ? -3.806 -2.264 15.734 1.00 86.25 328 ASP A CA 1
ATOM 2628 C C . ASP A 1 328 ? -2.564 -3.115 15.421 1.00 86.25 328 ASP A C 1
ATOM 2630 O O . ASP A 1 328 ? -2.569 -3.886 14.464 1.00 86.25 328 ASP A O 1
ATOM 2634 N N . SER A 1 329 ? -1.528 -3.044 16.263 1.00 87.62 329 SER A N 1
ATOM 2635 C CA . SER A 1 329 ? -0.329 -3.879 16.127 1.00 87.62 329 SER A CA 1
ATOM 2636 C C . SER A 1 329 ? -0.614 -5.365 16.353 1.00 87.62 329 SER A C 1
ATOM 2638 O O . SER A 1 329 ? -0.066 -6.193 15.636 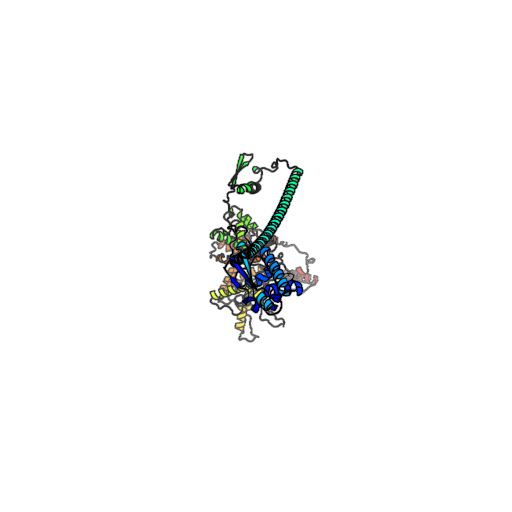1.00 87.62 329 SER A O 1
ATOM 2640 N N . LEU A 1 330 ? -1.454 -5.717 17.333 1.00 85.25 330 LEU A N 1
ATOM 2641 C CA . LEU A 1 330 ? -1.834 -7.114 17.579 1.00 85.25 330 LEU A CA 1
ATOM 2642 C C . LEU A 1 330 ? -2.788 -7.645 16.507 1.00 85.25 330 LEU A C 1
ATOM 2644 O O . LEU A 1 330 ? -2.695 -8.798 16.108 1.00 85.25 330 LEU A O 1
ATOM 2648 N N . ASN A 1 331 ? -3.675 -6.790 16.003 1.00 84.94 331 ASN A N 1
ATOM 2649 C CA . ASN A 1 331 ? -4.578 -7.117 14.906 1.00 84.94 331 ASN A CA 1
ATOM 2650 C C . ASN A 1 331 ? -3.822 -7.538 13.636 1.00 84.94 331 ASN A C 1
ATOM 2652 O O . ASN A 1 331 ? -4.277 -8.427 12.931 1.00 84.94 331 ASN A O 1
ATOM 2656 N N . GLN A 1 332 ? -2.652 -6.955 13.359 1.00 84.44 332 GLN A N 1
ATOM 2657 C CA . GLN A 1 332 ? -1.821 -7.351 12.212 1.00 84.44 332 GLN A CA 1
ATOM 2658 C C . GLN A 1 332 ? -1.309 -8.798 12.288 1.00 84.44 332 GLN A C 1
ATOM 2660 O O . GLN A 1 332 ? -0.911 -9.344 11.264 1.00 84.44 332 GLN A O 1
ATOM 2665 N N . LEU A 1 333 ? -1.322 -9.422 13.471 1.00 80.19 333 LEU A N 1
ATOM 2666 C CA . LEU A 1 333 ? -0.903 -10.814 13.652 1.00 80.19 333 LEU A CA 1
ATOM 2667 C C . LEU A 1 333 ? -1.998 -11.815 13.260 1.00 80.19 333 LEU A C 1
ATOM 2669 O O . LEU A 1 333 ? -1.691 -12.969 12.976 1.00 80.19 333 LEU A O 1
ATOM 2673 N N . CYS A 1 334 ? -3.266 -11.395 13.259 1.00 78.25 334 CYS A N 1
ATOM 2674 C CA . CYS A 1 334 ? -4.403 -12.267 12.995 1.00 78.25 334 CYS A CA 1
ATOM 2675 C C . CYS A 1 334 ? -4.927 -12.039 11.575 1.00 78.25 334 CYS A C 1
ATOM 2677 O O . CYS A 1 334 ? -5.461 -10.975 11.251 1.00 78.25 334 CYS A O 1
ATOM 2679 N N . HIS A 1 335 ? -4.788 -13.056 10.726 1.00 81.69 335 HIS A N 1
ATOM 2680 C CA . HIS A 1 335 ? -5.356 -13.037 9.383 1.00 81.69 335 HIS A CA 1
ATOM 2681 C C . HIS A 1 335 ? -6.816 -13.494 9.422 1.00 81.69 335 HIS A C 1
ATOM 2683 O O . HIS A 1 335 ? -7.112 -14.638 9.770 1.00 81.69 335 HIS A O 1
ATOM 2689 N N . ILE A 1 336 ? -7.725 -12.581 9.077 1.00 84.25 336 ILE A N 1
ATOM 2690 C CA . ILE A 1 336 ? -9.168 -12.831 9.025 1.00 84.25 336 ILE A CA 1
ATOM 2691 C C . ILE A 1 336 ? -9.667 -12.531 7.621 1.00 84.25 336 ILE A C 1
ATOM 2693 O O . ILE A 1 336 ? -9.459 -11.435 7.094 1.00 84.25 336 ILE A O 1
ATOM 2697 N N . GLU A 1 337 ? -10.388 -13.490 7.063 1.00 83.00 337 GLU A N 1
ATOM 2698 C CA . GLU A 1 337 ? -10.985 -13.431 5.737 1.00 83.00 337 GLU A CA 1
ATOM 2699 C C . GLU A 1 337 ? -12.509 -13.401 5.835 1.00 83.00 337 GLU A C 1
ATOM 2701 O O . GLU A 1 337 ? -13.103 -13.743 6.861 1.00 83.00 337 GLU A O 1
ATOM 2706 N N . ARG A 1 338 ? -13.161 -13.004 4.742 1.00 80.88 338 ARG A N 1
ATOM 2707 C CA . ARG A 1 338 ? -14.610 -13.150 4.614 1.00 80.88 338 ARG A CA 1
ATOM 2708 C C . ARG A 1 338 ? -14.956 -14.638 4.527 1.00 80.88 338 ARG A C 1
ATOM 2710 O O . ARG A 1 338 ? -14.214 -15.408 3.917 1.00 80.88 338 ARG A O 1
ATOM 2717 N N . THR A 1 339 ? -16.072 -15.046 5.122 1.00 78.56 339 THR A N 1
ATOM 2718 C CA . THR A 1 339 ? -16.577 -16.416 4.955 1.00 78.56 339 THR A CA 1
ATOM 2719 C C . THR A 1 339 ? -16.808 -16.732 3.474 1.00 78.56 339 THR A C 1
ATOM 2721 O O . THR A 1 339 ? -17.263 -15.855 2.735 1.00 78.56 339 THR A O 1
ATOM 2724 N N . PRO A 1 340 ? -16.518 -17.962 3.019 1.00 73.50 340 PRO A N 1
ATOM 2725 C CA . PRO A 1 340 ? -16.771 -18.365 1.645 1.00 73.50 340 PRO A CA 1
ATOM 2726 C C . PRO A 1 340 ? -18.279 -18.365 1.363 1.00 73.50 340 PRO A C 1
ATOM 2728 O O . PRO A 1 340 ? -19.080 -18.766 2.209 1.00 73.50 340 PRO A O 1
ATOM 2731 N N . GLY A 1 341 ? -18.657 -17.945 0.155 1.00 76.12 341 GLY A N 1
ATOM 2732 C CA . GLY A 1 341 ? -20.050 -17.860 -0.289 1.00 76.12 341 GLY A CA 1
ATOM 2733 C C . GLY A 1 341 ? -20.657 -16.459 -0.172 1.00 76.12 341 GLY A C 1
ATOM 2734 O O . GLY A 1 341 ? -19.954 -15.463 -0.017 1.00 76.12 341 GLY A O 1
ATOM 2735 N N . GLU A 1 342 ? -21.983 -16.384 -0.293 1.00 72.56 342 GLU A N 1
ATOM 2736 C CA . GLU A 1 342 ? -22.731 -15.116 -0.350 1.00 72.56 342 GLU A CA 1
ATOM 2737 C C . GLU A 1 342 ? -23.057 -14.532 1.032 1.00 72.56 342 GLU A C 1
ATOM 2739 O O . GLU A 1 342 ? -23.393 -13.354 1.154 1.00 72.56 342 GLU A O 1
ATOM 2744 N N . ASN A 1 343 ? -22.929 -15.338 2.086 1.00 69.19 343 ASN A N 1
ATOM 2745 C CA . ASN A 1 343 ? -23.288 -14.931 3.438 1.00 69.19 343 ASN A CA 1
ATOM 2746 C C . ASN A 1 343 ? -22.239 -13.989 4.042 1.00 69.19 343 ASN A C 1
ATOM 2748 O O . ASN A 1 343 ? -21.028 -14.199 3.927 1.00 69.19 343 ASN A O 1
ATOM 2752 N N . GLU A 1 344 ? -22.716 -12.951 4.725 1.00 68.62 344 GLU A N 1
ATOM 2753 C CA . GLU A 1 344 ? -21.869 -12.053 5.505 1.00 68.62 344 GLU A CA 1
ATOM 2754 C C . GLU A 1 344 ? -21.315 -12.778 6.737 1.00 68.62 344 GLU A C 1
ATOM 2756 O O . GLU A 1 344 ? -22.058 -13.341 7.542 1.00 68.62 344 GLU A O 1
ATOM 2761 N N . GLY A 1 345 ? -19.993 -12.759 6.885 1.00 73.06 345 GLY A N 1
ATOM 2762 C CA . GLY A 1 345 ? -19.299 -13.420 7.978 1.00 73.06 345 GLY A CA 1
ATOM 2763 C C . GLY A 1 345 ? -17.789 -13.259 7.870 1.00 73.06 345 GLY A C 1
ATOM 2764 O O . GLY A 1 345 ? -17.249 -12.880 6.826 1.00 73.06 345 GLY A O 1
ATOM 2765 N N . ALA A 1 346 ? -17.113 -13.565 8.971 1.00 80.62 346 ALA A N 1
ATOM 2766 C CA . ALA A 1 346 ? -15.664 -13.541 9.084 1.00 80.62 346 ALA A CA 1
ATOM 2767 C C . ALA A 1 346 ? -15.168 -14.913 9.546 1.00 80.62 346 ALA A C 1
ATOM 2769 O O . ALA A 1 346 ? -15.788 -15.541 10.406 1.00 80.62 346 ALA A O 1
ATOM 2770 N N . GLN A 1 347 ? -14.053 -15.370 8.987 1.00 81.25 347 GLN A N 1
ATOM 2771 C CA . GLN A 1 347 ? -13.404 -16.618 9.366 1.00 81.25 347 GLN A CA 1
ATOM 2772 C C . GLN A 1 347 ? -11.895 -16.427 9.498 1.00 81.25 347 GLN A C 1
ATOM 2774 O O . GLN A 1 347 ? -11.286 -15.598 8.822 1.00 81.25 347 GLN A O 1
ATOM 2779 N N . VAL A 1 348 ? -11.286 -17.238 10.354 1.00 82.69 348 VAL A N 1
ATOM 2780 C CA . VAL A 1 348 ? -9.841 -17.486 10.323 1.00 82.69 348 VAL A CA 1
ATOM 2781 C C . VAL A 1 348 ? -9.568 -18.648 9.371 1.00 82.69 348 VAL A C 1
ATOM 2783 O O . VAL A 1 348 ? -10.442 -19.495 9.165 1.00 82.69 348 VAL A O 1
ATOM 2786 N N . ASN A 1 349 ? -8.366 -18.718 8.801 1.00 83.31 349 ASN A N 1
ATOM 2787 C CA . ASN A 1 349 ? -7.988 -19.856 7.967 1.00 83.31 349 ASN A CA 1
ATOM 2788 C C . ASN A 1 349 ? -8.073 -21.153 8.793 1.00 83.31 349 ASN A C 1
ATOM 2790 O O . ASN A 1 349 ? -7.310 -21.358 9.740 1.00 83.31 349 ASN A O 1
ATOM 2794 N N . PHE A 1 350 ? -9.025 -22.022 8.442 1.00 81.62 350 PHE A N 1
ATOM 2795 C CA . PHE A 1 350 ? -9.289 -23.252 9.186 1.00 81.62 350 PHE A CA 1
ATOM 2796 C C . PHE A 1 350 ? -8.077 -24.190 9.210 1.00 81.62 350 PHE A C 1
ATOM 2798 O O . PHE A 1 350 ? -7.790 -24.779 10.251 1.00 81.62 350 PHE A O 1
ATOM 2805 N N . TYR A 1 351 ? -7.342 -24.303 8.099 1.00 82.75 351 TYR A N 1
ATOM 2806 C CA . TYR A 1 351 ? -6.167 -25.170 8.008 1.00 82.75 351 TYR A CA 1
ATOM 2807 C C . TYR A 1 351 ? -5.055 -24.706 8.948 1.00 82.75 351 TYR A C 1
ATOM 2809 O O . TYR A 1 351 ? -4.509 -25.519 9.696 1.00 82.75 351 TYR A O 1
ATOM 2817 N N . ASP A 1 352 ? -4.758 -23.407 8.960 1.00 84.31 352 ASP A N 1
ATOM 2818 C CA . ASP A 1 352 ? -3.720 -22.841 9.825 1.00 84.31 352 ASP A CA 1
ATOM 2819 C C . ASP A 1 352 ? -4.115 -22.924 11.303 1.00 84.31 352 ASP A C 1
ATOM 2821 O O . ASP A 1 352 ? -3.318 -23.354 12.142 1.00 84.31 352 ASP A O 1
ATOM 2825 N N . ALA A 1 353 ? -5.369 -22.590 11.626 1.00 81.75 353 ALA A N 1
ATOM 2826 C CA . ALA A 1 353 ? -5.894 -22.692 12.983 1.00 81.75 353 ALA A CA 1
ATOM 2827 C C . ALA A 1 353 ? -5.848 -24.139 13.498 1.00 81.75 353 ALA A C 1
ATOM 2829 O O . ALA A 1 353 ? -5.429 -24.384 14.633 1.00 81.75 353 ALA A O 1
ATOM 2830 N N . LEU A 1 354 ? -6.232 -25.109 12.662 1.00 83.38 354 LEU A N 1
ATOM 2831 C CA . LEU A 1 354 ? -6.198 -26.525 13.011 1.00 83.38 354 LEU A CA 1
ATOM 2832 C C . LEU A 1 354 ? -4.763 -27.028 13.194 1.00 83.38 354 LEU A C 1
ATOM 2834 O O . LEU A 1 354 ? -4.473 -27.711 14.176 1.00 83.38 354 LEU A O 1
ATOM 2838 N N . ARG A 1 355 ? -3.850 -26.659 12.289 1.00 86.12 355 ARG A N 1
ATOM 2839 C CA . ARG A 1 355 ? -2.427 -27.005 12.392 1.00 86.12 355 ARG A CA 1
ATOM 2840 C C . ARG A 1 355 ? -1.827 -26.486 13.696 1.00 86.12 355 ARG A C 1
ATOM 2842 O O . ARG A 1 355 ? -1.169 -27.250 14.400 1.00 86.12 355 ARG A O 1
ATOM 2849 N N . ASN A 1 356 ? -2.094 -25.227 14.042 1.00 83.44 356 ASN A N 1
ATOM 2850 C CA . ASN A 1 356 ? -1.631 -24.621 15.290 1.00 83.44 356 ASN A CA 1
ATOM 2851 C C . ASN A 1 356 ? -2.224 -25.325 16.519 1.00 83.44 356 ASN A C 1
ATOM 2853 O O . ASN A 1 356 ? -1.499 -25.620 17.469 1.00 83.44 356 ASN A O 1
ATOM 2857 N N . ALA A 1 357 ? -3.518 -25.659 16.496 1.00 82.25 357 ALA A N 1
ATOM 2858 C CA . ALA A 1 357 ? -4.168 -26.391 17.582 1.00 82.25 357 ALA A CA 1
ATOM 2859 C C . ALA A 1 357 ? -3.560 -27.790 17.788 1.00 82.25 357 ALA A C 1
ATOM 2861 O O . ALA A 1 357 ? -3.300 -28.185 18.924 1.00 82.25 357 ALA A O 1
ATOM 2862 N N . ILE A 1 358 ? -3.273 -28.517 16.702 1.00 85.12 358 ILE A N 1
ATOM 2863 C CA . ILE A 1 358 ? -2.619 -29.833 16.752 1.00 85.12 358 ILE A CA 1
ATOM 2864 C C . ILE A 1 358 ? -1.193 -29.703 17.289 1.00 85.12 358 ILE A C 1
ATOM 2866 O O . ILE A 1 358 ? -0.813 -30.447 18.188 1.00 85.12 358 ILE A O 1
ATOM 2870 N N . GLN A 1 359 ? -0.409 -28.741 16.796 1.00 85.50 359 GLN A N 1
ATOM 2871 C CA . GLN A 1 359 ? 0.952 -28.506 17.285 1.00 85.50 359 GLN A CA 1
ATOM 2872 C C . GLN A 1 359 ? 0.976 -28.161 18.776 1.00 85.50 359 GLN A C 1
ATOM 2874 O O . GLN A 1 359 ? 1.820 -28.674 19.510 1.00 85.50 359 GLN A O 1
ATOM 2879 N N . ASN A 1 360 ? 0.039 -27.333 19.241 1.00 81.25 360 ASN A N 1
ATOM 2880 C CA . ASN A 1 360 ? -0.099 -27.022 20.660 1.00 81.25 360 ASN A CA 1
ATOM 2881 C C . ASN A 1 360 ? -0.478 -28.267 21.468 1.00 81.25 360 ASN A C 1
ATOM 2883 O O . ASN A 1 360 ? 0.165 -28.537 22.477 1.00 81.25 360 ASN A O 1
ATOM 2887 N N . HIS A 1 361 ? -1.429 -29.076 20.993 1.00 80.50 361 HIS A N 1
ATOM 2888 C CA . HIS A 1 361 ? -1.775 -30.343 21.640 1.00 80.50 361 HIS A CA 1
ATOM 2889 C C . HIS A 1 361 ? -0.572 -31.299 21.710 1.00 80.50 361 HIS A C 1
ATOM 2891 O O . HIS A 1 361 ? -0.316 -31.870 22.764 1.00 80.50 361 HIS A O 1
ATOM 2897 N N . MET A 1 362 ? 0.219 -31.426 20.637 1.00 82.31 362 MET A N 1
ATOM 2898 C CA . MET A 1 362 ? 1.455 -32.223 20.635 1.00 82.31 362 MET A CA 1
ATOM 2899 C C . MET A 1 362 ? 2.448 -31.730 21.687 1.00 82.31 362 MET A C 1
ATOM 2901 O O . MET A 1 362 ? 2.985 -32.538 22.438 1.00 82.31 362 MET A O 1
ATOM 2905 N N . ARG A 1 363 ? 2.665 -30.412 21.781 1.00 80.88 363 ARG A N 1
ATOM 2906 C CA . ARG A 1 363 ? 3.540 -29.816 22.803 1.00 80.88 363 ARG A CA 1
ATOM 2907 C C . ARG A 1 363 ? 3.044 -30.121 24.214 1.00 80.88 363 ARG A C 1
ATOM 2909 O O . ARG A 1 363 ? 3.851 -30.488 25.060 1.00 80.88 363 ARG A O 1
ATOM 2916 N N . THR A 1 364 ? 1.739 -30.011 24.463 1.00 75.69 364 THR A N 1
ATOM 2917 C CA . THR A 1 364 ? 1.132 -30.341 25.760 1.00 75.69 364 THR A CA 1
ATOM 2918 C C . THR A 1 364 ? 1.256 -31.830 26.087 1.00 75.69 364 THR A C 1
ATOM 2920 O O . THR A 1 364 ? 1.580 -32.167 27.222 1.00 75.69 364 THR A O 1
ATOM 2923 N N . CYS A 1 365 ? 1.066 -32.726 25.112 1.00 72.12 365 CYS A N 1
ATOM 2924 C CA . CYS A 1 365 ? 1.315 -34.159 25.285 1.00 72.12 365 CYS A CA 1
ATOM 2925 C C . CYS A 1 365 ? 2.766 -34.414 25.703 1.00 72.12 365 CYS A C 1
ATOM 2927 O O . CYS A 1 365 ? 2.993 -35.043 26.733 1.00 72.12 365 CYS A O 1
ATOM 2929 N N . THR A 1 366 ? 3.733 -33.848 24.973 1.00 74.62 366 THR A N 1
ATOM 2930 C CA . THR A 1 366 ? 5.161 -33.990 25.284 1.00 74.62 366 THR A CA 1
ATOM 2931 C C . THR A 1 366 ? 5.507 -33.431 26.666 1.00 74.62 366 THR A C 1
ATOM 2933 O O . THR A 1 366 ? 6.223 -34.084 27.419 1.00 74.62 366 THR A O 1
ATOM 2936 N N . ALA A 1 367 ? 4.974 -32.259 27.032 1.00 71.88 367 ALA A N 1
ATOM 2937 C CA . ALA A 1 367 ? 5.183 -31.651 28.350 1.00 71.88 367 ALA A CA 1
ATOM 2938 C C . ALA A 1 367 ? 4.625 -32.516 29.495 1.00 71.88 367 ALA A C 1
ATOM 2940 O O . ALA A 1 367 ? 5.201 -32.553 30.578 1.00 71.88 367 ALA A O 1
ATOM 2941 N N . ASN A 1 368 ? 3.545 -33.252 29.232 1.00 68.81 368 ASN A N 1
ATOM 2942 C CA . ASN A 1 368 ? 2.915 -34.165 30.182 1.00 68.81 368 ASN A CA 1
ATOM 2943 C C . ASN A 1 368 ? 3.447 -35.610 30.081 1.00 68.81 368 ASN A C 1
ATOM 2945 O O . ASN A 1 368 ? 2.870 -36.511 30.687 1.00 68.81 368 ASN A O 1
ATOM 2949 N N . GLY A 1 369 ? 4.517 -35.855 29.312 1.00 68.19 369 GLY A N 1
ATOM 2950 C CA . GLY A 1 369 ? 5.133 -37.179 29.154 1.00 68.19 369 GLY A CA 1
ATOM 2951 C C . GLY A 1 369 ? 4.296 -38.199 28.368 1.00 68.19 369 GLY A C 1
ATOM 2952 O O . GLY A 1 369 ? 4.564 -39.396 28.443 1.00 68.19 369 GLY A O 1
ATOM 2953 N N . LEU A 1 370 ? 3.284 -37.749 27.625 1.00 70.56 370 LEU A N 1
ATOM 2954 C CA . LEU A 1 370 ? 2.392 -38.579 26.812 1.00 70.56 370 LEU A CA 1
ATOM 2955 C C . LEU A 1 370 ? 2.828 -38.555 25.341 1.00 70.56 370 LEU A C 1
ATOM 2957 O O . LEU A 1 370 ? 3.202 -37.506 24.811 1.00 70.56 370 LEU A O 1
ATOM 2961 N N . SER A 1 371 ? 2.739 -39.696 24.652 1.00 71.25 371 SER A N 1
ATOM 2962 C CA . SER A 1 371 ? 2.960 -39.736 23.206 1.00 71.25 371 SER A CA 1
ATOM 2963 C C . SER A 1 371 ? 1.793 -39.065 22.465 1.00 71.25 371 SER A C 1
ATOM 2965 O O . SER A 1 371 ? 0.629 -39.245 22.838 1.00 71.25 371 SER A O 1
ATOM 2967 N N . PRO A 1 372 ? 2.073 -38.268 21.419 1.00 76.00 372 PRO A N 1
ATOM 2968 C CA . PRO A 1 372 ? 1.018 -37.687 20.608 1.00 76.00 372 PRO A CA 1
ATOM 2969 C C . PRO A 1 372 ? 0.235 -38.796 19.880 1.00 76.00 372 PRO A C 1
ATOM 2971 O O . PRO A 1 372 ? 0.827 -39.779 19.431 1.00 76.00 372 PRO A O 1
ATOM 2974 N N . PRO A 1 373 ? -1.092 -38.646 19.743 1.00 74.75 373 PRO A N 1
ATOM 2975 C CA . PRO A 1 373 ? -1.948 -39.635 19.096 1.00 74.75 373 PRO A CA 1
ATOM 2976 C C . PRO A 1 373 ? -1.637 -39.759 17.597 1.00 74.75 373 PRO A C 1
ATOM 2978 O O . PRO A 1 373 ? -1.370 -38.763 16.924 1.00 74.75 373 PRO A O 1
ATOM 2981 N N . GLU A 1 374 ? -1.745 -40.977 17.062 1.00 76.88 374 GLU A N 1
ATOM 2982 C CA . GLU A 1 374 ? -1.519 -41.270 15.636 1.00 76.88 374 GLU A CA 1
ATOM 2983 C C . GLU A 1 374 ? -2.596 -40.650 14.725 1.00 76.88 374 GLU A C 1
ATOM 2985 O O . GLU A 1 374 ? -2.322 -40.253 13.594 1.00 76.88 374 GLU A O 1
ATOM 2990 N N . ARG A 1 375 ? -3.833 -40.520 15.224 1.00 78.69 375 ARG A N 1
ATOM 2991 C CA . ARG A 1 375 ? -4.964 -39.913 14.503 1.00 78.69 375 ARG A CA 1
ATOM 2992 C C . ARG A 1 375 ? -5.646 -38.865 15.356 1.00 78.69 375 ARG A C 1
ATOM 2994 O O . ARG A 1 375 ? -5.986 -39.171 16.491 1.00 78.69 375 ARG A O 1
ATOM 3001 N N . TYR A 1 376 ? -5.913 -37.682 14.801 1.00 81.81 376 TYR A N 1
ATOM 3002 C CA . TYR A 1 376 ? -6.630 -36.606 15.490 1.00 81.81 376 TYR A CA 1
ATOM 3003 C C . TYR A 1 376 ? -8.133 -36.613 15.169 1.00 81.81 376 TYR A C 1
ATOM 3005 O O . TYR A 1 376 ? -8.525 -36.443 14.018 1.00 81.81 376 TYR A O 1
ATOM 3013 N N . ASN A 1 377 ? -8.972 -36.770 16.193 1.00 78.81 377 ASN A N 1
ATOM 3014 C CA . ASN A 1 377 ? -10.423 -36.640 16.131 1.00 78.81 377 ASN A CA 1
ATOM 3015 C C . ASN A 1 377 ? -10.811 -35.187 16.411 1.00 78.81 377 ASN A C 1
ATOM 3017 O O . ASN A 1 377 ? -10.527 -34.655 17.484 1.00 78.81 377 ASN A O 1
ATOM 3021 N N . ILE A 1 378 ? -11.478 -34.542 15.458 1.00 79.69 378 ILE A N 1
ATOM 3022 C CA . ILE A 1 378 ? -11.850 -33.127 15.546 1.00 79.69 378 ILE A CA 1
ATOM 3023 C C . ILE A 1 378 ? -13.371 -33.026 15.567 1.00 79.69 378 ILE A C 1
ATOM 3025 O O . ILE A 1 378 ? -14.045 -33.522 14.666 1.00 79.69 378 ILE A O 1
ATOM 3029 N N . LYS A 1 379 ? -13.918 -32.358 16.584 1.00 77.31 379 LYS A N 1
ATOM 3030 C CA . LYS A 1 379 ? -15.338 -32.011 16.653 1.00 77.31 379 LYS A CA 1
ATOM 3031 C C . LYS A 1 379 ? -15.537 -30.595 16.155 1.00 77.31 379 LYS A C 1
ATOM 3033 O O . LYS A 1 379 ? -15.011 -29.663 16.757 1.00 77.31 379 LYS A O 1
ATOM 3038 N N . LEU A 1 380 ? -16.350 -30.432 15.120 1.00 75.00 380 LEU A N 1
ATOM 3039 C CA . LEU A 1 380 ? -16.895 -29.132 14.748 1.00 75.00 380 LEU A CA 1
ATOM 3040 C C . LEU A 1 380 ? -18.138 -28.873 15.604 1.00 75.00 380 LEU A C 1
ATOM 3042 O O . LEU A 1 380 ? -19.036 -29.711 15.674 1.00 75.00 380 LEU A O 1
ATOM 3046 N N . SER A 1 381 ? -18.161 -27.740 16.296 1.00 66.62 381 SER A N 1
ATOM 3047 C CA . SER A 1 381 ? -19.275 -27.312 17.137 1.00 66.62 381 SER A CA 1
ATOM 3048 C C . SER A 1 381 ? -19.776 -25.964 16.642 1.00 66.62 381 SER A C 1
ATOM 3050 O O . SER A 1 381 ? -19.024 -25.001 16.575 1.00 66.62 381 SER A O 1
ATOM 3052 N N . GLY A 1 382 ? -21.058 -25.881 16.323 1.00 59.69 382 GLY A N 1
ATOM 3053 C CA . GLY A 1 382 ? -21.774 -24.619 16.204 1.00 59.69 382 GLY A CA 1
ATOM 3054 C C . GLY A 1 382 ? -23.048 -24.790 17.001 1.00 59.69 382 GLY A C 1
ATOM 3055 O O . GLY A 1 382 ? -23.808 -25.715 16.726 1.00 59.69 382 GLY A O 1
ATOM 3056 N N . ASP A 1 383 ? -23.259 -23.982 18.036 1.00 53.66 383 ASP A N 1
ATOM 3057 C CA . ASP A 1 383 ? -24.421 -24.175 18.909 1.00 53.66 383 ASP A CA 1
ATOM 3058 C C . ASP A 1 383 ? -25.735 -23.745 18.239 1.00 53.66 383 ASP A C 1
ATOM 3060 O O . ASP A 1 383 ? -26.806 -23.963 18.802 1.00 53.66 383 ASP A O 1
ATOM 3064 N N . GLY A 1 384 ? -25.667 -23.139 17.042 1.00 47.34 384 GLY A N 1
ATOM 3065 C CA . GLY A 1 384 ? -26.819 -22.584 16.324 1.00 47.34 384 GLY A CA 1
ATOM 3066 C C . GLY A 1 384 ? -27.592 -21.551 17.151 1.00 47.34 384 GLY A C 1
ATOM 3067 O O . GLY A 1 384 ? -28.642 -21.067 16.723 1.00 47.34 384 GLY A O 1
ATOM 3068 N N . ALA A 1 385 ? -27.095 -21.216 18.342 1.00 43.84 385 ALA A N 1
ATOM 3069 C CA . ALA A 1 385 ? -27.771 -20.403 19.310 1.00 43.84 385 ALA A CA 1
ATOM 3070 C C . ALA A 1 385 ? -27.381 -18.969 19.002 1.00 43.84 385 ALA A C 1
ATOM 3072 O O . ALA A 1 385 ? -26.211 -18.586 19.002 1.00 43.84 385 ALA A O 1
ATOM 3073 N N . LYS A 1 386 ? -28.392 -18.150 18.718 1.00 42.88 386 LYS A N 1
ATOM 3074 C CA . LYS A 1 386 ? -28.188 -16.713 18.584 1.00 42.88 386 LYS A CA 1
ATOM 3075 C C . LYS A 1 386 ? -27.533 -16.214 19.866 1.00 42.88 386 LYS A C 1
ATOM 3077 O O . LYS A 1 386 ? -28.124 -16.304 20.943 1.00 42.88 386 LYS A O 1
ATOM 3082 N N . MET A 1 387 ? -26.320 -15.685 19.729 1.00 41.69 387 MET A N 1
ATOM 3083 C CA . MET A 1 387 ? -25.471 -15.280 20.851 1.00 41.69 387 MET A CA 1
ATOM 3084 C C . MET A 1 387 ? -26.175 -14.261 21.766 1.00 41.69 387 MET A C 1
ATOM 3086 O O . MET A 1 387 ? -25.935 -14.226 22.969 1.00 41.69 387 MET A O 1
ATOM 3090 N N . THR A 1 388 ? -27.114 -13.484 21.209 1.00 45.84 388 THR A N 1
ATOM 3091 C CA . THR A 1 388 ? -28.165 -12.769 21.945 1.00 45.84 388 THR A CA 1
ATOM 3092 C C . THR A 1 388 ? -29.450 -12.689 21.108 1.00 45.84 388 THR A C 1
ATOM 3094 O O . THR A 1 388 ? -29.415 -12.855 19.891 1.00 45.84 388 THR A O 1
ATOM 3097 N N . ARG A 1 389 ? -30.594 -12.334 21.720 1.00 41.41 389 ARG A N 1
ATOM 3098 C CA . ARG A 1 389 ? -31.873 -12.083 21.007 1.00 41.41 389 ARG A CA 1
ATOM 3099 C C . ARG A 1 389 ? -31.788 -11.002 19.909 1.00 41.41 389 ARG A C 1
ATOM 3101 O O . ARG A 1 389 ? -32.728 -10.872 19.133 1.00 41.41 389 ARG A O 1
ATOM 3108 N N . LEU A 1 390 ? -30.700 -10.227 19.867 1.00 37.75 390 LEU A N 1
ATOM 3109 C CA . LEU A 1 390 ? -30.505 -9.075 18.982 1.00 37.75 390 LEU A CA 1
ATOM 3110 C C . LEU A 1 390 ? -29.350 -9.243 17.981 1.00 37.75 390 LEU A C 1
ATOM 3112 O O . LEU A 1 390 ? -29.217 -8.402 17.098 1.00 37.75 390 LEU A O 1
ATOM 3116 N N . THR A 1 391 ? -28.526 -10.294 18.084 1.00 51.12 391 THR A N 1
ATOM 3117 C CA . THR A 1 391 ? -27.443 -10.558 17.122 1.00 51.12 391 THR A CA 1
ATOM 3118 C C . THR A 1 391 ? -27.666 -11.881 16.396 1.00 51.12 391 THR A C 1
ATOM 3120 O O . THR A 1 391 ? -27.901 -12.917 17.012 1.00 51.12 391 THR A O 1
ATOM 3123 N N . GLY A 1 392 ? -27.632 -11.830 15.062 1.00 54.56 392 GLY A N 1
ATOM 3124 C CA . GLY A 1 392 ? -27.943 -12.957 14.175 1.00 54.56 392 GLY A CA 1
ATOM 3125 C C . GLY A 1 392 ? -26.749 -13.831 13.784 1.00 54.56 392 GLY A C 1
ATOM 3126 O O . GLY A 1 392 ? -26.898 -14.657 12.893 1.00 54.56 392 GLY A O 1
ATOM 3127 N N . PHE A 1 393 ? -25.578 -13.649 14.398 1.00 58.66 393 PHE A N 1
ATOM 3128 C CA . PHE A 1 393 ? -24.376 -14.395 14.020 1.00 58.66 393 PHE A CA 1
ATOM 3129 C C . PHE A 1 393 ? -24.371 -15.796 14.642 1.00 58.66 393 PHE A C 1
ATOM 3131 O O . PHE A 1 393 ? -24.676 -15.956 15.826 1.00 58.66 393 PHE A O 1
ATOM 3138 N N . ILE A 1 394 ? -23.987 -16.788 13.839 1.00 62.53 394 ILE A N 1
ATOM 3139 C CA . ILE A 1 394 ? -23.747 -18.169 14.262 1.00 62.53 394 ILE A CA 1
ATOM 3140 C C . ILE A 1 394 ? -22.237 -18.331 14.430 1.00 62.53 394 ILE A C 1
ATOM 3142 O O . ILE A 1 394 ? -21.483 -18.048 13.500 1.00 62.53 394 ILE A O 1
ATOM 3146 N N . VAL A 1 395 ? -21.790 -18.773 15.606 1.00 67.69 395 VAL A N 1
ATOM 3147 C CA . VAL A 1 395 ? -20.374 -19.072 15.847 1.00 67.69 395 VAL A CA 1
ATOM 3148 C C . VAL A 1 395 ? -20.138 -20.551 15.581 1.00 67.69 395 VAL A C 1
ATOM 3150 O O . VAL A 1 395 ? -20.818 -21.405 16.148 1.00 67.69 395 VAL A O 1
ATOM 3153 N N . ILE A 1 396 ? -19.161 -20.841 14.727 1.00 69.81 396 ILE A N 1
ATOM 3154 C CA . ILE A 1 396 ? -18.690 -22.196 14.451 1.00 69.81 396 ILE A CA 1
ATOM 3155 C C . ILE A 1 396 ? -17.250 -22.282 14.953 1.00 69.81 396 ILE A C 1
ATOM 3157 O O . ILE A 1 396 ? -16.405 -21.468 14.589 1.00 69.81 396 ILE A O 1
ATOM 3161 N N . SER A 1 397 ? -16.978 -23.260 15.806 1.00 75.81 397 SER A N 1
ATOM 3162 C CA . SER A 1 397 ? -15.669 -23.541 16.385 1.00 75.81 397 SER A CA 1
ATOM 3163 C C . SER A 1 397 ? -15.326 -25.020 16.228 1.00 75.81 397 SER A C 1
ATOM 3165 O O . SER A 1 397 ? -16.155 -25.840 15.825 1.00 75.81 397 SER A O 1
ATOM 3167 N N . PHE A 1 398 ? -14.082 -25.381 16.528 1.00 78.38 398 PHE A N 1
ATOM 3168 C CA . PHE A 1 398 ? -13.650 -26.773 16.529 1.00 78.38 398 PHE A CA 1
ATOM 3169 C C . PHE A 1 398 ? -12.886 -27.121 17.805 1.00 78.38 398 PHE A C 1
ATOM 3171 O O . PHE A 1 398 ? -12.346 -26.252 18.489 1.00 78.38 398 PHE A O 1
ATOM 3178 N N . SER A 1 399 ? -12.858 -28.404 18.152 1.00 78.12 399 SER A N 1
ATOM 3179 C CA . SER A 1 399 ? -12.159 -28.918 19.332 1.00 78.12 399 SER A CA 1
ATOM 3180 C C . SER A 1 399 ? -11.500 -30.258 19.023 1.00 78.12 399 SER A C 1
ATOM 3182 O O . SER A 1 399 ? -12.079 -31.091 18.327 1.00 78.12 399 SER A O 1
ATOM 3184 N N . ILE A 1 400 ? -10.293 -30.468 19.549 1.00 81.00 400 ILE A N 1
ATOM 3185 C CA . ILE A 1 400 ? -9.564 -31.737 19.446 1.00 81.00 400 ILE A CA 1
ATOM 3186 C C . ILE A 1 400 ? -10.079 -32.677 20.544 1.00 81.00 400 ILE A C 1
ATOM 3188 O O . ILE A 1 400 ? -10.057 -32.323 21.719 1.00 81.00 400 ILE A O 1
ATOM 3192 N N . LEU A 1 401 ? -10.546 -33.868 20.166 1.00 70.88 401 LEU A N 1
ATOM 3193 C CA . LEU A 1 401 ? -11.139 -34.873 21.061 1.00 70.88 401 LEU A CA 1
ATOM 3194 C C . LEU A 1 401 ? -10.140 -35.947 21.528 1.00 70.88 401 LEU A C 1
ATOM 3196 O O . LEU A 1 401 ? -10.516 -36.910 22.188 1.00 70.88 401 LEU A O 1
ATOM 3200 N N . ASN A 1 402 ? -8.867 -35.813 21.168 1.00 70.12 402 ASN A N 1
ATOM 3201 C CA . ASN A 1 402 ? -7.835 -36.816 21.439 1.00 70.12 402 ASN A CA 1
ATOM 3202 C C . ASN A 1 402 ? -7.364 -36.903 22.879 1.00 70.12 402 ASN A C 1
ATOM 3204 O O . ASN A 1 402 ? -6.654 -37.844 23.233 1.00 70.12 402 ASN A O 1
ATOM 3208 N N . SER A 1 403 ? -7.769 -35.953 23.708 1.00 55.38 403 SER A N 1
ATOM 3209 C CA . SER A 1 403 ? -7.720 -36.079 25.156 1.00 55.38 403 SER A CA 1
ATOM 3210 C C . SER A 1 403 ? -8.814 -37.074 25.575 1.00 55.38 403 SER A C 1
ATOM 3212 O O . SER A 1 403 ? -9.844 -36.671 26.112 1.00 55.38 403 SER A O 1
ATOM 3214 N N . GLY A 1 404 ? -8.654 -38.350 25.199 1.00 48.22 404 GLY A N 1
ATOM 3215 C CA . GLY A 1 404 ? -9.703 -39.371 25.296 1.00 48.22 404 GLY A CA 1
ATOM 3216 C C . GLY A 1 404 ? -10.351 -39.386 26.674 1.00 48.22 404 GLY A C 1
ATOM 3217 O O . GLY A 1 404 ? -9.627 -39.239 27.648 1.00 48.22 404 GLY A O 1
ATOM 3218 N N . ASP A 1 405 ? -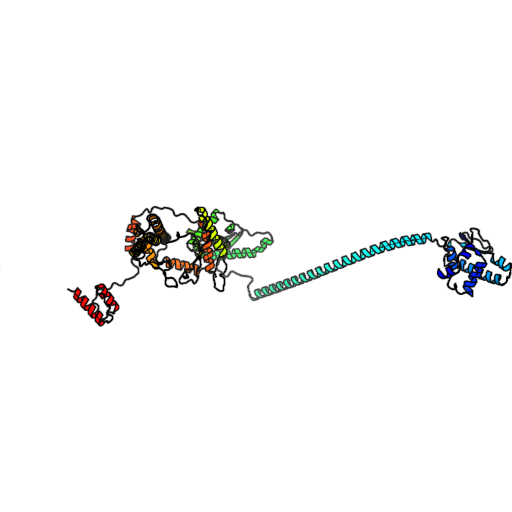11.683 -39.510 26.742 1.00 42.69 405 ASP A N 1
ATOM 3219 C CA . ASP A 1 405 ? -12.541 -39.716 27.930 1.00 42.69 405 ASP A CA 1
ATOM 3220 C C . ASP A 1 405 ? -12.312 -38.853 29.196 1.00 42.69 405 ASP A C 1
ATOM 3222 O O . ASP A 1 405 ? -13.098 -38.920 30.147 1.00 42.69 405 ASP A O 1
ATOM 3226 N N . ALA A 1 406 ? -11.303 -37.985 29.215 1.00 38.50 406 ALA A N 1
ATOM 3227 C CA . ALA A 1 406 ? -10.926 -37.112 30.316 1.00 38.50 406 ALA A CA 1
ATOM 3228 C C . ALA A 1 406 ? -11.722 -35.801 30.291 1.00 38.50 406 ALA A C 1
ATOM 3230 O O . ALA A 1 406 ? -11.832 -35.121 31.309 1.00 38.50 406 ALA A O 1
ATOM 3231 N N . VAL A 1 407 ? -12.352 -35.480 29.158 1.00 40.41 407 VAL A N 1
ATOM 3232 C CA . VAL A 1 407 ? -13.329 -34.396 29.041 1.00 40.41 407 VAL A CA 1
ATOM 3233 C C . VAL A 1 407 ? -14.730 -35.019 29.024 1.00 40.41 407 VAL A C 1
ATOM 3235 O O . VAL A 1 407 ? -15.374 -35.116 27.988 1.00 40.41 407 VAL A O 1
ATOM 3238 N N . MET A 1 408 ? -15.183 -35.461 30.205 1.00 36.81 408 MET A N 1
ATOM 3239 C CA . MET A 1 408 ? -16.554 -35.920 30.507 1.00 36.81 408 MET A CA 1
ATOM 3240 C C . MET A 1 408 ? -16.990 -37.285 29.925 1.00 36.81 408 MET A C 1
ATOM 3242 O O . MET A 1 408 ? -18.084 -37.394 29.376 1.00 36.81 408 MET A O 1
ATOM 3246 N N . SER A 1 409 ? -16.220 -38.363 30.116 1.00 41.22 409 SER A N 1
ATOM 3247 C CA . SER A 1 409 ? -16.832 -39.707 30.099 1.00 41.22 409 SER A CA 1
ATOM 3248 C C . SER A 1 409 ? -17.665 -39.938 31.380 1.00 41.22 409 SER A C 1
ATOM 3250 O O . SER A 1 409 ? -17.252 -39.523 32.473 1.00 41.22 409 SER A O 1
ATOM 3252 N N . PRO A 1 410 ? -18.856 -40.566 31.297 1.00 49.62 410 PRO A N 1
ATOM 3253 C CA . PRO A 1 410 ? -19.733 -40.772 32.446 1.00 49.62 410 PRO A CA 1
ATOM 3254 C C . PRO A 1 410 ? -19.161 -41.867 33.356 1.00 49.62 410 PRO A C 1
ATOM 3256 O O . PRO A 1 410 ? -19.488 -43.046 33.239 1.00 49.62 410 PRO A O 1
ATOM 3259 N N . LYS A 1 411 ? -18.302 -41.466 34.300 1.00 54.09 411 LYS A N 1
ATOM 3260 C CA . LYS A 1 411 ? -17.645 -42.361 35.270 1.00 54.09 411 LYS A CA 1
ATOM 3261 C C . LYS A 1 411 ? -18.621 -43.279 36.027 1.00 54.09 411 LYS A C 1
ATOM 3263 O O . LYS A 1 411 ? -18.232 -44.386 36.377 1.00 54.09 411 LYS A O 1
ATOM 3268 N N . ALA A 1 412 ? -19.864 -42.845 36.263 1.00 52.56 412 ALA A N 1
ATOM 3269 C CA . ALA A 1 412 ? -20.906 -43.668 36.888 1.00 52.56 412 ALA A CA 1
ATOM 3270 C C . ALA A 1 412 ? -21.400 -44.795 35.961 1.00 52.56 412 ALA A C 1
ATOM 3272 O O . ALA A 1 412 ? -21.480 -45.943 36.380 1.00 52.56 412 ALA A O 1
ATOM 3273 N N . LEU A 1 413 ? -21.617 -44.495 34.677 1.00 58.53 413 LEU A N 1
ATOM 3274 C CA . LEU A 1 413 ? -22.092 -45.458 33.681 1.00 58.53 413 LEU A CA 1
ATOM 3275 C C . LEU A 1 413 ? -21.038 -46.532 33.368 1.00 58.53 413 LEU A C 1
ATOM 3277 O O . LEU A 1 413 ? -21.362 -47.702 33.198 1.00 58.53 413 LEU A O 1
ATOM 3281 N N . ASN A 1 414 ? -19.759 -46.150 33.327 1.00 61.75 414 ASN A N 1
ATOM 3282 C CA . ASN A 1 414 ? -18.660 -47.104 33.155 1.00 61.75 414 ASN A CA 1
ATOM 3283 C C . ASN A 1 414 ? -18.510 -48.036 34.368 1.00 61.75 414 ASN A C 1
ATOM 3285 O O . ASN A 1 414 ? -18.042 -49.161 34.215 1.00 61.75 414 ASN A O 1
ATOM 3289 N N . ARG A 1 415 ? -18.933 -47.584 35.556 1.00 63.75 415 ARG A N 1
ATOM 3290 C CA . ARG A 1 415 ? -18.942 -48.392 36.775 1.00 63.75 415 ARG A CA 1
ATOM 3291 C C . ARG A 1 415 ? -20.081 -49.405 36.764 1.00 63.75 415 ARG A C 1
ATOM 3293 O O . ARG A 1 415 ? -19.810 -50.577 36.968 1.00 63.75 415 ARG A O 1
ATOM 3300 N N . ASP A 1 416 ? -21.295 -48.984 36.407 1.00 65.69 416 ASP A N 1
ATOM 3301 C CA . ASP A 1 416 ? -22.416 -49.916 36.212 1.00 65.69 416 ASP A CA 1
ATOM 3302 C C . ASP A 1 416 ? -22.085 -50.955 35.120 1.00 65.69 416 ASP A C 1
ATOM 3304 O O . ASP A 1 416 ? -22.352 -52.139 35.285 1.00 65.69 416 ASP A O 1
ATOM 3308 N N . LYS A 1 417 ? -21.421 -50.559 34.023 1.00 66.56 417 LYS A N 1
ATOM 3309 C CA . LYS A 1 417 ? -20.960 -51.501 32.981 1.00 66.56 417 LYS A CA 1
ATOM 3310 C C . LYS A 1 417 ? -19.896 -52.489 33.474 1.00 66.56 417 LYS A C 1
ATOM 3312 O O . LYS A 1 417 ? -19.894 -53.633 33.029 1.00 66.56 417 LYS A O 1
ATOM 3317 N N . ALA A 1 418 ? -18.995 -52.063 34.359 1.00 64.69 418 ALA A N 1
ATOM 3318 C CA . ALA A 1 418 ? -17.981 -52.934 34.951 1.00 64.69 418 ALA A CA 1
ATOM 3319 C C . ALA A 1 418 ? -18.592 -53.909 35.970 1.00 64.69 418 ALA A C 1
ATOM 3321 O O . ALA A 1 418 ? -18.280 -55.098 35.934 1.00 64.69 418 ALA A O 1
ATOM 3322 N N . ASP A 1 419 ? -19.503 -53.426 36.819 1.00 67.06 419 ASP A N 1
ATOM 3323 C CA . ASP A 1 419 ? -20.205 -54.237 37.820 1.00 67.06 419 ASP A CA 1
ATOM 3324 C C . ASP A 1 419 ? -21.140 -55.266 37.146 1.00 67.06 419 ASP A C 1
ATOM 3326 O O . ASP A 1 419 ? -21.281 -56.389 37.629 1.00 67.06 419 ASP A O 1
ATOM 3330 N N . ASN A 1 420 ? -21.699 -54.932 35.975 1.00 69.19 420 ASN A N 1
ATOM 3331 C CA . ASN A 1 420 ? -22.576 -55.808 35.191 1.00 69.19 420 ASN A CA 1
ATOM 3332 C C . ASN A 1 420 ? -21.845 -56.723 34.181 1.00 69.19 420 ASN A C 1
ATOM 3334 O O . ASN A 1 420 ? -22.486 -57.488 33.460 1.00 69.19 420 ASN A O 1
ATOM 3338 N N . HIS A 1 421 ? -20.509 -56.672 34.099 1.00 57.19 421 HIS A N 1
ATOM 3339 C CA . HIS A 1 421 ? -19.740 -57.390 33.069 1.00 57.19 421 HIS A CA 1
ATOM 3340 C C . HIS A 1 421 ? -19.895 -58.923 33.147 1.00 57.19 421 HIS A C 1
ATOM 3342 O O . HIS A 1 421 ? -19.797 -59.608 32.132 1.00 57.19 421 HIS A O 1
ATOM 3348 N N . ASN A 1 422 ? -20.159 -59.464 34.342 1.00 63.34 422 ASN A N 1
ATOM 3349 C CA . ASN A 1 422 ? -20.283 -60.906 34.584 1.00 63.34 422 ASN A CA 1
ATOM 3350 C C . ASN A 1 422 ? -21.684 -61.328 35.068 1.00 63.34 422 ASN A C 1
ATOM 3352 O O . ASN A 1 422 ? -21.847 -62.446 35.554 1.00 63.34 422 ASN A O 1
ATOM 3356 N N . THR A 1 423 ? -22.690 -60.456 34.957 1.00 63.84 423 THR A N 1
ATOM 3357 C CA . THR A 1 423 ? -24.081 -60.759 35.327 1.00 63.84 423 THR A CA 1
ATOM 3358 C C . THR A 1 423 ? -24.958 -60.894 34.085 1.00 63.84 423 THR A C 1
ATOM 3360 O O . THR A 1 423 ? -24.688 -60.306 33.033 1.00 63.84 423 THR A O 1
ATOM 3363 N N . ALA A 1 424 ? -26.001 -61.722 34.178 1.00 52.69 424 ALA A N 1
ATOM 3364 C CA . ALA A 1 424 ? -26.948 -61.893 33.084 1.00 52.69 424 ALA A CA 1
ATOM 3365 C C . ALA A 1 424 ? -27.697 -60.569 32.823 1.00 52.69 424 ALA A C 1
ATOM 3367 O O . ALA A 1 424 ? -27.984 -59.853 33.781 1.00 52.69 424 ALA A O 1
ATOM 3368 N N . PRO A 1 425 ? -28.076 -60.244 31.570 1.00 52.88 425 PRO A N 1
ATOM 3369 C CA . PRO A 1 425 ? -28.747 -58.979 31.240 1.00 52.88 425 PRO A CA 1
ATOM 3370 C C . PRO A 1 425 ? -30.030 -58.690 32.035 1.00 52.88 425 PRO A C 1
ATOM 3372 O O . PRO A 1 425 ? -30.403 -57.533 32.195 1.00 52.88 425 PRO A O 1
ATOM 3375 N N . CYS A 1 426 ? -30.711 -59.726 32.536 1.00 46.97 426 CYS A N 1
ATOM 3376 C CA . CYS A 1 426 ? -31.892 -59.593 33.394 1.00 46.97 426 CYS A CA 1
ATOM 3377 C C . CYS A 1 426 ? -31.577 -59.121 34.824 1.00 46.97 426 CYS A C 1
ATOM 3379 O O . CYS A 1 426 ? -32.472 -58.606 35.487 1.00 46.97 426 CYS A O 1
ATOM 3381 N N . ASP A 1 427 ? -30.324 -59.260 35.263 1.00 57.59 427 ASP A N 1
ATOM 3382 C CA . ASP A 1 427 ? -29.836 -58.912 36.603 1.00 57.59 427 ASP A CA 1
ATOM 3383 C C . ASP A 1 427 ? -28.945 -57.658 36.581 1.00 57.59 427 ASP A C 1
ATOM 3385 O O . ASP A 1 427 ? -28.294 -57.323 37.573 1.00 57.59 427 ASP A O 1
ATOM 3389 N N . HIS A 1 428 ? -28.875 -56.967 35.437 1.00 67.00 428 HIS A N 1
ATOM 3390 C CA . HIS A 1 428 ? -28.121 -55.724 35.309 1.00 67.00 428 HIS A CA 1
ATOM 3391 C C . HIS A 1 428 ? -28.775 -54.635 36.151 1.00 67.00 428 HIS A C 1
ATOM 3393 O O . HIS A 1 428 ? -29.973 -54.379 36.043 1.00 67.00 428 HIS A O 1
ATOM 3399 N N . THR A 1 429 ? -27.976 -53.964 36.977 1.00 63.22 429 THR A N 1
ATOM 3400 C CA . THR A 1 429 ? -28.457 -52.863 37.819 1.00 63.22 429 THR A CA 1
ATOM 3401 C C . THR A 1 429 ? -27.728 -51.563 37.482 1.00 63.22 429 THR A C 1
ATOM 3403 O O . THR A 1 429 ? -26.526 -51.563 37.224 1.00 63.22 429 THR A O 1
ATOM 3406 N N . SER A 1 430 ? -28.459 -50.445 37.461 1.00 68.25 430 SER A N 1
ATOM 3407 C CA . SER A 1 430 ? -27.963 -49.082 37.195 1.00 68.25 430 SER A CA 1
ATOM 3408 C C . SER A 1 430 ? -27.699 -48.299 38.484 1.00 68.25 430 SER A C 1
ATOM 3410 O O . SER A 1 430 ? -27.951 -47.098 38.567 1.00 68.25 430 SER A O 1
ATOM 3412 N N . THR A 1 431 ? -27.240 -48.988 39.532 1.00 73.25 431 THR A N 1
ATOM 3413 C CA . THR A 1 431 ? -27.212 -48.437 40.896 1.00 73.25 431 THR A CA 1
ATOM 3414 C C . THR A 1 431 ? -26.402 -47.148 41.015 1.00 73.25 431 THR A C 1
ATOM 3416 O O . THR A 1 431 ? -26.822 -46.234 41.725 1.00 73.25 431 THR A O 1
ATOM 3419 N N . HIS A 1 432 ? -25.266 -47.020 40.322 1.00 72.38 432 HIS A N 1
ATOM 3420 C CA . HIS A 1 432 ? -24.422 -45.827 40.429 1.00 72.38 432 HIS A CA 1
ATOM 3421 C C . HIS A 1 432 ? -24.999 -44.652 39.640 1.00 72.38 432 HIS A C 1
ATOM 3423 O O . HIS A 1 432 ? -24.956 -43.517 40.124 1.00 72.38 432 HIS A O 1
ATOM 3429 N N . LEU A 1 433 ? -25.570 -44.906 38.459 1.00 74.62 433 LEU A N 1
ATOM 3430 C CA . LEU A 1 433 ? -26.295 -43.897 37.689 1.00 74.62 433 LEU A CA 1
ATOM 3431 C C . LEU A 1 433 ? -27.536 -43.399 38.442 1.00 74.62 433 LEU A C 1
ATOM 3433 O O . LEU A 1 433 ? -27.726 -42.188 38.554 1.00 74.62 433 LEU A O 1
ATOM 3437 N N . ASP A 1 434 ? -28.327 -44.302 39.017 1.00 77.44 434 ASP A N 1
ATOM 3438 C CA . ASP A 1 434 ? -29.540 -43.958 39.761 1.00 77.44 434 ASP A CA 1
ATOM 3439 C C . ASP A 1 434 ? -29.208 -43.180 41.037 1.00 77.44 434 ASP A C 1
ATOM 3441 O O . ASP A 1 434 ? -29.844 -42.170 41.335 1.00 77.44 434 ASP A O 1
ATOM 3445 N N . ASN A 1 435 ? -28.150 -43.565 41.758 1.00 79.44 435 ASN A N 1
ATOM 3446 C CA . ASN A 1 435 ? -27.663 -42.811 42.915 1.00 79.44 435 ASN A CA 1
ATOM 3447 C C . ASN A 1 435 ? -27.209 -41.393 42.533 1.00 79.44 435 ASN A C 1
ATOM 3449 O O . ASN A 1 435 ? -27.470 -40.441 43.273 1.00 79.44 435 ASN A O 1
ATOM 3453 N N . LEU A 1 436 ? -26.573 -41.224 41.369 1.00 79.44 436 LEU A N 1
ATOM 3454 C CA . LEU A 1 436 ? -26.168 -39.913 40.859 1.00 79.44 436 LEU A CA 1
ATOM 3455 C C . LEU A 1 436 ? -27.370 -39.061 40.443 1.00 79.44 436 LEU A C 1
ATOM 3457 O O . LEU A 1 436 ? -27.445 -37.887 40.812 1.00 79.44 436 LEU A O 1
ATOM 3461 N N . VAL A 1 437 ? -28.324 -39.643 39.719 1.00 81.44 437 VAL A N 1
ATOM 3462 C CA . VAL A 1 437 ? -29.561 -38.966 39.317 1.00 81.44 437 VAL A CA 1
ATOM 3463 C C . VAL A 1 437 ? -30.365 -38.554 40.551 1.00 81.44 437 VAL A C 1
ATOM 3465 O O . VAL A 1 437 ? -30.762 -37.395 40.649 1.00 81.44 437 VAL A O 1
ATOM 3468 N N . ASN A 1 438 ? -30.503 -39.429 41.548 1.00 81.50 438 ASN A N 1
ATOM 3469 C CA . ASN A 1 438 ? -31.179 -39.129 42.811 1.00 81.50 438 ASN A CA 1
ATOM 3470 C C . ASN A 1 438 ? -30.463 -38.028 43.608 1.00 81.50 438 ASN A C 1
ATOM 3472 O O . ASN A 1 438 ? -31.112 -37.128 44.149 1.00 81.50 438 ASN A O 1
ATOM 3476 N N . ALA A 1 439 ? -29.126 -38.035 43.647 1.00 81.62 439 ALA A N 1
ATOM 3477 C CA . ALA A 1 439 ? -28.353 -36.974 44.289 1.00 81.62 439 ALA A CA 1
ATOM 3478 C C . ALA A 1 439 ? -28.609 -35.610 43.625 1.00 81.62 439 ALA A C 1
ATOM 3480 O O . ALA A 1 439 ? -28.870 -34.631 44.331 1.00 81.62 439 ALA A O 1
ATOM 3481 N N . ILE A 1 440 ? -28.625 -35.559 42.287 1.00 81.69 440 ILE A N 1
ATOM 3482 C CA . ILE A 1 440 ? -28.918 -34.355 41.494 1.00 81.69 440 ILE A CA 1
ATOM 3483 C C . ILE A 1 440 ? -30.370 -33.902 41.692 1.00 81.69 440 ILE A C 1
ATOM 3485 O O . ILE A 1 440 ? -30.615 -32.726 41.970 1.00 81.69 440 ILE A O 1
ATOM 3489 N N . GLN A 1 441 ? -31.337 -34.818 41.623 1.00 82.62 441 GLN A N 1
ATOM 3490 C CA . GLN A 1 441 ? -32.753 -34.499 41.808 1.00 82.62 441 GLN A CA 1
ATOM 3491 C C . GLN A 1 441 ? -33.046 -33.973 43.215 1.00 82.62 441 GLN A C 1
ATOM 3493 O O . GLN A 1 441 ? -33.794 -33.008 43.389 1.00 82.62 441 GLN A O 1
ATOM 3498 N N . SER A 1 442 ? -32.370 -34.516 44.230 1.00 83.69 442 SER A N 1
ATOM 3499 C CA . SER A 1 442 ? -32.504 -34.057 45.613 1.00 83.69 442 SER A CA 1
ATOM 3500 C C . SER A 1 442 ? -32.018 -32.611 45.833 1.00 83.69 442 SER A C 1
ATOM 3502 O O . SER A 1 442 ? -32.277 -32.028 46.888 1.00 83.69 442 SER A O 1
ATOM 3504 N N . CYS A 1 443 ? -31.303 -31.995 44.882 1.00 80.25 443 CYS A N 1
ATOM 3505 C CA . CYS A 1 443 ? -30.982 -30.562 44.913 1.00 80.25 443 CYS A CA 1
ATOM 3506 C C . CYS A 1 443 ? -32.195 -29.663 44.597 1.00 80.25 443 CYS A C 1
ATOM 3508 O O . CYS A 1 443 ? -32.096 -28.445 44.772 1.00 80.25 443 CYS A O 1
ATOM 3510 N N . GLY A 1 444 ? -33.333 -30.253 44.206 1.00 78.38 444 GLY A N 1
ATOM 3511 C CA . GLY A 1 444 ? -34.583 -29.565 43.871 1.00 78.38 444 GLY A CA 1
ATOM 3512 C C . GLY A 1 444 ? -34.759 -29.322 42.371 1.00 78.38 444 GLY A C 1
ATOM 3513 O O . GLY A 1 444 ? -35.334 -28.307 41.994 1.00 78.38 444 GLY A O 1
ATOM 3514 N N . ILE A 1 445 ? -34.208 -30.198 41.523 1.00 78.44 445 ILE A N 1
ATOM 3515 C CA . ILE A 1 445 ? -34.148 -30.025 40.062 1.00 78.44 445 ILE A CA 1
ATOM 3516 C C . ILE A 1 445 ? -34.669 -31.285 39.377 1.00 78.44 445 ILE A C 1
ATOM 3518 O O . ILE A 1 445 ? -34.381 -32.395 39.812 1.00 78.44 445 ILE A O 1
ATOM 3522 N N . SER A 1 446 ? -35.408 -31.128 38.278 1.00 76.62 446 SER A N 1
ATOM 3523 C CA . SER A 1 446 ? -35.789 -32.260 37.431 1.00 76.62 446 SER A CA 1
ATOM 3524 C C . SER A 1 446 ? -34.622 -32.638 36.515 1.00 76.62 446 SER A C 1
ATOM 3526 O O . SER A 1 446 ? -34.219 -31.849 35.662 1.00 76.62 446 SER A O 1
ATOM 3528 N N . PHE A 1 447 ? -34.060 -33.832 36.701 1.00 79.56 447 PHE A N 1
ATOM 3529 C CA . PHE A 1 447 ? -32.917 -34.315 35.929 1.00 79.56 447 PHE A CA 1
ATOM 3530 C C . PHE A 1 447 ? -33.059 -35.806 35.644 1.00 79.56 447 PHE A C 1
ATOM 3532 O O . PHE A 1 447 ? -33.143 -36.589 36.581 1.00 79.56 447 PHE A O 1
ATOM 3539 N N . ASN A 1 448 ? -33.072 -36.189 34.369 1.00 78.19 448 ASN A N 1
ATOM 3540 C CA . ASN A 1 448 ? -33.168 -37.570 33.905 1.00 78.19 448 ASN A CA 1
ATOM 3541 C C . ASN A 1 448 ? -32.065 -37.840 32.879 1.00 78.19 448 ASN A C 1
ATOM 3543 O O . ASN A 1 448 ? -31.616 -36.915 32.200 1.00 78.19 448 ASN A O 1
ATOM 3547 N N . VAL A 1 449 ? -31.671 -39.105 32.747 1.00 77.44 449 VAL A N 1
ATOM 3548 C CA . VAL A 1 449 ? -30.702 -39.594 31.757 1.00 77.44 449 VAL A CA 1
ATOM 3549 C C . VAL A 1 449 ? -31.376 -40.707 30.957 1.00 77.44 449 VAL A C 1
ATOM 3551 O O . VAL A 1 449 ? -32.031 -41.562 31.548 1.00 77.44 449 VAL A O 1
ATOM 3554 N N . TRP A 1 450 ? -31.256 -40.699 29.632 1.00 74.56 450 TRP A N 1
ATOM 3555 C CA . TRP A 1 450 ? -31.836 -41.726 28.759 1.00 74.56 450 TRP A CA 1
ATOM 3556 C C . TRP A 1 450 ? -30.899 -42.074 27.606 1.00 74.56 450 TRP A C 1
ATOM 3558 O O . TRP A 1 450 ? -30.079 -41.262 27.186 1.00 74.56 450 TRP A O 1
ATOM 3568 N N . GLU A 1 451 ? -31.018 -43.288 27.076 1.00 76.62 451 GLU A N 1
ATOM 3569 C CA . GLU A 1 451 ? -30.233 -43.735 25.926 1.00 76.62 451 GLU A CA 1
ATOM 3570 C C . GLU A 1 451 ? -30.896 -43.302 24.610 1.00 76.62 451 GLU A C 1
ATOM 3572 O O . GLU A 1 451 ? -32.110 -43.425 24.437 1.00 76.62 451 GLU A O 1
ATOM 3577 N N . LYS A 1 452 ? -30.107 -42.777 23.669 1.00 71.69 452 LYS A N 1
ATOM 3578 C CA . LYS A 1 452 ? -30.572 -42.468 22.316 1.00 71.69 452 LYS A CA 1
ATOM 3579 C C . LYS A 1 452 ? -30.775 -43.757 21.538 1.00 71.69 452 LYS A C 1
ATOM 3581 O O . LYS A 1 452 ? -29.979 -44.692 21.637 1.00 71.69 452 LYS A O 1
ATOM 3586 N N . THR A 1 453 ? -31.807 -43.777 20.711 1.00 73.00 453 THR A N 1
ATOM 3587 C CA . THR A 1 453 ? -31.995 -44.827 19.718 1.00 73.00 453 THR A CA 1
ATOM 3588 C C . THR A 1 453 ? -31.365 -44.413 18.391 1.00 73.00 453 THR A C 1
ATOM 3590 O O . THR A 1 453 ? -31.462 -43.258 17.974 1.00 73.00 453 THR A O 1
ATOM 3593 N N . ASP A 1 454 ? -30.703 -45.356 17.726 1.00 70.12 454 ASP A N 1
ATOM 3594 C CA . ASP A 1 454 ? -30.220 -45.181 16.357 1.00 70.12 454 ASP A CA 1
ATOM 3595 C C . ASP A 1 454 ? -31.394 -45.084 15.373 1.00 70.12 454 ASP A C 1
ATOM 3597 O O . ASP A 1 454 ? -32.531 -45.433 15.699 1.00 70.12 454 ASP A O 1
ATOM 3601 N N . ALA A 1 455 ? -31.118 -44.699 14.121 1.00 62.34 455 ALA A N 1
ATOM 3602 C CA . ALA A 1 455 ? -32.115 -44.617 13.043 1.00 62.34 455 ALA A CA 1
ATOM 3603 C C . ALA A 1 455 ? -32.927 -45.918 12.836 1.00 62.34 455 ALA A C 1
ATOM 3605 O O . ALA A 1 455 ? -34.028 -45.884 12.296 1.00 62.34 455 ALA A O 1
ATOM 3606 N N . ASN A 1 456 ? -32.403 -47.053 13.312 1.00 58.94 456 ASN A N 1
ATOM 3607 C CA . ASN A 1 456 ? -33.034 -48.372 13.252 1.00 58.94 456 ASN A CA 1
ATOM 3608 C C . ASN A 1 456 ? -33.802 -48.757 14.537 1.00 58.94 456 ASN A C 1
ATOM 3610 O O . ASN A 1 456 ? -34.180 -49.916 14.694 1.00 58.94 456 ASN A O 1
ATOM 3614 N N . GLY A 1 457 ? -33.980 -47.832 15.487 1.00 61.47 457 GLY A N 1
ATOM 3615 C CA . GLY A 1 457 ? -34.684 -48.064 16.755 1.00 61.47 457 GLY A CA 1
ATOM 3616 C C . GLY A 1 457 ? -33.923 -48.917 17.778 1.00 61.47 457 GLY A C 1
ATOM 3617 O O . GLY A 1 457 ? -34.506 -49.323 18.780 1.00 61.47 457 GLY A O 1
ATOM 3618 N N . ARG A 1 458 ? -32.637 -49.207 17.542 1.00 61.28 458 ARG A N 1
ATOM 3619 C CA . ARG A 1 458 ? -31.768 -49.950 18.472 1.00 61.28 458 ARG A CA 1
ATOM 3620 C C . ARG A 1 458 ? -31.057 -48.997 19.431 1.00 61.28 458 ARG A C 1
ATOM 3622 O O . ARG A 1 458 ? -30.833 -47.839 19.091 1.00 61.28 458 ARG A O 1
ATOM 3629 N N . ALA A 1 459 ? -30.714 -49.491 20.615 1.00 62.06 459 ALA A N 1
ATOM 3630 C CA . ALA A 1 459 ? -29.941 -48.769 21.620 1.00 62.06 459 ALA A CA 1
ATOM 3631 C C . ALA A 1 459 ? -28.556 -48.380 21.058 1.00 62.06 459 ALA A C 1
ATOM 3633 O O . ALA A 1 459 ? -27.813 -49.251 20.604 1.00 62.06 459 ALA A O 1
ATOM 3634 N N . SER A 1 460 ? -28.247 -47.079 21.031 1.00 67.00 460 SER A N 1
ATOM 3635 C CA . SER A 1 460 ? -27.040 -46.533 20.377 1.00 67.00 460 SER A CA 1
ATOM 3636 C C . SER A 1 460 ? -25.776 -46.581 21.243 1.00 67.00 460 SER A C 1
ATOM 3638 O O . SER A 1 460 ? -24.686 -46.246 20.782 1.00 67.00 460 SER A O 1
ATOM 3640 N N . GLY A 1 461 ? -25.899 -46.914 22.531 1.00 64.19 461 GLY A N 1
ATOM 3641 C CA . GLY A 1 461 ? -24.844 -46.741 23.528 1.00 64.19 461 GLY A CA 1
ATOM 3642 C C . GLY A 1 461 ? -24.562 -45.277 23.896 1.00 64.19 461 GLY A C 1
ATOM 3643 O O . GLY A 1 461 ? -23.699 -45.028 24.743 1.00 64.19 461 GLY A O 1
ATOM 3644 N N . ILE A 1 462 ? -25.260 -44.308 23.284 1.00 59.06 462 ILE A N 1
ATOM 3645 C CA . ILE A 1 462 ? -25.099 -42.865 23.505 1.00 59.06 462 ILE A CA 1
ATOM 3646 C C . ILE A 1 462 ? -26.217 -42.374 24.425 1.00 59.06 462 ILE A C 1
ATOM 3648 O O . ILE A 1 462 ? -27.393 -42.496 24.096 1.00 59.06 462 ILE A O 1
ATOM 3652 N N . TYR A 1 463 ? -25.859 -41.756 25.549 1.00 65.50 463 TYR A N 1
ATOM 3653 C CA . TYR A 1 463 ? -26.816 -41.257 26.542 1.00 65.50 463 TYR A CA 1
ATOM 3654 C C . TYR A 1 463 ? -26.987 -39.737 26.437 1.00 65.50 463 TYR A C 1
ATOM 3656 O O . TYR A 1 463 ? -26.018 -39.008 26.221 1.00 65.50 463 TYR A O 1
ATOM 3664 N N . ASP A 1 464 ? -28.222 -39.264 26.594 1.00 65.69 464 ASP A N 1
ATOM 3665 C CA . ASP A 1 464 ? -28.594 -37.852 26.717 1.00 65.69 464 ASP A CA 1
ATOM 3666 C C . ASP A 1 464 ? -29.205 -37.573 28.095 1.00 65.69 464 ASP A C 1
ATOM 3668 O O . ASP A 1 464 ? -29.576 -38.499 28.820 1.00 65.69 464 ASP A O 1
ATOM 3672 N N . PHE A 1 465 ? -29.302 -36.300 28.473 1.00 77.88 465 PHE A N 1
ATOM 3673 C CA . PHE A 1 465 ? -29.841 -35.906 29.772 1.00 77.88 465 PHE A CA 1
ATOM 3674 C C . PHE A 1 465 ? -30.657 -34.614 29.715 1.00 77.88 465 PHE A C 1
ATOM 3676 O O . PHE A 1 465 ? -30.570 -33.828 28.770 1.00 77.88 465 PHE A O 1
ATOM 3683 N N . THR A 1 466 ? -31.466 -34.374 30.749 1.00 73.38 466 THR A N 1
ATOM 3684 C CA . THR A 1 466 ? -32.319 -33.180 30.829 1.00 73.38 466 THR A CA 1
ATOM 3685 C C . THR A 1 466 ? -31.485 -31.899 30.762 1.00 73.38 466 THR A C 1
ATOM 3687 O O . THR A 1 466 ? -30.571 -31.689 31.562 1.00 73.38 466 THR A O 1
ATOM 3690 N N . SER A 1 467 ? -31.831 -31.003 29.834 1.00 64.62 467 SER A N 1
ATOM 3691 C CA . SER A 1 467 ? -31.192 -29.689 29.721 1.00 64.62 467 SER A CA 1
ATOM 3692 C C . SER A 1 467 ? -31.435 -28.846 30.977 1.00 64.62 467 SER A C 1
ATOM 3694 O O . SER A 1 467 ? -32.573 -28.674 31.409 1.00 64.62 467 SER A O 1
ATOM 3696 N N . LEU A 1 468 ? -30.360 -28.308 31.558 1.00 62.41 468 LEU A N 1
ATOM 3697 C CA . LEU A 1 468 ? -30.395 -27.542 32.807 1.00 62.41 468 LEU A CA 1
ATOM 3698 C C . LEU A 1 468 ? -30.496 -26.033 32.547 1.00 62.41 468 LEU A C 1
ATOM 3700 O O . LEU A 1 468 ? -29.660 -25.457 31.835 1.00 62.41 468 LEU A O 1
ATOM 3704 N N . MET A 1 469 ? -31.451 -25.363 33.197 1.00 58.19 469 MET A N 1
ATOM 3705 C CA . MET A 1 469 ? -31.618 -23.907 33.119 1.00 58.19 469 MET A CA 1
ATOM 3706 C C . MET A 1 469 ? -30.626 -23.171 34.039 1.00 58.19 469 MET A C 1
ATOM 3708 O O . MET A 1 469 ? -29.975 -23.763 34.899 1.00 58.19 469 MET A O 1
ATOM 3712 N N . SER A 1 470 ? -30.468 -21.851 33.871 1.00 50.19 470 SER A N 1
ATOM 3713 C CA . SER A 1 470 ? -29.505 -21.050 34.663 1.00 50.19 470 SER A CA 1
ATOM 3714 C C . SER A 1 470 ? -29.773 -21.119 36.178 1.00 50.19 470 SER A C 1
ATOM 3716 O O . SER A 1 470 ? -28.834 -21.131 36.976 1.00 50.19 470 SER A O 1
ATOM 3718 N N . THR A 1 471 ? -31.042 -21.215 36.583 1.00 61.94 471 THR A N 1
ATOM 3719 C CA . THR A 1 471 ? -31.474 -21.428 37.976 1.00 61.94 471 THR A CA 1
ATOM 3720 C C . THR A 1 471 ? -31.069 -22.802 38.498 1.00 61.94 471 THR A C 1
ATOM 3722 O O . THR A 1 471 ? -30.482 -22.892 39.575 1.00 61.94 471 THR A O 1
ATOM 3725 N N . ASP A 1 472 ? -31.281 -23.846 37.701 1.00 67.12 472 ASP A N 1
ATOM 3726 C CA . ASP A 1 472 ? -30.947 -25.229 38.052 1.00 67.12 472 ASP A CA 1
ATOM 3727 C C . ASP A 1 472 ? -29.434 -25.387 38.205 1.00 67.12 472 ASP A C 1
ATOM 3729 O O . ASP A 1 472 ? -28.944 -25.935 39.187 1.00 67.12 472 ASP A O 1
ATOM 3733 N N . LYS A 1 473 ? -28.659 -24.784 37.296 1.00 65.69 473 LYS A N 1
ATOM 3734 C CA . LYS A 1 473 ? -27.193 -24.743 37.390 1.00 65.69 473 LYS A CA 1
ATOM 3735 C C . LYS A 1 473 ? -26.719 -24.071 38.680 1.00 65.69 473 LYS A C 1
ATOM 3737 O O . LYS A 1 473 ? -25.766 -24.546 39.285 1.00 65.69 473 LYS A O 1
ATOM 3742 N N . LYS A 1 474 ? -27.363 -22.984 39.126 1.00 65.12 474 LYS A N 1
ATOM 3743 C CA . LYS A 1 474 ? -27.016 -22.321 40.400 1.00 65.12 474 LYS A CA 1
ATOM 3744 C C . LYS A 1 474 ? -27.289 -23.238 41.593 1.00 65.12 474 LYS A C 1
ATOM 3746 O O . LYS A 1 474 ? -26.414 -23.394 42.436 1.00 65.12 474 LYS A O 1
ATOM 3751 N N . LEU A 1 475 ? -28.460 -23.871 41.617 1.00 74.06 475 LEU A N 1
ATOM 3752 C CA . LEU A 1 475 ? -28.857 -24.808 42.667 1.00 74.06 475 LEU A CA 1
ATOM 3753 C C . LEU A 1 475 ? -27.938 -26.040 42.727 1.00 74.06 475 LEU A C 1
ATOM 3755 O O . LEU A 1 475 ? -27.594 -26.474 43.825 1.00 74.06 475 LEU A O 1
ATOM 3759 N N . LEU A 1 476 ? -27.485 -26.570 41.583 1.00 73.88 476 LEU A N 1
ATOM 3760 C CA . LEU A 1 476 ? -26.496 -27.657 41.553 1.00 73.88 476 LEU A CA 1
ATOM 3761 C C . LEU A 1 476 ? -25.143 -27.205 42.078 1.00 73.88 476 LEU A C 1
ATOM 3763 O O . LEU A 1 476 ? -24.593 -27.859 42.953 1.00 73.88 476 LEU A O 1
ATOM 3767 N N . LEU A 1 477 ? -24.612 -26.086 41.591 1.00 71.88 477 LEU A N 1
ATOM 3768 C CA . LEU A 1 477 ? -23.300 -25.606 42.030 1.00 71.88 477 LEU A CA 1
ATOM 3769 C C . LEU A 1 477 ? -23.267 -25.289 43.537 1.00 71.88 477 LEU A C 1
ATOM 3771 O O . LEU A 1 477 ? -22.222 -25.434 44.164 1.00 71.88 477 LEU A O 1
ATOM 3775 N N . GLU A 1 478 ? -24.406 -24.902 44.119 1.00 73.62 478 GLU A N 1
ATOM 3776 C CA . GLU A 1 478 ? -24.551 -24.652 45.555 1.00 73.62 478 GLU A CA 1
ATOM 3777 C C . GLU A 1 478 ? -24.733 -25.943 46.375 1.00 73.62 478 GLU A C 1
ATOM 3779 O O . GLU A 1 478 ? -24.057 -26.134 47.385 1.00 73.62 478 GLU A O 1
ATOM 3784 N N . LYS A 1 479 ? -25.654 -26.831 45.970 1.00 78.75 479 LYS A N 1
ATOM 3785 C CA . LYS A 1 479 ? -26.131 -27.941 46.818 1.00 78.75 479 LYS A CA 1
ATOM 3786 C C . LYS A 1 479 ? -25.552 -29.307 46.462 1.00 78.75 479 LYS A C 1
ATOM 3788 O O . LYS A 1 479 ? -25.521 -30.182 47.325 1.00 78.75 479 LYS A O 1
ATOM 3793 N N . LEU A 1 480 ? -25.129 -29.516 45.216 1.00 78.62 480 LEU A N 1
ATOM 3794 C CA . LEU A 1 480 ? -24.624 -30.805 44.741 1.00 78.62 480 LEU A CA 1
ATOM 3795 C C . LEU A 1 480 ? -23.315 -31.228 45.436 1.00 78.62 480 LEU A C 1
ATOM 3797 O O . LEU A 1 480 ? -23.237 -32.391 45.818 1.00 78.62 480 LEU A O 1
ATOM 3801 N N . PRO A 1 481 ? -22.323 -30.346 45.705 1.00 78.38 481 PRO A N 1
ATOM 3802 C CA . PRO A 1 481 ? -21.052 -30.750 46.320 1.00 78.38 481 PRO A CA 1
ATOM 3803 C C . PRO A 1 481 ? -21.197 -31.509 47.644 1.00 78.38 481 PRO A C 1
ATOM 3805 O O . PRO A 1 481 ? -20.490 -32.485 47.874 1.00 78.38 481 PRO A O 1
ATOM 3808 N N . ALA A 1 482 ? -22.152 -31.105 48.488 1.00 77.62 482 ALA A N 1
ATOM 3809 C CA . ALA A 1 482 ? -22.424 -31.759 49.769 1.00 77.62 482 ALA A CA 1
ATOM 3810 C C . ALA A 1 482 ? -23.041 -33.162 49.616 1.00 77.62 482 ALA A C 1
ATOM 3812 O O . ALA A 1 482 ? -23.015 -33.953 50.554 1.00 77.62 482 ALA A O 1
ATOM 3813 N N . LYS A 1 483 ? -23.594 -33.468 48.438 1.00 79.50 483 LYS A N 1
ATOM 3814 C CA . LYS A 1 483 ? -24.349 -34.689 48.135 1.00 79.50 483 LYS A CA 1
ATOM 3815 C C . LYS A 1 483 ? -23.604 -35.665 47.223 1.00 79.50 483 LYS A C 1
ATOM 3817 O O . LYS A 1 483 ? -24.108 -36.750 46.966 1.00 79.50 483 LYS A O 1
ATOM 3822 N N . LEU A 1 484 ? -22.414 -35.298 46.741 1.00 72.12 484 LEU A N 1
ATOM 3823 C CA . LEU A 1 484 ? -21.577 -36.160 45.895 1.00 72.12 484 LEU A CA 1
ATOM 3824 C C . LEU A 1 484 ? -20.709 -37.141 46.694 1.00 72.12 484 LEU A C 1
ATOM 3826 O O . LEU A 1 484 ? -20.137 -38.067 46.112 1.00 72.12 484 LEU A O 1
ATOM 3830 N N . ASN A 1 485 ? -20.615 -36.962 48.016 1.00 68.19 485 ASN A N 1
ATOM 3831 C CA . ASN A 1 485 ? -19.815 -37.826 48.874 1.00 68.19 485 ASN A CA 1
ATOM 3832 C C . ASN A 1 485 ? -20.429 -39.238 48.935 1.00 68.19 485 ASN A C 1
ATOM 3834 O O . ASN A 1 485 ? -21.566 -39.399 49.366 1.00 68.19 485 ASN A O 1
ATOM 3838 N N . GLY A 1 486 ? -19.690 -40.248 48.471 1.00 66.56 486 GLY A N 1
ATOM 3839 C CA . GLY A 1 486 ? -20.162 -41.637 48.362 1.00 66.56 486 GLY A CA 1
ATOM 3840 C C . GLY A 1 486 ? -20.888 -41.990 47.055 1.00 66.56 486 GLY A C 1
ATOM 3841 O O . GLY A 1 486 ? -21.101 -43.169 46.794 1.00 66.56 486 GLY A O 1
ATOM 3842 N N . VAL A 1 487 ? -21.208 -41.004 46.207 1.00 69.31 487 VAL A N 1
ATOM 3843 C CA . VAL A 1 487 ? -21.896 -41.207 44.914 1.00 69.31 487 VAL A CA 1
ATOM 3844 C C . VAL A 1 487 ? -20.897 -41.328 43.755 1.00 69.31 487 VAL A C 1
ATOM 3846 O O . VAL A 1 487 ? -21.099 -42.099 42.820 1.00 69.31 487 VAL A O 1
ATOM 3849 N N . ILE A 1 488 ? -19.782 -40.594 43.821 1.00 66.75 488 ILE A N 1
ATOM 3850 C CA . ILE A 1 488 ? -18.686 -40.645 42.837 1.00 66.75 488 ILE A CA 1
ATOM 3851 C C . ILE A 1 488 ? -17.527 -41.493 43.389 1.00 66.75 488 ILE A C 1
ATOM 3853 O O . ILE A 1 488 ? -17.405 -41.693 44.597 1.00 66.75 488 ILE A O 1
ATOM 3857 N N . THR A 1 489 ? -16.655 -42.007 42.514 1.00 66.19 489 THR A N 1
ATOM 3858 C CA . THR A 1 489 ? -15.480 -42.792 42.920 1.00 66.19 489 THR A CA 1
ATOM 3859 C C . THR A 1 489 ? -14.619 -42.040 43.949 1.00 66.19 489 THR A C 1
ATOM 3861 O O . THR A 1 489 ? -14.261 -40.883 43.702 1.00 66.19 489 THR A O 1
ATOM 3864 N N . PRO A 1 490 ? -14.219 -42.676 45.070 1.00 61.31 490 PRO A N 1
ATOM 3865 C CA . PRO A 1 490 ? -13.500 -42.007 46.162 1.00 61.31 490 PRO A CA 1
ATOM 3866 C C . PRO A 1 490 ? -12.220 -41.291 45.714 1.00 61.31 490 PRO A C 1
ATOM 3868 O O . PRO A 1 490 ? -11.923 -40.201 46.194 1.00 61.31 490 PRO A O 1
ATOM 3871 N N . ALA A 1 491 ? -11.511 -41.865 44.734 1.00 59.53 491 ALA A N 1
ATOM 3872 C CA . ALA A 1 491 ? -10.287 -41.299 44.173 1.00 59.53 491 ALA A CA 1
ATOM 3873 C C . ALA A 1 491 ? -10.504 -39.955 43.455 1.00 59.53 491 ALA A C 1
ATOM 3875 O O . ALA A 1 491 ? -9.624 -39.105 43.486 1.00 59.53 491 ALA A O 1
ATOM 3876 N N . THR A 1 492 ? -11.670 -39.743 42.827 1.00 62.31 492 THR A N 1
ATOM 3877 C CA . THR A 1 492 ? -11.948 -38.523 42.040 1.00 62.31 492 THR A CA 1
ATOM 3878 C C . THR A 1 492 ? -12.990 -37.609 42.682 1.00 62.31 492 THR A C 1
ATOM 3880 O O . THR A 1 492 ? -13.139 -36.464 42.268 1.00 62.31 492 THR A O 1
ATOM 3883 N N . CYS A 1 493 ? -13.668 -38.074 43.734 1.00 61.47 493 CYS A N 1
ATOM 3884 C CA . CYS A 1 493 ? -14.691 -37.333 44.469 1.00 61.47 493 CYS A CA 1
ATOM 3885 C C . CYS A 1 493 ? -14.158 -35.993 45.000 1.00 61.47 493 CYS A C 1
ATOM 3887 O O . CYS A 1 493 ? -14.749 -34.946 44.743 1.00 61.47 493 CYS A O 1
ATOM 3889 N N . ASN A 1 494 ? -12.989 -36.003 45.648 1.00 64.56 494 ASN A N 1
ATOM 3890 C CA . ASN A 1 494 ? -12.386 -34.790 46.206 1.00 64.56 494 ASN A CA 1
ATOM 3891 C C . ASN A 1 494 ? -12.007 -33.768 45.123 1.00 64.56 494 ASN A C 1
ATOM 3893 O O . ASN A 1 494 ? -12.202 -32.570 45.317 1.00 64.56 494 ASN A O 1
ATOM 3897 N N . GLU A 1 495 ? -11.508 -34.223 43.971 1.00 66.25 495 GLU A N 1
ATOM 3898 C CA . GLU A 1 495 ? -11.168 -33.346 42.843 1.00 66.25 495 GLU A CA 1
ATOM 3899 C C . GLU A 1 495 ? -12.412 -32.779 42.161 1.00 66.25 495 GLU A C 1
ATOM 3901 O O . GLU A 1 495 ? -12.469 -31.582 41.897 1.00 66.25 495 GLU A O 1
ATOM 3906 N N . VAL A 1 496 ? -13.439 -33.601 41.930 1.00 63.09 496 VAL A N 1
ATOM 3907 C CA . VAL A 1 496 ? -14.703 -33.160 41.321 1.00 63.09 496 VAL A CA 1
ATOM 3908 C C . VAL A 1 496 ? -15.419 -32.160 42.230 1.00 63.09 496 VAL A C 1
ATOM 3910 O O . VAL A 1 496 ? -15.847 -31.106 41.763 1.00 63.09 496 VAL A O 1
ATOM 3913 N N . ILE A 1 497 ? -15.484 -32.428 43.538 1.00 67.44 497 ILE A N 1
ATOM 3914 C CA . ILE A 1 497 ? -16.030 -31.490 44.529 1.00 67.44 497 ILE A CA 1
ATOM 3915 C C . ILE A 1 497 ? -15.226 -30.184 44.524 1.00 67.44 497 ILE A C 1
ATOM 3917 O O . ILE A 1 497 ? -15.814 -29.102 44.488 1.00 67.44 497 ILE A O 1
ATOM 3921 N N . LYS A 1 498 ? -13.890 -30.261 44.490 1.00 66.88 498 LYS A N 1
ATOM 3922 C CA . LYS A 1 498 ? -13.012 -29.085 44.422 1.00 66.88 498 LYS A CA 1
ATOM 3923 C C . LYS A 1 498 ? -13.252 -28.260 43.154 1.00 66.88 498 LYS A C 1
ATOM 3925 O O . LYS A 1 498 ? -13.359 -27.042 43.258 1.00 66.88 498 LYS A O 1
ATOM 3930 N N . LEU A 1 499 ? -13.402 -28.896 41.991 1.00 64.38 499 LEU A N 1
ATOM 3931 C CA . LEU A 1 499 ? -13.682 -28.227 40.714 1.00 64.38 499 LEU A CA 1
ATOM 3932 C C . LEU A 1 499 ? -15.054 -27.539 40.704 1.00 64.38 499 LEU A C 1
ATOM 3934 O O . LEU A 1 499 ? -15.166 -26.402 40.245 1.00 64.38 499 LEU A O 1
ATOM 3938 N N . ILE A 1 500 ? -16.089 -28.184 41.251 1.00 60.53 500 ILE A N 1
ATOM 3939 C CA . ILE A 1 500 ? -17.435 -27.597 41.344 1.00 60.53 500 ILE A CA 1
ATOM 3940 C C . ILE A 1 500 ? -17.430 -26.388 42.293 1.00 60.53 500 ILE A C 1
ATOM 3942 O O . ILE A 1 500 ? -17.975 -25.333 41.962 1.00 60.53 500 ILE A O 1
ATOM 3946 N N . ILE A 1 501 ? -16.754 -26.502 43.443 1.00 61.78 501 ILE A N 1
ATOM 3947 C CA . ILE A 1 501 ? -16.594 -25.398 44.402 1.00 61.78 501 ILE A CA 1
ATOM 3948 C C . ILE A 1 501 ? -15.773 -24.251 43.793 1.00 61.78 501 ILE A C 1
ATOM 3950 O O . ILE A 1 501 ? -16.093 -23.081 44.023 1.00 61.78 501 ILE A O 1
ATOM 3954 N N . GLN A 1 502 ? -14.747 -24.558 42.996 1.00 55.66 502 GLN A N 1
ATOM 3955 C CA . GLN A 1 502 ? -13.935 -23.568 42.287 1.00 55.66 502 GLN A CA 1
ATOM 3956 C C . GLN A 1 502 ? -14.776 -22.788 41.263 1.00 55.66 502 GLN A C 1
ATOM 3958 O O . GLN A 1 502 ? -14.810 -21.561 41.323 1.00 55.66 502 GLN A O 1
ATOM 3963 N N . GLN A 1 503 ? -15.563 -23.476 40.426 1.00 51.47 503 GLN A N 1
ATOM 3964 C CA . GLN A 1 503 ? -16.476 -22.830 39.471 1.00 51.47 503 GLN A CA 1
ATOM 3965 C C . GLN A 1 503 ? -17.551 -21.963 40.149 1.00 51.47 503 GLN A C 1
ATOM 3967 O O . GLN A 1 503 ? -17.882 -20.881 39.656 1.00 51.47 503 GLN A O 1
ATOM 3972 N N . TYR A 1 504 ? -18.097 -22.405 41.288 1.00 50.62 504 TYR A N 1
ATOM 3973 C CA . TYR A 1 504 ? -19.044 -21.603 42.069 1.00 50.62 504 TYR A CA 1
ATOM 3974 C C . TYR A 1 504 ? -18.381 -20.347 42.658 1.00 50.62 504 TYR A C 1
ATOM 3976 O O . TYR A 1 504 ? -18.954 -19.255 42.631 1.00 50.62 504 TYR A O 1
ATOM 3984 N N . SER A 1 505 ? -17.146 -20.487 43.144 1.00 50.88 505 SER A N 1
ATOM 3985 C CA . SER A 1 505 ? -16.375 -19.398 43.747 1.00 50.88 505 SER A CA 1
ATOM 3986 C C . SER A 1 505 ? -16.003 -18.322 42.728 1.00 50.88 505 SER A C 1
ATOM 3988 O O . SER A 1 505 ? -16.170 -17.139 43.025 1.00 50.88 505 SER A O 1
ATOM 3990 N N . ASP A 1 506 ? -15.593 -18.703 41.517 1.00 44.41 506 ASP A N 1
ATOM 3991 C CA . ASP A 1 506 ? -15.248 -17.764 40.441 1.00 44.41 506 ASP A CA 1
ATOM 3992 C C . ASP A 1 506 ? -16.449 -16.897 40.037 1.00 44.41 506 ASP A C 1
ATOM 3994 O O . ASP A 1 506 ? -16.330 -15.680 39.869 1.00 44.41 506 ASP A O 1
ATOM 3998 N N . LYS A 1 507 ? -17.649 -17.489 39.991 1.00 45.84 507 LYS A N 1
ATOM 3999 C CA . LYS A 1 507 ? -18.899 -16.762 39.730 1.00 45.84 507 LYS A CA 1
ATOM 4000 C C . LYS A 1 507 ? -19.235 -15.755 40.841 1.00 45.84 507 LYS A C 1
ATOM 4002 O O . LYS A 1 507 ? -19.693 -14.653 40.546 1.00 45.84 507 LYS A O 1
ATOM 4007 N N . TYR A 1 508 ? -18.965 -16.102 42.102 1.00 41.56 508 TYR A N 1
ATOM 4008 C CA . TYR A 1 508 ? -19.212 -15.240 43.268 1.00 41.56 508 TYR A CA 1
ATOM 4009 C C . TYR A 1 508 ? -18.172 -14.110 43.403 1.00 41.56 508 TYR A C 1
ATOM 4011 O O . TYR A 1 508 ? -18.475 -13.024 43.898 1.00 41.56 508 TYR A O 1
ATOM 4019 N N . VAL A 1 509 ? -16.934 -14.341 42.951 1.00 36.97 509 VAL A N 1
ATOM 4020 C CA . VAL A 1 509 ? -15.867 -13.326 42.902 1.00 36.97 509 VAL A CA 1
ATOM 4021 C C . VAL A 1 509 ? -16.200 -12.239 41.881 1.00 36.97 509 VAL A C 1
ATOM 4023 O O . VAL A 1 509 ? -16.035 -11.058 42.187 1.00 36.97 509 VAL A O 1
ATOM 4026 N N . ILE A 1 510 ? -16.747 -12.617 40.721 1.00 38.06 510 ILE A N 1
ATOM 4027 C CA . ILE A 1 510 ? -17.235 -11.673 39.704 1.00 38.06 510 ILE A CA 1
ATOM 4028 C C . ILE A 1 510 ? -18.280 -10.725 40.315 1.00 38.06 510 ILE A C 1
ATOM 4030 O O . ILE A 1 510 ? -18.151 -9.511 40.190 1.00 38.06 510 ILE A O 1
ATOM 4034 N N . GLU A 1 511 ? -19.250 -11.250 41.068 1.00 37.81 511 GLU A N 1
ATOM 4035 C CA . GLU A 1 511 ? -20.320 -10.465 41.710 1.00 37.81 511 GLU A CA 1
ATOM 4036 C C . GLU A 1 511 ? -19.793 -9.449 42.753 1.00 37.81 511 GLU A C 1
ATOM 4038 O O . GLU A 1 511 ? -20.338 -8.353 42.915 1.00 37.81 511 GLU A O 1
ATOM 4043 N N . LYS A 1 512 ? -18.670 -9.775 43.407 1.00 35.62 512 LYS A N 1
ATOM 4044 C CA . LYS A 1 512 ? -18.027 -8.966 44.456 1.00 35.62 512 LYS A CA 1
ATOM 4045 C C . LYS A 1 512 ? -17.142 -7.836 43.917 1.00 35.62 512 LYS A C 1
ATOM 4047 O O . LYS A 1 512 ? -17.054 -6.765 44.523 1.00 35.62 512 LYS A O 1
ATOM 4052 N N . VAL A 1 513 ? -16.501 -8.054 42.766 1.00 33.31 513 VAL A N 1
ATOM 4053 C CA . VAL A 1 513 ? -15.727 -7.018 42.059 1.00 33.31 513 VAL A CA 1
ATOM 4054 C C . VAL A 1 513 ? -16.653 -5.881 41.614 1.00 33.31 513 VAL A C 1
ATOM 4056 O O . VAL A 1 513 ? -16.310 -4.716 41.795 1.00 33.31 513 VAL A O 1
ATOM 4059 N N . TYR A 1 514 ? -17.870 -6.197 41.160 1.00 32.62 514 TYR A N 1
ATOM 4060 C CA . TYR A 1 514 ? -18.867 -5.187 40.783 1.00 32.62 514 TYR A CA 1
ATOM 4061 C C . TYR A 1 514 ? -19.380 -4.353 41.964 1.00 32.62 514 TYR A C 1
ATOM 4063 O O . TYR A 1 514 ? -19.650 -3.167 41.796 1.00 32.62 514 TYR A O 1
ATOM 4071 N N . THR A 1 515 ? -19.445 -4.921 43.174 1.00 34.94 515 THR A N 1
ATOM 4072 C CA . THR A 1 515 ? -19.868 -4.173 44.375 1.00 34.94 515 THR A CA 1
ATOM 4073 C C . THR A 1 515 ? -18.811 -3.174 44.851 1.00 34.94 515 THR A C 1
ATOM 4075 O O . THR A 1 515 ? -19.140 -2.176 45.480 1.00 34.94 515 THR A O 1
ATOM 4078 N N . THR A 1 516 ? -17.536 -3.416 44.534 1.00 34.91 516 THR A N 1
ATOM 4079 C CA . THR A 1 516 ? -16.416 -2.563 44.973 1.00 34.91 516 THR A CA 1
ATOM 4080 C C . THR A 1 516 ? -16.259 -1.310 44.094 1.00 34.91 516 THR A C 1
ATOM 4082 O O . THR A 1 516 ? -15.626 -0.346 44.507 1.00 34.91 516 THR A O 1
ATOM 4085 N N . ILE A 1 517 ? -16.864 -1.294 42.898 1.00 36.03 517 ILE A N 1
ATOM 4086 C CA . ILE A 1 517 ? -16.780 -0.189 41.921 1.00 36.03 517 ILE A CA 1
ATOM 4087 C C . ILE A 1 517 ? -17.941 0.823 42.092 1.00 36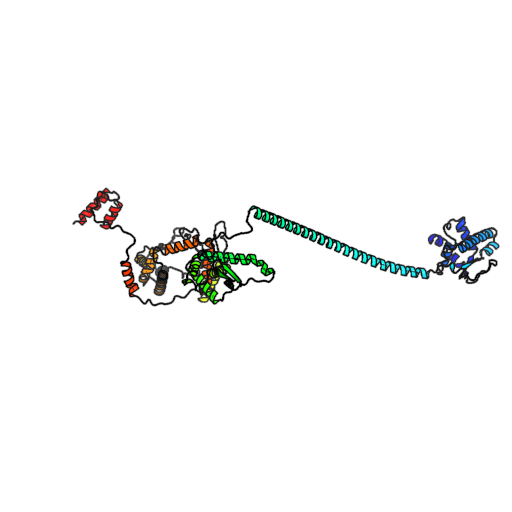.03 517 ILE A C 1
ATOM 4089 O O . ILE A 1 517 ? -18.065 1.767 41.321 1.00 36.03 517 ILE A O 1
ATOM 4093 N N . GLY A 1 518 ? -18.777 0.692 43.131 1.00 29.95 518 GLY A N 1
ATOM 4094 C CA . GLY A 1 518 ? -19.808 1.695 43.437 1.00 29.95 518 GLY A CA 1
ATOM 4095 C C . GLY A 1 518 ? -20.918 1.788 42.385 1.00 29.95 518 GLY A C 1
ATOM 4096 O O . GLY A 1 518 ? -21.407 2.875 42.094 1.00 29.95 518 GLY A O 1
ATOM 4097 N N . ILE A 1 519 ? -21.309 0.655 41.796 1.00 34.97 519 ILE A N 1
ATOM 4098 C CA . ILE A 1 519 ? -22.514 0.560 40.966 1.00 34.97 519 ILE A CA 1
ATOM 4099 C C . ILE A 1 519 ? -23.614 -0.040 41.843 1.00 34.97 519 ILE A C 1
ATOM 4101 O O . ILE A 1 519 ? -23.804 -1.256 41.894 1.00 34.97 519 ILE A O 1
ATOM 4105 N N . ASP A 1 520 ? -24.301 0.821 42.589 1.00 28.44 520 ASP A N 1
ATOM 4106 C CA . ASP A 1 520 ? -25.500 0.444 43.329 1.00 28.44 520 ASP A CA 1
ATOM 4107 C C . ASP A 1 520 ? -26.677 0.257 42.360 1.00 28.44 520 ASP A C 1
ATOM 4109 O O . ASP A 1 520 ? -26.998 1.141 41.568 1.00 28.44 520 ASP A O 1
ATOM 4113 N N . GLY A 1 521 ? -27.337 -0.901 42.445 1.00 30.23 521 GLY A N 1
ATOM 4114 C CA . GLY A 1 521 ? -28.618 -1.164 41.781 1.00 30.23 521 GLY A CA 1
ATOM 4115 C C . GLY A 1 521 ? -28.627 -2.422 40.915 1.00 30.23 521 GLY A C 1
ATOM 4116 O O . GLY A 1 521 ? -28.426 -2.375 39.705 1.00 30.23 521 GLY A O 1
ATOM 4117 N N . TYR A 1 522 ? -28.912 -3.568 41.535 1.00 31.20 522 TYR A N 1
ATOM 4118 C CA . TYR A 1 522 ? -29.148 -4.829 40.836 1.00 31.20 522 TYR A CA 1
ATOM 4119 C C . TYR A 1 522 ? -30.528 -4.846 40.169 1.00 31.20 522 TYR A C 1
ATOM 4121 O O . TYR A 1 522 ? -31.530 -4.985 40.859 1.00 31.20 522 TYR A O 1
ATOM 4129 N N . VAL A 1 523 ? -30.557 -4.880 38.833 1.00 29.33 523 VAL A N 1
ATOM 4130 C CA . VAL A 1 523 ? -31.423 -5.800 38.075 1.00 29.33 523 VAL A CA 1
ATOM 4131 C C . VAL A 1 523 ? -30.614 -6.349 36.899 1.00 29.33 523 VAL A C 1
ATOM 4133 O O . VAL A 1 523 ? -30.391 -5.680 35.896 1.00 29.33 523 VAL A O 1
ATOM 4136 N N . GLY A 1 524 ? -30.197 -7.609 37.029 1.00 35.44 524 GLY A N 1
ATOM 4137 C CA . GLY A 1 524 ? -29.686 -8.428 35.933 1.00 35.44 524 GLY A CA 1
ATOM 4138 C C . GLY A 1 524 ? -28.253 -8.117 35.520 1.00 35.44 524 GLY A C 1
ATOM 4139 O O . GLY A 1 524 ? -28.034 -7.439 34.529 1.00 35.44 524 GLY A O 1
ATOM 4140 N N . VAL A 1 525 ? -27.275 -8.722 36.193 1.00 35.06 525 VAL A N 1
ATOM 4141 C CA . VAL A 1 525 ? -25.881 -8.773 35.712 1.00 35.06 525 VAL A CA 1
ATOM 4142 C C . VAL A 1 525 ? -25.814 -9.400 34.309 1.00 35.06 525 VAL A C 1
ATOM 4144 O O . VAL A 1 525 ? -25.050 -8.938 33.475 1.00 35.06 525 VAL A O 1
ATOM 4147 N N . GLU A 1 526 ? -26.687 -10.365 33.992 1.00 38.84 526 GLU A N 1
ATOM 4148 C CA . GLU A 1 526 ? -26.859 -10.888 32.625 1.00 38.84 526 GLU A CA 1
ATOM 4149 C C . GLU A 1 526 ? -27.462 -9.844 31.677 1.00 38.84 526 GLU A C 1
ATOM 4151 O O . GLU A 1 526 ? -26.923 -9.636 30.602 1.00 38.84 526 GLU A O 1
ATOM 4156 N N . LYS A 1 527 ? -28.503 -9.104 32.087 1.00 34.22 527 LYS A N 1
ATOM 4157 C CA . LYS A 1 527 ? -29.094 -8.035 31.262 1.00 34.22 527 LYS A CA 1
ATOM 4158 C C . LYS A 1 527 ? -28.156 -6.846 31.076 1.00 34.22 527 LYS A C 1
ATOM 4160 O O . LYS A 1 527 ? -28.199 -6.237 30.020 1.00 34.22 527 LYS A O 1
ATOM 4165 N N . LEU A 1 528 ? -27.323 -6.504 32.057 1.00 36.94 528 LEU A N 1
ATOM 4166 C CA . LEU A 1 528 ? -26.350 -5.417 31.977 1.00 36.94 528 LEU A CA 1
ATOM 4167 C C . LEU A 1 528 ? -25.133 -5.839 31.154 1.00 36.94 528 LEU A C 1
ATOM 4169 O O . LEU A 1 528 ? -24.668 -5.052 30.345 1.00 36.94 528 LEU A O 1
ATOM 4173 N N . ASN A 1 529 ? -24.673 -7.085 31.280 1.00 44.03 529 ASN A N 1
ATOM 4174 C CA . ASN A 1 529 ? -23.643 -7.646 30.407 1.00 44.03 529 ASN A CA 1
ATOM 4175 C C . ASN A 1 529 ? -24.164 -7.818 28.969 1.00 44.03 529 ASN A C 1
ATOM 4177 O O . ASN A 1 529 ? -23.447 -7.525 28.022 1.00 44.03 529 ASN A O 1
ATOM 4181 N N . ASP A 1 530 ? -25.440 -8.169 28.795 1.00 43.16 530 ASP A N 1
ATOM 4182 C CA . ASP A 1 530 ? -26.132 -8.161 27.504 1.00 43.16 530 ASP A CA 1
ATOM 4183 C C . ASP A 1 530 ? -26.368 -6.744 26.994 1.00 43.16 530 ASP A C 1
ATOM 4185 O O . ASP A 1 530 ? -26.306 -6.533 25.794 1.00 43.16 530 ASP A O 1
ATOM 4189 N N . ASN A 1 531 ? -26.623 -5.759 27.858 1.00 40.28 531 ASN A N 1
ATOM 4190 C CA . ASN A 1 531 ? -26.753 -4.352 27.481 1.00 40.28 531 ASN A CA 1
ATOM 4191 C C . ASN A 1 531 ? -25.387 -3.762 27.121 1.00 40.28 531 ASN A C 1
ATOM 4193 O O . ASN A 1 531 ? -25.316 -2.974 26.195 1.00 40.28 531 ASN A O 1
ATOM 4197 N N . ILE A 1 532 ? -24.303 -4.152 27.795 1.00 41.75 532 ILE A N 1
ATOM 4198 C CA . ILE A 1 532 ? -22.928 -3.732 27.499 1.00 41.75 532 ILE A CA 1
ATOM 4199 C C . ILE A 1 532 ? -22.428 -4.436 26.239 1.00 41.75 532 ILE A C 1
ATOM 4201 O O . ILE A 1 532 ? -21.871 -3.764 25.384 1.00 41.75 532 ILE A O 1
ATOM 4205 N N . ARG A 1 533 ? -22.708 -5.733 26.045 1.00 46.41 533 ARG A N 1
ATOM 4206 C CA . ARG A 1 533 ? -22.526 -6.424 24.756 1.00 46.41 533 ARG A CA 1
ATOM 4207 C C . ARG A 1 533 ? -23.359 -5.775 23.663 1.00 46.41 533 ARG A C 1
ATOM 4209 O O . ARG A 1 533 ? -22.834 -5.514 22.595 1.00 46.41 533 ARG A O 1
ATOM 4216 N N . ARG A 1 534 ? -24.629 -5.466 23.923 1.00 46.62 534 ARG A N 1
ATOM 4217 C CA . ARG A 1 534 ? -25.523 -4.764 22.994 1.00 46.62 534 ARG A CA 1
ATOM 4218 C C . ARG A 1 534 ? -24.982 -3.383 22.663 1.00 46.62 534 ARG A C 1
ATOM 4220 O O . ARG A 1 534 ? -24.981 -3.033 21.502 1.00 46.62 534 ARG A O 1
ATOM 4227 N N . ILE A 1 535 ? -24.464 -2.629 23.627 1.00 44.78 535 ILE A N 1
ATOM 4228 C CA . ILE A 1 535 ? -23.840 -1.318 23.414 1.00 44.78 535 ILE A CA 1
ATOM 4229 C C . ILE A 1 535 ? -22.505 -1.467 22.678 1.00 44.78 535 ILE A C 1
ATOM 4231 O O . ILE A 1 535 ? -22.234 -0.674 21.793 1.00 44.78 535 ILE A O 1
ATOM 4235 N N . LEU A 1 536 ? -21.687 -2.474 22.980 1.00 44.25 536 LEU A N 1
ATOM 4236 C CA . LEU A 1 536 ? -20.435 -2.761 22.277 1.00 44.25 536 LEU A CA 1
ATOM 4237 C C . LEU A 1 536 ? -20.701 -3.153 20.818 1.00 44.25 536 LEU A C 1
ATOM 4239 O O . LEU A 1 536 ? -19.996 -2.693 19.934 1.00 44.25 536 LEU A O 1
ATOM 4243 N N . LEU A 1 537 ? -21.734 -3.958 20.566 1.00 48.97 537 LEU A N 1
ATOM 4244 C CA . LEU A 1 537 ? -22.089 -4.475 19.243 1.00 48.97 537 LEU A CA 1
ATOM 4245 C C . LEU A 1 537 ? -22.950 -3.486 18.436 1.00 48.97 537 LEU A C 1
ATOM 4247 O O . LEU A 1 537 ? -22.820 -3.447 17.222 1.00 48.97 537 LEU A O 1
ATOM 4251 N N . GLN A 1 538 ? -23.773 -2.647 19.082 1.00 42.97 538 GLN A N 1
ATOM 4252 C CA . GLN A 1 538 ? -24.543 -1.569 18.434 1.00 42.97 538 GLN A CA 1
ATOM 4253 C C . GLN A 1 538 ? -23.751 -0.261 18.289 1.00 42.97 538 GLN A C 1
ATOM 4255 O O . GLN A 1 538 ? -24.048 0.515 17.389 1.00 42.97 538 GLN A O 1
ATOM 4260 N N . LYS A 1 539 ? -22.776 0.021 19.170 1.00 41.00 539 LYS A N 1
ATOM 4261 C CA . LYS A 1 539 ? -21.890 1.203 19.082 1.00 41.00 539 LYS A CA 1
ATOM 4262 C C . LYS A 1 539 ? -20.498 0.884 18.545 1.00 41.00 539 LYS A C 1
ATOM 4264 O O . LYS A 1 539 ? -19.680 1.799 18.425 1.00 41.00 539 LYS A O 1
ATOM 4269 N N . SER A 1 540 ? -20.205 -0.372 18.202 1.00 46.31 540 SER A N 1
ATOM 4270 C CA . SER A 1 540 ? -19.158 -0.630 17.222 1.00 46.31 540 SER A CA 1
ATOM 4271 C C . SER A 1 540 ? -19.676 -0.033 15.919 1.00 46.31 540 SER A C 1
ATOM 4273 O O . SER A 1 540 ? -20.455 -0.656 15.211 1.00 46.31 540 SER A O 1
ATOM 4275 N N . ASN A 1 541 ? -19.295 1.211 15.621 1.00 45.31 541 ASN A N 1
ATOM 4276 C CA . ASN A 1 541 ? -19.541 1.893 14.341 1.00 45.31 541 ASN A CA 1
ATOM 4277 C C . ASN A 1 541 ? -18.815 1.190 13.169 1.00 45.31 541 ASN A C 1
ATOM 4279 O O . ASN A 1 541 ? -18.348 1.838 12.232 1.00 45.31 541 ASN A O 1
ATOM 4283 N N . LYS A 1 542 ? -18.615 -0.124 13.252 1.00 50.00 542 LYS A N 1
ATOM 4284 C CA . LYS A 1 542 ? -17.821 -0.919 12.335 1.00 50.00 542 LYS A CA 1
ATOM 4285 C C . LYS A 1 542 ? -18.738 -1.877 11.606 1.00 50.00 542 LYS A C 1
ATOM 4287 O O . LYS A 1 542 ? -19.605 -2.515 12.190 1.00 50.00 542 LYS A O 1
ATOM 4292 N N . TRP A 1 543 ? -18.478 -1.981 10.317 1.00 52.97 543 TRP A N 1
ATOM 4293 C CA . TRP A 1 543 ? -19.269 -2.730 9.357 1.00 52.97 543 TRP A CA 1
ATOM 4294 C C . TRP A 1 543 ? -19.118 -4.261 9.496 1.00 52.97 543 TRP A C 1
ATOM 4296 O O . TRP A 1 543 ? -19.739 -4.987 8.734 1.00 52.97 543 TRP A O 1
ATOM 4306 N N . ASP A 1 544 ? -18.316 -4.763 10.450 1.00 66.62 544 ASP A N 1
ATOM 4307 C CA . ASP A 1 544 ? -17.986 -6.192 10.579 1.00 66.62 544 ASP A CA 1
ATOM 4308 C C . ASP A 1 544 ? -17.781 -6.625 12.048 1.00 66.62 544 ASP A C 1
ATOM 4310 O O . ASP A 1 544 ? -16.665 -6.700 12.573 1.00 66.62 544 ASP A O 1
ATOM 4314 N N . ALA A 1 545 ? -18.895 -6.886 12.737 1.00 65.56 545 ALA A N 1
ATOM 4315 C CA . ALA A 1 545 ? -18.899 -7.291 14.143 1.00 65.56 545 ALA A CA 1
ATOM 4316 C C . ALA A 1 545 ? -18.294 -8.690 14.373 1.00 65.56 545 ALA A C 1
ATOM 4318 O O . ALA A 1 545 ? -17.683 -8.926 15.416 1.00 65.56 545 ALA A O 1
ATOM 4319 N N . ALA A 1 546 ? -18.436 -9.610 13.412 1.00 66.50 546 ALA A N 1
ATOM 4320 C CA . ALA A 1 546 ? -17.890 -10.964 13.514 1.00 66.50 546 ALA A CA 1
ATOM 4321 C C . ALA A 1 546 ? -16.355 -10.936 13.532 1.00 66.50 546 ALA A C 1
ATOM 4323 O O . ALA A 1 546 ? -15.723 -11.565 14.385 1.00 66.50 546 ALA A O 1
ATOM 4324 N N . LYS A 1 547 ? -15.751 -10.123 12.659 1.00 74.31 547 LYS A N 1
ATOM 4325 C CA . LYS A 1 547 ? -14.305 -9.902 12.634 1.00 74.31 547 LYS A CA 1
ATOM 4326 C C . LYS A 1 547 ? -13.772 -9.315 13.937 1.00 74.31 547 LYS A C 1
ATOM 4328 O O . LYS A 1 547 ? -12.756 -9.783 14.442 1.00 74.31 547 LYS A O 1
ATOM 4333 N N . ASP A 1 548 ? -14.443 -8.317 14.513 1.00 72.44 548 ASP A N 1
ATOM 4334 C CA . ASP A 1 548 ? -13.994 -7.701 15.771 1.00 72.44 548 ASP A CA 1
ATOM 4335 C C . ASP A 1 548 ? -13.955 -8.702 16.941 1.00 72.44 548 ASP A C 1
ATOM 4337 O O . ASP A 1 548 ? -13.048 -8.630 17.777 1.00 72.44 548 ASP A O 1
ATOM 4341 N N . VAL A 1 549 ? -14.915 -9.636 16.995 1.00 71.69 549 VAL A N 1
ATOM 4342 C CA . VAL A 1 549 ? -14.963 -10.694 18.017 1.00 71.69 549 VAL A CA 1
ATOM 4343 C C . VAL A 1 549 ? -13.778 -11.646 17.869 1.00 71.69 549 VAL A C 1
ATOM 4345 O O . VAL A 1 549 ? -13.078 -11.888 18.852 1.00 71.69 549 VAL A O 1
ATOM 4348 N N . LEU A 1 550 ? -13.508 -12.117 16.648 1.00 73.12 550 LEU A N 1
ATOM 4349 C CA . LEU A 1 550 ? -12.368 -12.994 16.360 1.00 73.12 550 LEU A CA 1
ATOM 4350 C C . LEU A 1 550 ? -11.033 -12.327 16.725 1.00 73.12 550 LEU A C 1
ATOM 4352 O O . LEU A 1 550 ? -10.199 -12.928 17.398 1.00 73.12 550 LEU A O 1
ATOM 4356 N N . MET A 1 551 ? -10.864 -11.047 16.382 1.00 78.62 551 MET A N 1
ATOM 4357 C CA . MET A 1 551 ? -9.667 -10.284 16.750 1.00 78.62 551 MET A CA 1
ATOM 4358 C C . MET A 1 551 ? -9.496 -10.154 18.265 1.00 78.62 551 MET A C 1
ATOM 4360 O O . MET A 1 551 ? -8.381 -10.217 18.771 1.00 78.62 551 MET A O 1
ATOM 4364 N N . ALA A 1 552 ? -10.585 -9.932 19.006 1.00 75.50 552 ALA A N 1
ATOM 4365 C CA . ALA A 1 552 ? -10.530 -9.827 20.463 1.00 75.50 552 ALA A CA 1
ATOM 4366 C C . ALA A 1 552 ? -10.163 -11.156 21.130 1.00 75.50 552 ALA A C 1
ATOM 4368 O O . ALA A 1 552 ? -9.441 -11.165 22.126 1.00 75.50 552 ALA A O 1
ATOM 4369 N N . GLU A 1 553 ? -10.639 -12.275 20.590 1.00 73.12 553 GLU A N 1
ATOM 4370 C CA . GLU A 1 553 ? -10.271 -13.599 21.082 1.00 73.12 553 GLU A CA 1
ATOM 4371 C C . GLU A 1 553 ? -8.789 -13.899 20.830 1.00 73.12 553 GLU A C 1
ATOM 4373 O O . GLU A 1 553 ? -8.087 -14.335 21.742 1.00 73.12 553 GLU A O 1
ATOM 4378 N N . GLU A 1 554 ? -8.287 -13.587 19.634 1.00 77.94 554 GLU A N 1
ATOM 4379 C CA . GLU A 1 554 ? -6.883 -13.815 19.292 1.00 77.94 554 GLU A CA 1
ATOM 4380 C C . GLU A 1 554 ? -5.938 -12.957 20.142 1.00 77.94 554 GLU A C 1
ATOM 4382 O O . GLU A 1 554 ? -4.938 -13.453 20.662 1.00 77.94 554 GLU A O 1
ATOM 4387 N N . ARG A 1 555 ? -6.297 -11.691 20.400 1.00 84.94 555 ARG A N 1
ATOM 4388 C CA . ARG A 1 555 ? -5.543 -10.834 21.330 1.00 84.94 555 ARG A CA 1
ATOM 4389 C C . ARG A 1 555 ? -5.458 -11.440 22.729 1.00 84.94 555 ARG A C 1
ATOM 4391 O O . ARG A 1 555 ? -4.387 -11.415 23.327 1.00 84.94 555 ARG A O 1
ATOM 4398 N N . LYS A 1 556 ? -6.548 -12.016 23.247 1.00 80.75 556 LYS A N 1
ATOM 4399 C CA . LYS A 1 556 ? -6.535 -12.691 24.556 1.00 80.75 556 LYS A CA 1
ATOM 4400 C C . LYS A 1 556 ? -5.621 -13.913 24.571 1.00 80.75 556 LYS A C 1
ATOM 4402 O O . LYS A 1 556 ? -4.950 -14.120 25.574 1.00 80.75 556 LYS A O 1
ATOM 4407 N N . LYS A 1 557 ? -5.574 -14.688 23.482 1.00 77.75 557 LYS A N 1
ATOM 4408 C CA . LYS A 1 557 ? -4.664 -15.839 23.355 1.00 77.75 557 LYS A CA 1
ATOM 4409 C C . LYS A 1 557 ? -3.203 -15.399 23.375 1.00 77.75 557 LYS A C 1
ATOM 4411 O O . LYS A 1 557 ? -2.424 -15.957 24.130 1.00 77.75 557 LYS A O 1
ATOM 4416 N N . VAL A 1 558 ? -2.844 -14.369 22.606 1.00 81.81 558 VAL A N 1
ATOM 4417 C CA . VAL A 1 558 ? -1.470 -13.826 22.572 1.00 81.81 558 VAL A CA 1
ATOM 4418 C C . VAL A 1 558 ? -1.051 -13.235 23.924 1.00 81.81 558 VAL A C 1
ATOM 4420 O O . VAL A 1 558 ? 0.125 -13.245 24.271 1.00 81.81 558 VAL A O 1
ATOM 4423 N N . LEU A 1 559 ? -2.005 -12.711 24.694 1.00 82.62 559 LEU A N 1
ATOM 4424 C CA . LEU A 1 559 ? -1.771 -12.103 26.004 1.00 82.62 559 LEU A CA 1
ATOM 4425 C C . LEU A 1 559 ? -2.006 -13.079 27.174 1.00 82.62 559 LEU A C 1
ATOM 4427 O O . LEU A 1 559 ? -2.166 -12.622 28.306 1.00 82.62 559 LEU A O 1
ATOM 4431 N N . SER A 1 560 ? -2.027 -14.396 26.935 1.00 74.81 560 SER A N 1
ATOM 4432 C CA . SER A 1 560 ? -2.292 -15.409 27.970 1.00 74.81 560 SER A CA 1
ATOM 4433 C C . SER A 1 560 ? -1.307 -15.355 29.135 1.00 74.81 560 SER A C 1
ATOM 4435 O O . SER A 1 560 ? -1.700 -15.534 30.283 1.00 74.81 560 SER A O 1
ATOM 4437 N N . ASP A 1 561 ? -0.042 -15.045 28.858 1.00 74.38 561 ASP A N 1
ATOM 4438 C CA . ASP A 1 561 ? 1.038 -15.058 29.855 1.00 74.38 561 ASP A CA 1
ATOM 4439 C C . ASP A 1 561 ? 0.897 -13.945 30.909 1.00 74.38 561 ASP A C 1
ATOM 4441 O O . ASP A 1 561 ? 1.545 -13.967 31.953 1.00 74.38 561 ASP A O 1
ATOM 4445 N N . LEU A 1 562 ? 0.038 -12.958 30.644 1.00 75.50 562 LEU A N 1
ATOM 4446 C CA . LEU A 1 562 ? -0.316 -11.890 31.579 1.00 75.50 562 LEU A CA 1
ATOM 4447 C C . LEU A 1 562 ? -1.435 -12.296 32.551 1.00 75.50 562 LEU A C 1
ATOM 4449 O O . LEU A 1 562 ? -1.819 -11.506 33.421 1.00 75.50 562 LEU A O 1
ATOM 4453 N N . GLU A 1 563 ? -2.003 -13.494 32.405 1.00 66.56 563 GLU A N 1
ATOM 4454 C CA . GLU A 1 563 ? -3.053 -13.976 33.288 1.00 66.56 563 GLU A CA 1
ATOM 4455 C C . GLU A 1 563 ? -2.490 -14.314 34.676 1.00 66.56 563 GLU A C 1
ATOM 4457 O O . GLU A 1 563 ? -1.582 -15.121 34.851 1.00 66.56 563 GLU A O 1
ATOM 4462 N N . ARG A 1 564 ? -3.023 -13.641 35.699 1.00 57.44 564 ARG A N 1
ATOM 4463 C CA . ARG A 1 564 ? -2.533 -13.763 37.073 1.00 57.44 564 ARG A CA 1
ATOM 4464 C C . ARG A 1 564 ? -2.980 -15.077 37.709 1.00 57.44 564 ARG A C 1
ATOM 4466 O O . ARG A 1 564 ? -4.172 -15.381 37.709 1.00 57.44 564 ARG A O 1
ATOM 4473 N N . GLU A 1 565 ? -2.062 -15.753 38.395 1.00 48.88 565 GLU A N 1
ATOM 4474 C CA . GLU A 1 565 ? -2.409 -16.901 39.234 1.00 48.88 565 GLU A CA 1
ATOM 4475 C C . GLU A 1 565 ? -3.324 -16.506 40.418 1.00 48.88 565 GLU A C 1
ATOM 4477 O O . GLU A 1 565 ? -3.129 -15.446 41.038 1.00 48.88 565 GLU A O 1
ATOM 4482 N N . PRO A 1 566 ? -4.333 -17.333 40.764 1.00 45.25 566 PRO A N 1
ATOM 4483 C CA . PRO A 1 566 ? -5.244 -17.051 41.868 1.00 45.25 566 PRO A CA 1
ATOM 4484 C C . PRO A 1 566 ? -4.492 -16.934 43.198 1.00 45.25 566 PRO A C 1
ATOM 4486 O O . PRO A 1 566 ? -3.846 -17.876 43.655 1.00 45.25 566 PRO A O 1
ATOM 4489 N N . ARG A 1 567 ? -4.599 -15.783 43.872 1.00 36.09 567 ARG A N 1
ATOM 4490 C CA . ARG A 1 567 ? -4.002 -15.617 45.205 1.00 36.09 567 ARG A CA 1
ATOM 4491 C C . ARG A 1 567 ? -4.821 -16.371 46.260 1.00 36.09 567 ARG A C 1
ATOM 4493 O O . ARG A 1 567 ? -6.023 -16.115 46.364 1.00 36.09 567 ARG A O 1
ATOM 4500 N N . PRO A 1 568 ? -4.198 -17.199 47.114 1.00 38.72 568 PRO A N 1
ATOM 4501 C CA . PRO A 1 568 ? -4.871 -17.752 48.280 1.00 38.72 568 PRO A CA 1
ATOM 4502 C C . PRO A 1 568 ? -5.144 -16.622 49.281 1.00 38.72 568 PRO A C 1
ATOM 4504 O O . PRO A 1 568 ? -4.229 -15.909 49.693 1.00 38.72 568 PRO A O 1
ATOM 4507 N N . TYR A 1 569 ? -6.398 -16.436 49.690 1.00 47.66 569 TYR A N 1
ATOM 4508 C CA . TYR A 1 569 ? -6.744 -15.497 50.758 1.00 47.66 569 TYR A CA 1
ATOM 4509 C C . TYR A 1 569 ? -7.623 -16.168 51.815 1.00 47.66 569 TYR A C 1
ATOM 4511 O O . TYR A 1 569 ? -8.498 -16.976 51.506 1.00 47.66 569 TYR A O 1
ATOM 4519 N N . LYS A 1 570 ? -7.403 -15.803 53.083 1.00 42.09 570 LYS A N 1
ATOM 4520 C CA . LYS A 1 570 ? -8.273 -16.163 54.211 1.00 42.09 570 LYS A CA 1
ATOM 4521 C C . LYS A 1 570 ? -9.349 -15.090 54.378 1.00 42.09 570 LYS A C 1
ATOM 4523 O O . LYS A 1 570 ? -9.033 -13.907 54.505 1.00 42.09 570 LYS A O 1
ATOM 4528 N N . LYS A 1 571 ? -10.621 -15.492 54.381 1.00 48.03 571 LYS A N 1
ATOM 4529 C CA . LYS A 1 571 ? -11.748 -14.610 54.723 1.00 48.03 571 LYS A CA 1
ATOM 4530 C C . LYS A 1 571 ? -11.644 -14.281 56.224 1.00 48.03 571 LYS A C 1
ATOM 4532 O O . LYS A 1 571 ? -11.483 -15.187 57.024 1.00 48.03 571 LYS A O 1
ATOM 4537 N N . LYS A 1 572 ? -11.639 -12.991 56.591 1.00 47.44 572 LYS A N 1
ATOM 4538 C CA . LYS A 1 572 ? -11.418 -12.512 57.977 1.00 47.44 572 LYS A CA 1
ATOM 4539 C C . LYS A 1 572 ? -12.695 -12.115 58.734 1.00 47.44 572 LYS A C 1
ATOM 4541 O O . LYS A 1 572 ? -12.604 -11.747 59.896 1.00 47.44 572 LYS A O 1
ATOM 4546 N N . ALA A 1 573 ? -13.863 -12.137 58.093 1.00 51.69 573 ALA A N 1
ATOM 4547 C CA . ALA A 1 573 ? -15.100 -11.602 58.671 1.00 51.69 573 ALA A CA 1
ATOM 4548 C C . ALA A 1 573 ? -16.258 -12.597 58.537 1.00 51.69 573 ALA A C 1
ATOM 4550 O O . ALA A 1 573 ? -17.254 -12.310 57.874 1.00 51.69 573 ALA A O 1
ATOM 4551 N N . ASP A 1 574 ? -16.106 -13.778 59.134 1.00 58.44 574 ASP A N 1
ATOM 4552 C CA . ASP A 1 574 ? -17.086 -14.867 59.038 1.00 58.44 574 ASP A CA 1
ATOM 4553 C C . ASP A 1 574 ? -18.477 -14.434 59.526 1.00 58.44 574 ASP A C 1
ATOM 4555 O O . ASP A 1 574 ? -19.462 -14.691 58.841 1.00 58.44 574 ASP A O 1
ATOM 4559 N N . ASN A 1 575 ? -18.565 -13.634 60.595 1.00 60.88 575 ASN A N 1
ATOM 4560 C CA . ASN A 1 575 ? -19.846 -13.140 61.126 1.00 60.88 575 ASN A CA 1
ATOM 4561 C C . ASN A 1 575 ? -20.646 -12.280 60.131 1.00 60.88 575 ASN A C 1
ATOM 4563 O O . ASN A 1 575 ? -21.874 -12.353 60.089 1.00 60.88 575 ASN A O 1
ATOM 4567 N N . TYR A 1 576 ? -19.977 -11.482 59.291 1.00 52.97 576 TYR A N 1
ATOM 4568 C CA . TYR A 1 576 ? -20.670 -10.694 58.265 1.00 52.97 576 TYR A CA 1
ATOM 4569 C C . TYR A 1 576 ? -21.227 -11.590 57.149 1.00 52.97 576 TYR A C 1
ATOM 4571 O O . TYR A 1 576 ? -22.340 -11.369 56.672 1.00 52.97 576 TYR A O 1
ATOM 4579 N N . TRP A 1 577 ? -20.462 -12.610 56.742 1.00 49.69 577 TRP A N 1
ATOM 4580 C CA . TRP A 1 577 ? -20.829 -13.516 55.647 1.00 49.69 577 TRP A CA 1
ATOM 4581 C C . TRP A 1 577 ? -21.848 -14.579 56.051 1.00 49.69 577 TRP A C 1
ATOM 4583 O O . TRP A 1 577 ? -22.641 -14.990 55.207 1.00 49.69 577 TRP A O 1
ATOM 4593 N N . LEU A 1 578 ? -21.831 -15.013 57.310 1.00 62.03 578 LE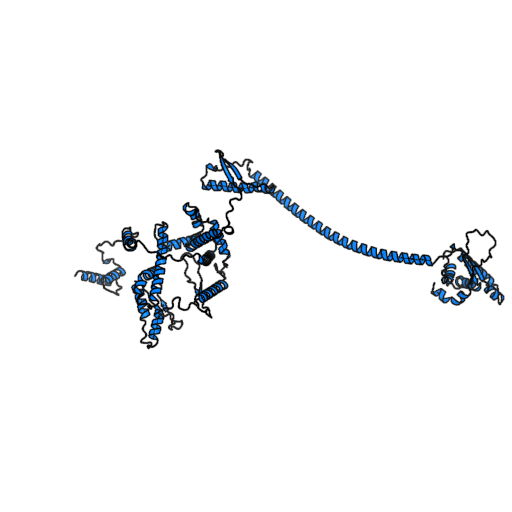U A N 1
ATOM 4594 C CA . LEU A 1 578 ? -22.743 -16.032 57.817 1.00 62.03 578 LEU A CA 1
ATOM 4595 C C . LEU A 1 578 ? -24.110 -15.435 58.156 1.00 62.03 578 LEU A C 1
ATOM 4597 O O . LEU A 1 578 ? -25.123 -15.929 57.647 1.00 62.03 578 LEU A O 1
ATOM 4601 N N . ASP A 1 579 ? -24.129 -14.340 58.922 1.00 58.28 579 ASP A N 1
ATOM 4602 C CA . ASP A 1 579 ? -25.365 -13.849 59.544 1.00 58.28 579 ASP A CA 1
ATOM 4603 C C . ASP A 1 579 ? -25.660 -12.374 59.233 1.00 58.28 579 ASP A C 1
ATOM 4605 O O . ASP A 1 579 ? -26.781 -12.043 58.835 1.00 58.28 579 ASP A O 1
ATOM 4609 N N . GLY A 1 580 ? -24.651 -11.494 59.267 1.00 62.19 580 GLY A N 1
ATOM 4610 C CA . GLY A 1 580 ? -24.852 -10.050 59.070 1.00 62.19 580 GLY A CA 1
ATOM 4611 C C . GLY A 1 580 ? -25.459 -9.668 57.710 1.00 62.19 580 GLY A C 1
ATOM 4612 O O . GLY A 1 580 ? -26.263 -8.734 57.616 1.00 62.19 580 GLY A O 1
ATOM 4613 N N . ILE A 1 581 ? -25.136 -10.411 56.644 1.00 53.47 581 ILE A N 1
ATOM 4614 C CA . ILE A 1 581 ? -25.680 -10.162 55.301 1.00 53.47 581 ILE A CA 1
ATOM 4615 C C . ILE A 1 581 ? -27.144 -10.603 55.166 1.00 53.47 581 ILE A C 1
ATOM 4617 O O . ILE A 1 581 ? -27.912 -9.957 54.450 1.00 53.47 581 ILE A O 1
ATOM 4621 N N . LYS A 1 582 ? -27.557 -11.671 55.862 1.00 61.81 582 LYS A N 1
ATOM 4622 C CA . LYS A 1 582 ? -28.946 -12.158 55.848 1.00 61.81 582 LYS A CA 1
ATOM 4623 C C . LYS A 1 582 ? -29.856 -11.157 56.545 1.00 61.81 582 LYS A C 1
ATOM 4625 O O . LYS A 1 582 ? -30.914 -10.811 56.024 1.00 61.81 582 LYS A O 1
ATOM 4630 N N . GLU A 1 583 ? -29.398 -10.634 57.675 1.00 64.94 583 GLU A N 1
ATOM 4631 C CA . GLU A 1 583 ? -30.141 -9.681 58.493 1.00 64.94 583 GLU A CA 1
ATOM 4632 C C . GLU A 1 583 ? -30.257 -8.309 57.815 1.00 64.94 583 GLU A C 1
ATOM 4634 O O . GLU A 1 583 ? -31.333 -7.711 57.779 1.00 64.94 583 GLU A O 1
ATOM 4639 N N . SER A 1 584 ? -29.182 -7.863 57.157 1.00 63.97 584 SER A N 1
ATOM 4640 C CA . SER A 1 584 ? -29.167 -6.627 56.360 1.00 63.97 584 SER A CA 1
ATOM 4641 C C . SER A 1 584 ? -30.074 -6.700 55.128 1.00 63.97 584 SER A C 1
ATOM 4643 O O . SER A 1 584 ? -30.669 -5.697 54.737 1.00 63.97 584 SER A O 1
ATOM 4645 N N . ARG A 1 585 ? -30.204 -7.882 54.508 1.00 58.00 585 ARG A N 1
ATOM 4646 C CA . ARG A 1 585 ? -31.114 -8.113 53.372 1.00 58.00 585 ARG A CA 1
ATOM 4647 C C . ARG A 1 585 ? -32.576 -8.194 53.806 1.00 58.00 585 ARG A C 1
ATOM 4649 O O . ARG A 1 585 ? -33.436 -7.730 53.069 1.00 58.00 585 ARG A O 1
ATOM 4656 N N . ARG A 1 586 ? -32.852 -8.725 55.004 1.00 60.38 586 ARG A N 1
ATOM 4657 C CA . ARG A 1 586 ? -34.207 -8.800 55.580 1.00 60.38 586 ARG A CA 1
ATOM 4658 C C . ARG A 1 586 ? -34.816 -7.421 55.856 1.00 60.38 586 ARG A C 1
ATOM 4660 O O . ARG A 1 586 ? -36.029 -7.286 55.798 1.00 60.38 586 ARG A O 1
ATOM 4667 N N . LYS A 1 587 ? -33.978 -6.413 56.128 1.00 63.50 587 LYS A N 1
ATOM 4668 C CA . LYS A 1 587 ? -34.383 -5.030 56.437 1.00 63.50 587 LYS A CA 1
ATOM 4669 C C . LYS A 1 587 ? -34.613 -4.140 55.204 1.00 63.50 587 LYS A C 1
ATOM 4671 O O . LYS A 1 587 ? -34.948 -2.972 55.372 1.00 63.50 587 LYS A O 1
ATOM 4676 N N . ARG A 1 588 ? -34.409 -4.638 53.976 1.00 51.69 588 ARG A N 1
ATOM 4677 C CA . ARG A 1 588 ? -34.621 -3.848 52.748 1.00 51.69 588 ARG A CA 1
ATOM 4678 C C . ARG A 1 588 ? -36.058 -4.023 52.227 1.00 51.69 588 ARG A C 1
ATOM 4680 O O . ARG A 1 588 ? -36.519 -5.164 52.176 1.00 51.69 588 ARG A O 1
ATOM 4687 N N . PRO A 1 589 ? -36.742 -2.944 51.802 1.00 40.72 589 PRO A N 1
ATOM 4688 C CA . PRO A 1 589 ? -38.059 -3.050 51.183 1.00 40.72 589 PRO A CA 1
ATOM 4689 C C . PRO A 1 589 ? -37.976 -3.863 49.882 1.00 40.72 589 PRO A C 1
ATOM 4691 O O . PRO A 1 589 ? -37.029 -3.706 49.105 1.00 40.72 589 PRO A O 1
ATOM 4694 N N . ARG A 1 590 ? -38.943 -4.763 49.667 1.00 43.47 590 ARG A N 1
ATOM 4695 C CA . ARG A 1 590 ? -39.065 -5.568 48.440 1.00 43.47 590 ARG A CA 1
ATOM 4696 C C . ARG A 1 590 ? -39.746 -4.737 47.348 1.00 43.47 590 ARG A C 1
ATOM 4698 O O . ARG A 1 590 ? -40.562 -3.880 47.650 1.00 43.47 590 ARG A O 1
ATOM 4705 N N . LEU A 1 591 ? -39.370 -4.976 46.093 1.00 34.06 591 LEU A N 1
ATOM 4706 C CA . LEU A 1 591 ? -39.714 -4.142 44.929 1.00 34.06 591 LEU A CA 1
ATOM 4707 C C . LEU A 1 591 ? -40.830 -4.731 44.042 1.00 34.06 591 LEU A C 1
ATOM 4709 O O . LEU A 1 591 ? -40.964 -4.314 42.896 1.00 34.06 591 LEU A O 1
ATOM 4713 N N . CYS A 1 592 ? -41.614 -5.679 44.563 1.00 32.06 592 CYS A N 1
ATOM 4714 C CA . CYS A 1 592 ? -42.822 -6.193 43.918 1.00 32.06 592 CYS A CA 1
ATOM 4715 C C . CYS A 1 592 ? -43.867 -6.514 44.993 1.00 32.06 592 CYS A C 1
ATOM 4717 O O . CYS A 1 592 ? -43.544 -7.239 45.939 1.00 32.06 592 CYS A O 1
ATOM 4719 N N . ASP A 1 593 ? -45.081 -5.998 44.814 1.00 37.22 593 ASP A N 1
ATOM 4720 C CA . ASP A 1 593 ? -46.270 -6.385 45.568 1.00 37.22 593 ASP A CA 1
ATOM 4721 C C . ASP A 1 593 ? -46.730 -7.768 45.078 1.00 37.22 593 ASP A C 1
ATOM 4723 O O . ASP A 1 593 ? -47.054 -7.944 43.902 1.00 37.22 593 ASP A O 1
ATOM 4727 N N . GLU A 1 594 ? -46.707 -8.768 45.959 1.00 37.72 594 GLU A N 1
ATOM 4728 C CA . GLU A 1 594 ? -47.629 -9.899 45.845 1.00 37.72 594 GLU A CA 1
ATOM 4729 C C . GLU A 1 594 ? -48.921 -9.435 46.518 1.00 37.72 594 GLU A C 1
ATOM 4731 O O . GLU A 1 594 ? -48.883 -8.968 47.655 1.00 37.72 594 GLU A O 1
ATOM 4736 N N . GLU A 1 595 ? -50.036 -9.474 45.789 1.00 34.28 595 GLU A N 1
ATOM 4737 C CA . GLU A 1 595 ? -51.343 -9.108 46.327 1.00 34.28 595 GLU A CA 1
ATOM 4738 C C . GLU A 1 595 ? -51.682 -10.026 47.507 1.00 34.28 595 GLU A C 1
ATOM 4740 O O . GLU A 1 595 ? -51.845 -11.239 47.351 1.00 34.28 595 GLU A O 1
ATOM 4745 N N . ASP A 1 596 ? -51.784 -9.428 48.693 1.00 34.78 596 ASP A N 1
ATOM 4746 C CA . ASP A 1 596 ? -52.391 -10.047 49.862 1.00 34.78 596 ASP A CA 1
ATOM 4747 C C . ASP A 1 596 ? -53.852 -10.381 49.524 1.00 34.78 596 ASP A C 1
ATOM 4749 O O . ASP A 1 596 ? -54.701 -9.497 49.374 1.00 34.78 596 ASP A O 1
ATOM 4753 N N . ILE A 1 597 ? -54.159 -11.673 49.401 1.00 35.00 597 ILE A N 1
ATOM 4754 C CA . ILE A 1 597 ? -55.540 -12.149 49.317 1.00 35.00 597 ILE A CA 1
ATOM 4755 C C . ILE A 1 597 ? -56.166 -11.944 50.699 1.00 35.00 597 ILE A C 1
ATOM 4757 O O . ILE A 1 597 ? -55.932 -12.701 51.637 1.00 35.00 597 ILE A O 1
ATOM 4761 N N . SER A 1 598 ? -56.939 -10.867 50.804 1.00 34.81 598 SER A N 1
ATOM 4762 C CA . SER A 1 598 ? -57.828 -10.537 51.914 1.00 34.81 598 SER A CA 1
ATOM 4763 C C . SER A 1 598 ? -58.854 -11.651 52.156 1.00 34.81 598 SER A C 1
ATOM 4765 O O . SER A 1 598 ? -59.651 -11.956 51.269 1.00 34.81 598 SER A O 1
ATOM 4767 N N . ASP A 1 599 ? -58.905 -12.170 53.386 1.00 37.22 599 ASP A N 1
ATOM 4768 C CA . ASP A 1 599 ? -59.984 -13.018 53.904 1.00 37.22 599 ASP A CA 1
ATOM 4769 C C . ASP A 1 599 ? -61.326 -12.259 53.888 1.00 37.22 599 ASP A C 1
ATOM 4771 O O . ASP A 1 599 ? -61.651 -11.477 54.784 1.00 37.22 599 ASP A O 1
ATOM 4775 N N . GLY A 1 600 ? -62.124 -12.505 52.851 1.00 40.47 600 GLY A N 1
ATOM 4776 C CA . GLY A 1 600 ? -63.532 -12.131 52.754 1.00 40.47 600 GLY A CA 1
ATOM 4777 C C . GLY A 1 600 ? -64.341 -13.302 52.181 1.00 40.47 600 GLY A C 1
ATOM 4778 O O . GLY A 1 600 ? -63.781 -14.133 51.466 1.00 40.47 600 GLY A O 1
ATOM 4779 N N . PRO A 1 601 ? -65.640 -13.432 52.499 1.00 42.28 601 PRO A N 1
ATOM 4780 C CA . PRO A 1 601 ? -66.430 -14.592 52.098 1.00 42.28 601 PRO A CA 1
ATOM 4781 C C . PRO A 1 601 ? -66.678 -14.582 50.579 1.00 42.28 601 PRO A C 1
ATOM 4783 O O . PRO A 1 601 ? -67.502 -13.816 50.085 1.00 42.28 601 PRO A O 1
ATOM 4786 N N . GLU A 1 602 ? -65.953 -15.425 49.840 1.00 47.72 602 GLU A N 1
ATOM 4787 C CA . GLU A 1 602 ? -66.107 -15.589 48.389 1.00 47.72 602 GLU A CA 1
ATOM 4788 C C . GLU A 1 602 ? -67.400 -16.344 48.033 1.00 47.72 602 GLU A C 1
ATOM 4790 O O . GLU A 1 602 ? -67.715 -17.404 48.582 1.00 47.72 602 GLU A O 1
ATOM 4795 N N . ASP A 1 603 ? -68.139 -15.801 47.064 1.00 55.44 603 ASP A N 1
ATOM 4796 C CA . ASP A 1 603 ? -69.334 -16.407 46.484 1.00 55.44 603 ASP A CA 1
ATOM 4797 C C . ASP A 1 603 ? -68.943 -17.601 45.593 1.00 55.44 603 ASP A C 1
ATOM 4799 O O . ASP A 1 603 ? -68.449 -17.451 44.467 1.00 55.44 603 ASP A O 1
ATOM 4803 N N . ILE A 1 604 ? -69.165 -18.808 46.122 1.00 60.50 604 ILE A N 1
ATOM 4804 C CA . ILE A 1 604 ? -68.755 -20.104 45.550 1.00 60.50 604 ILE A CA 1
ATOM 4805 C C . ILE A 1 604 ? -69.303 -20.306 44.124 1.00 60.50 604 ILE A C 1
ATOM 4807 O O . ILE A 1 604 ? -68.720 -21.047 43.331 1.00 60.50 604 ILE A O 1
ATOM 4811 N N . SER A 1 605 ? -70.396 -19.625 43.765 1.00 59.53 605 SER A N 1
ATOM 4812 C CA . SER A 1 605 ? -71.052 -19.747 42.458 1.00 59.53 605 SER A CA 1
ATOM 4813 C C . SER A 1 605 ? -70.262 -19.141 41.285 1.00 59.53 605 SER A C 1
ATOM 4815 O O . SER A 1 605 ? -70.533 -19.476 40.131 1.00 59.53 605 SER A O 1
ATOM 4817 N N . SER A 1 606 ? -69.259 -18.301 41.564 1.00 62.81 606 SER A N 1
ATOM 4818 C CA . SER A 1 606 ? -68.473 -17.573 40.553 1.00 62.81 606 SER A CA 1
ATOM 4819 C C . SER A 1 606 ? -67.133 -18.231 40.180 1.00 62.81 606 SER A C 1
ATOM 4821 O O . SER A 1 606 ? -66.432 -17.766 39.279 1.00 62.81 606 SER A O 1
ATOM 4823 N N . LEU A 1 607 ? -66.769 -19.334 40.843 1.00 71.31 607 LEU A N 1
ATOM 4824 C CA . LEU A 1 607 ? -65.456 -19.967 40.703 1.00 71.31 607 LEU A CA 1
ATOM 4825 C C . LEU A 1 607 ? -65.313 -20.757 39.393 1.00 71.31 607 LEU A C 1
ATOM 4827 O O . LEU A 1 607 ? -66.175 -21.547 39.004 1.00 71.31 607 LEU A O 1
ATOM 4831 N N . THR A 1 608 ? -64.167 -20.598 38.725 1.00 77.56 608 THR A N 1
ATOM 4832 C CA . THR A 1 608 ? -63.852 -21.328 37.490 1.00 77.56 608 THR A CA 1
ATOM 4833 C C . THR A 1 608 ? -63.467 -22.794 37.766 1.00 77.56 608 THR A C 1
ATOM 4835 O O . THR A 1 608 ? -62.968 -23.127 38.848 1.00 77.56 608 THR A O 1
ATOM 4838 N N . PRO A 1 609 ? -63.629 -23.710 36.784 1.00 75.94 609 PRO A N 1
ATOM 4839 C CA . PRO A 1 609 ? -63.305 -25.131 36.954 1.00 75.94 609 PRO A CA 1
ATOM 4840 C C . PRO A 1 609 ? -61.848 -25.419 37.350 1.00 75.94 609 PRO A C 1
ATOM 4842 O O . PRO A 1 609 ? -61.571 -26.464 37.937 1.00 75.94 609 PRO A O 1
ATOM 4845 N N . GLU A 1 610 ? -60.911 -24.539 36.991 1.00 78.38 610 GLU A N 1
ATOM 4846 C CA . GLU A 1 610 ? -59.481 -24.690 37.288 1.00 78.38 610 GLU A CA 1
ATOM 4847 C C . GLU A 1 610 ? -59.166 -24.342 38.742 1.00 78.38 610 GLU A C 1
ATOM 4849 O O . GLU A 1 610 ? -58.471 -25.106 39.415 1.00 78.38 610 GLU A O 1
ATOM 4854 N N . ILE A 1 611 ? -59.765 -23.262 39.255 1.00 78.25 611 ILE A N 1
ATOM 4855 C CA . ILE A 1 611 ? -59.629 -22.852 40.655 1.00 78.25 611 ILE A CA 1
ATOM 4856 C C . ILE A 1 611 ? -60.271 -23.902 41.571 1.00 78.25 611 ILE A C 1
ATOM 4858 O O . ILE A 1 611 ? -59.653 -24.319 42.548 1.00 78.25 611 ILE A O 1
ATOM 4862 N N . LEU A 1 612 ? -61.450 -24.430 41.214 1.00 78.56 612 LEU A N 1
ATOM 4863 C CA . LEU A 1 612 ? -62.107 -25.500 41.982 1.00 78.56 612 LEU A CA 1
ATOM 4864 C C . LEU A 1 612 ? -61.264 -26.780 42.053 1.00 78.56 612 LEU A C 1
ATOM 4866 O O . LEU A 1 612 ? -61.222 -27.438 43.089 1.00 78.56 612 LEU A O 1
ATOM 4870 N N . LYS A 1 613 ? -60.558 -27.139 40.974 1.00 80.44 613 LYS A N 1
ATOM 4871 C CA . LYS A 1 613 ? -59.656 -28.303 40.971 1.00 80.44 613 LYS A CA 1
ATOM 4872 C C . LYS A 1 613 ? -58.411 -28.086 41.818 1.00 80.44 613 LYS A C 1
ATOM 4874 O O . LYS A 1 613 ? -57.975 -29.034 42.464 1.00 80.44 613 LYS A O 1
ATOM 4879 N N . LEU A 1 614 ? -57.847 -26.878 41.802 1.00 79.81 614 LEU A N 1
ATOM 4880 C CA . LEU A 1 614 ? -56.730 -26.507 42.671 1.00 79.81 614 LEU A CA 1
ATOM 4881 C C . LEU A 1 614 ? -57.148 -26.588 44.141 1.00 79.81 614 LEU A C 1
ATOM 4883 O O . LEU A 1 614 ? -56.524 -27.320 44.900 1.00 79.81 614 LEU A O 1
ATOM 4887 N N . ARG A 1 615 ? -58.276 -25.972 44.507 1.00 78.19 615 ARG A N 1
ATOM 4888 C CA . ARG A 1 615 ? -58.792 -25.999 45.883 1.00 78.19 615 ARG A CA 1
ATOM 4889 C C . ARG A 1 615 ? -59.143 -27.414 46.356 1.00 78.19 615 ARG A C 1
ATOM 4891 O O . ARG A 1 615 ? -58.786 -27.790 47.465 1.00 78.19 615 ARG A O 1
ATOM 4898 N N . LEU A 1 616 ? -59.777 -28.235 45.514 1.00 81.00 616 LEU A N 1
ATOM 4899 C CA . LEU A 1 616 ? -60.033 -29.649 45.831 1.00 81.00 616 LEU A CA 1
ATOM 4900 C C . LEU A 1 616 ? -58.733 -30.437 46.034 1.00 81.00 616 LEU A C 1
ATOM 4902 O O . LEU A 1 616 ? -58.660 -31.273 46.933 1.00 81.00 616 LEU A O 1
ATOM 4906 N N . LYS A 1 617 ? -57.698 -30.148 45.238 1.00 81.62 617 LYS A N 1
ATOM 4907 C CA . LYS A 1 617 ? -56.377 -30.768 45.375 1.00 81.62 617 LYS A CA 1
ATOM 4908 C C . LYS A 1 617 ? -55.686 -30.353 46.676 1.00 81.62 617 LYS A C 1
ATOM 4910 O O . LYS A 1 617 ? -55.087 -31.216 47.313 1.00 81.62 617 LYS A O 1
ATOM 4915 N N . ASP A 1 618 ? -55.816 -29.095 47.091 1.00 80.56 618 ASP A N 1
ATOM 4916 C CA . ASP A 1 618 ? -55.298 -28.606 48.377 1.00 80.56 618 ASP A CA 1
ATOM 4917 C C . ASP A 1 618 ? -56.010 -29.272 49.564 1.00 80.56 618 ASP A C 1
ATOM 4919 O O . ASP A 1 618 ? -55.393 -29.553 50.587 1.00 80.56 618 ASP A O 1
ATOM 4923 N N . MET A 1 619 ? -57.288 -29.628 49.399 1.00 76.19 619 MET A N 1
ATOM 4924 C CA . MET A 1 619 ? -58.050 -30.439 50.358 1.00 76.19 619 MET A CA 1
ATOM 4925 C C . MET A 1 619 ? -57.748 -31.948 50.261 1.00 76.19 619 MET A C 1
ATOM 4927 O O . MET A 1 619 ? -58.415 -32.755 50.905 1.00 76.19 619 MET A O 1
ATOM 4931 N N . GLY A 1 620 ? -56.765 -32.358 49.450 1.00 77.88 620 GLY A N 1
ATOM 4932 C CA . GLY A 1 620 ? -56.359 -33.757 49.276 1.00 77.88 620 GLY A CA 1
ATOM 4933 C C . GLY A 1 620 ? -57.270 -34.587 48.362 1.00 77.88 620 GLY A C 1
ATOM 4934 O O . GLY A 1 620 ? -57.063 -35.792 48.213 1.00 77.88 620 GLY A O 1
ATOM 4935 N N . ILE A 1 621 ? -58.258 -33.969 47.710 1.00 79.06 621 ILE A N 1
ATOM 4936 C CA . ILE A 1 621 ? -59.230 -34.641 46.844 1.00 79.06 621 ILE A CA 1
ATOM 4937 C C . ILE A 1 621 ? -58.781 -34.514 45.385 1.00 79.06 621 ILE A C 1
ATOM 4939 O O . ILE A 1 621 ? -58.916 -33.474 44.739 1.00 79.06 621 ILE A O 1
ATOM 4943 N N . THR A 1 622 ? -58.271 -35.607 44.816 1.00 75.94 622 THR A N 1
ATOM 4944 C CA . THR A 1 622 ? -57.921 -35.656 43.388 1.00 75.94 622 THR A CA 1
ATOM 4945 C C . THR A 1 622 ? -59.144 -36.040 42.551 1.00 75.94 622 THR A C 1
ATOM 4947 O O . THR A 1 622 ? -59.802 -37.047 42.807 1.00 75.94 622 THR A O 1
ATOM 4950 N N . THR A 1 623 ? -59.489 -35.238 41.536 1.00 77.12 623 THR A N 1
ATOM 4951 C CA . THR A 1 623 ? -60.685 -35.477 40.705 1.00 77.12 623 THR A CA 1
ATOM 4952 C C . THR A 1 623 ? -60.362 -35.425 39.214 1.00 77.12 623 THR A C 1
ATOM 4954 O O . THR A 1 623 ? -59.551 -34.623 38.753 1.00 77.12 623 THR A O 1
ATOM 4957 N N . ARG A 1 624 ? -61.028 -36.282 38.427 1.00 76.19 624 ARG A N 1
ATOM 4958 C CA . ARG A 1 624 ? -61.014 -36.225 36.949 1.00 76.19 624 ARG A CA 1
ATOM 4959 C C . ARG A 1 624 ? -62.252 -35.528 36.373 1.00 76.19 624 ARG A C 1
ATOM 4961 O O . ARG A 1 624 ? -62.428 -35.492 35.154 1.00 76.19 624 ARG A O 1
ATOM 4968 N N . ALA A 1 625 ? -63.123 -34.995 37.232 1.00 77.31 625 ALA A N 1
ATOM 4969 C CA . ALA A 1 625 ? -64.367 -34.362 36.817 1.00 77.31 625 ALA A CA 1
ATOM 4970 C C . ALA A 1 625 ? -64.081 -33.103 35.979 1.00 77.31 625 ALA A C 1
ATOM 4972 O O . ALA A 1 625 ? -63.178 -32.320 36.275 1.00 77.31 625 ALA A O 1
ATOM 4973 N N . ARG A 1 626 ? -64.834 -32.925 34.888 1.00 73.75 626 ARG A N 1
ATOM 4974 C CA . ARG A 1 626 ? -64.709 -31.760 33.990 1.00 73.75 626 ARG A CA 1
ATOM 4975 C C . ARG A 1 626 ? -65.928 -30.836 34.020 1.00 73.75 626 ARG A C 1
ATOM 4977 O O . ARG A 1 626 ? -65.799 -29.679 33.650 1.00 73.75 626 ARG A O 1
ATOM 4984 N N . LYS A 1 627 ? -67.094 -31.336 34.447 1.00 81.56 627 LYS A N 1
ATOM 4985 C CA . LYS A 1 627 ? -68.334 -30.548 34.536 1.00 81.56 627 LYS A CA 1
ATOM 4986 C C . LYS A 1 627 ? -68.310 -29.656 35.781 1.00 81.56 627 LYS A C 1
ATOM 4988 O O . LYS A 1 627 ? -68.090 -30.173 36.873 1.00 81.56 627 LYS A O 1
ATOM 4993 N N . LEU A 1 628 ? -68.578 -28.358 35.597 1.00 79.12 628 LEU A N 1
ATOM 4994 C CA . LEU A 1 628 ? -68.577 -27.330 36.648 1.00 79.12 628 LEU A CA 1
ATOM 4995 C C . LEU A 1 628 ? -69.510 -27.691 37.812 1.00 79.12 628 LEU A C 1
ATOM 4997 O O . LEU A 1 628 ? -69.068 -27.685 38.952 1.00 79.12 628 LEU A O 1
ATOM 5001 N N . SER A 1 629 ? -70.755 -28.089 37.523 1.00 79.12 629 SER A N 1
ATOM 5002 C CA . SER A 1 629 ? -71.739 -28.464 38.552 1.00 79.12 629 SER A CA 1
ATOM 5003 C C . SER A 1 629 ? -71.214 -29.550 39.489 1.00 79.12 629 SER A C 1
ATOM 5005 O O . SER A 1 629 ? -71.257 -29.411 40.702 1.00 79.12 629 SER A O 1
ATOM 5007 N N . ARG A 1 630 ? -70.591 -30.587 38.922 1.00 80.75 630 ARG A N 1
ATOM 5008 C CA . ARG A 1 630 ? -70.022 -31.692 39.696 1.00 80.75 630 ARG A CA 1
ATOM 5009 C C . ARG A 1 630 ? -68.777 -31.284 40.492 1.00 80.75 630 ARG A C 1
ATOM 5011 O O . ARG A 1 630 ? -68.518 -31.877 41.528 1.00 80.75 630 ARG A O 1
ATOM 5018 N N . LEU A 1 631 ? -67.995 -30.312 40.016 1.00 82.12 631 LEU A N 1
ATOM 5019 C CA . LEU A 1 631 ? -66.849 -29.771 40.761 1.00 82.12 631 LEU A CA 1
ATOM 5020 C C . LEU A 1 631 ? -67.303 -28.892 41.934 1.00 82.12 631 LEU A C 1
ATOM 5022 O O . LEU A 1 631 ? -66.704 -28.976 43.001 1.00 82.12 631 LEU A O 1
ATOM 5026 N N . LEU A 1 632 ? -68.377 -28.117 41.757 1.00 82.94 632 LEU A N 1
ATOM 5027 C CA . LEU A 1 632 ? -69.008 -27.333 42.822 1.00 82.94 632 LEU A CA 1
ATOM 5028 C C . LEU A 1 632 ? -69.623 -28.233 43.899 1.00 82.94 632 LEU A C 1
ATOM 5030 O O . LEU A 1 632 ? -69.385 -28.001 45.082 1.00 82.94 632 LEU A O 1
ATOM 5034 N N . ASP A 1 633 ? -70.326 -29.300 43.511 1.00 82.88 633 ASP A N 1
ATOM 5035 C CA . ASP A 1 633 ? -70.871 -30.287 44.456 1.00 82.88 633 ASP A CA 1
ATOM 5036 C C . ASP A 1 633 ? -69.751 -30.965 45.260 1.00 82.88 633 ASP A C 1
ATOM 5038 O O . ASP A 1 633 ? -69.818 -31.080 46.479 1.00 82.88 633 ASP A O 1
ATOM 5042 N N . MET A 1 634 ? -68.665 -31.374 44.593 1.00 80.62 634 MET A N 1
ATOM 5043 C CA . MET A 1 634 ? -67.518 -31.976 45.282 1.00 80.62 634 MET A CA 1
ATOM 5044 C C . MET A 1 634 ? -66.838 -30.993 46.240 1.00 80.62 634 MET A C 1
ATOM 5046 O O . MET A 1 634 ? -66.419 -31.395 47.322 1.00 80.62 634 MET A O 1
ATOM 5050 N N . TYR A 1 635 ? -66.729 -29.721 45.856 1.00 82.88 635 TYR A N 1
ATOM 5051 C CA . TYR A 1 635 ? -66.094 -28.690 46.674 1.00 82.88 635 TYR A CA 1
ATOM 5052 C C . TYR A 1 635 ? -66.953 -28.284 47.879 1.00 82.88 635 TYR A C 1
ATOM 5054 O O . TYR A 1 635 ? -66.440 -28.151 48.986 1.00 82.88 635 TYR A O 1
ATOM 5062 N N . THR A 1 636 ? -68.270 -28.171 47.704 1.00 83.00 636 THR A N 1
ATOM 5063 C CA . THR A 1 636 ? -69.211 -27.888 48.800 1.00 83.00 636 THR A CA 1
ATOM 5064 C C . THR A 1 636 ? -69.287 -29.034 49.806 1.00 83.00 636 THR A C 1
ATOM 5066 O O . THR A 1 636 ? -69.242 -28.778 51.009 1.00 83.00 636 THR A O 1
ATOM 5069 N N . VAL A 1 637 ? -69.304 -30.289 49.343 1.00 83.81 637 VAL A N 1
ATOM 5070 C CA . VAL A 1 637 ? -69.216 -31.465 50.227 1.00 83.81 637 VAL A CA 1
ATOM 5071 C C . VAL A 1 637 ? -67.894 -31.465 50.993 1.00 83.81 637 VAL A C 1
ATOM 5073 O O . VAL A 1 637 ? -67.905 -31.632 52.209 1.00 83.81 637 VAL A O 1
ATOM 5076 N N . ALA A 1 638 ? -66.772 -31.199 50.313 1.00 80.81 638 ALA A N 1
ATOM 5077 C CA . ALA A 1 638 ? -65.456 -31.127 50.946 1.00 80.81 638 ALA A CA 1
ATOM 5078 C C . ALA A 1 638 ? -65.399 -30.061 52.056 1.00 80.81 638 ALA A C 1
ATOM 5080 O O . ALA A 1 638 ? -64.857 -30.321 53.133 1.00 80.81 638 ALA A O 1
ATOM 5081 N N . LEU A 1 639 ? -65.994 -28.885 51.817 1.00 81.56 639 LEU A N 1
ATOM 5082 C CA . LEU A 1 639 ? -66.077 -27.789 52.790 1.00 81.56 639 LEU A CA 1
ATOM 5083 C C . LEU A 1 639 ? -66.948 -28.142 54.001 1.00 81.56 639 LEU A C 1
ATOM 5085 O O . LEU A 1 639 ? -66.629 -27.744 55.120 1.00 81.56 639 LEU A O 1
ATOM 5089 N N . GLN A 1 640 ? -68.033 -28.894 53.804 1.00 76.00 640 GLN A N 1
ATOM 5090 C CA . GLN A 1 640 ? -68.874 -29.372 54.904 1.00 76.00 640 GLN A CA 1
ATOM 5091 C C . GLN A 1 640 ? -68.147 -30.417 55.759 1.00 76.00 640 GLN A C 1
ATOM 5093 O O . GLN A 1 640 ? -68.234 -30.360 56.983 1.00 76.00 640 GLN A O 1
ATOM 5098 N N . SER A 1 641 ? -67.364 -31.309 55.145 1.00 71.38 641 SER A N 1
ATOM 5099 C CA . SER A 1 641 ? -66.560 -32.306 55.868 1.00 71.38 641 SER A CA 1
ATOM 5100 C C . SER A 1 641 ? -65.347 -31.742 56.618 1.00 71.38 641 SER A C 1
ATOM 5102 O O . SER A 1 641 ? -64.795 -32.453 57.443 1.00 71.38 641 SER A O 1
ATOM 5104 N N . GLN A 1 642 ? -64.929 -30.495 56.368 1.00 64.69 642 GLN A N 1
ATOM 5105 C CA . GLN A 1 642 ? -63.899 -29.817 57.175 1.00 64.69 642 GLN A CA 1
ATOM 5106 C C . GLN A 1 642 ? -64.467 -29.045 58.379 1.00 64.69 642 GLN A C 1
ATOM 5108 O O . GLN A 1 642 ? -63.699 -28.587 59.221 1.00 64.69 642 GLN A O 1
ATOM 5113 N N . LYS A 1 643 ? -65.794 -28.857 58.458 1.00 57.31 643 LYS A N 1
ATOM 5114 C CA . LYS A 1 643 ? -66.464 -28.149 59.568 1.00 57.31 643 LYS A CA 1
ATOM 5115 C C . LYS A 1 643 ? -66.918 -29.071 60.712 1.00 57.31 643 LYS A C 1
ATOM 5117 O O . LYS A 1 643 ? -67.464 -28.570 61.694 1.00 57.31 643 LYS A O 1
ATOM 5122 N N . HIS A 1 644 ? -66.676 -30.373 60.594 1.00 45.81 644 HIS A N 1
ATOM 5123 C CA . HIS A 1 644 ? -66.842 -31.391 61.633 1.00 45.81 644 HIS A CA 1
ATOM 5124 C C . HIS A 1 644 ? -65.493 -32.046 61.903 1.00 45.81 644 HIS A C 1
ATOM 5126 O O . HIS A 1 644 ? -65.256 -32.394 63.080 1.00 45.81 644 HIS A O 1
#

Radius of gyration: 68.0 Å; Cα contacts (8 Å, |Δi|>4): 450; chains: 1; bounding box: 150×105×175 Å

Mean predicted aligned error: 24.5 Å

pLDDT: mean 70.04, std 16.04, range [28.44, 96.38]

Nearest PDB structures (foldseek):
  1k6o-assembly1_C  TM=3.864E-01  e=2.938E+00  Homo sapiens
  1hbx-assembly1_A  TM=3.725E-01  e=5.243E+00  Homo sapiens